Protein AF-Q17K71-F1 (afdb_monomer)

Sequence (472 aa):
KPVLEELTLLNRLDLSSNQFRMFNIGSFKGLSNLTELIVADNELEQIYGRTFEDLINLQALDMSQNRIDYLPSAVFSINTKLKIITLRENRMKYLSAKAFQGLYELEELDLSANGIHILPKTIFRPLHKLKVLLLNGNNLDFLQESIFCSLQSLEFMNIADNHVVKLQQSIFKPLTNLKLNVIHLTMSNNKLEQLSSDKFNTDIHSIHLDHNKIVTVALDAFKKLSQLEELNLSFNSIGDLQPAHLSGLLSLKYLDLTNINLRKLPEKLFASQNLLQTLRMGDNMLEEIPESTFFAMEDLQYLSLENNRIRNLIRVLSPTHLKSLINLRVLSVFNNNLESLHNDQFLNNEALEELFLDGNEISEISINAFNGLSRLRILYLSKNKLTKIQEGVFGALAALTELKLDKNSLVELPAELLHQQKALEFLCLSENKLSSIPEDLIHNNINLKILEINDNQLTTIPEGTVSNRSAA

Organism: Aedes aegypti (NCBI:txid7159)

Solvent-accessible surface area (backbone atoms only — not comparable to full-atom values): 21200 Å² total; per-residue (Å²): 129,74,80,51,43,78,44,47,84,42,40,70,48,78,57,46,75,46,79,50,46,65,64,54,75,61,69,47,36,48,26,43,52,19,30,34,42,34,48,22,40,27,47,29,43,55,61,54,51,54,39,52,64,44,29,49,45,21,29,37,40,35,46,21,41,27,44,33,33,50,47,41,58,40,36,38,44,62,26,39,52,24,28,37,41,35,41,27,43,24,47,29,42,49,60,35,50,38,26,49,35,48,25,51,49,20,30,35,41,33,51,19,40,27,46,34,41,60,76,46,66,51,40,46,56,46,26,42,44,20,26,38,43,34,45,24,41,24,46,30,47,58,66,59,74,54,41,44,58,35,31,44,46,45,28,38,40,33,50,20,43,29,44,35,41,62,82,41,76,42,36,45,48,43,53,64,55,95,74,86,65,62,23,37,40,35,43,24,40,26,42,32,36,67,46,47,44,58,41,61,47,52,62,37,26,32,41,35,46,22,45,25,48,30,41,46,71,39,58,51,32,37,45,63,23,41,55,20,28,34,41,33,46,21,44,25,51,42,42,76,76,52,33,57,41,46,57,20,28,50,44,20,28,36,40,32,47,25,26,16,55,33,56,60,64,56,74,48,40,50,77,46,32,43,52,22,29,34,43,34,45,21,52,26,50,29,50,53,40,53,80,66,53,42,62,60,24,46,53,22,29,36,42,35,44,24,43,25,46,33,43,47,56,62,52,59,44,28,46,75,34,33,59,26,30,46,46,26,28,35,44,35,46,23,38,24,43,28,41,56,42,51,64,43,43,40,36,62,24,46,48,23,29,37,41,35,47,23,45,23,46,31,45,48,67,34,60,41,23,46,32,44,25,51,46,22,28,37,42,34,45,24,38,26,48,29,44,61,64,60,66,46,34,52,56,46,28,44,44,22,28,35,42,34,48,21,44,27,46,28,43,54,65,47,40,60,39,41,58,56,24,45,49,21,29,37,41,32,49,21,41,27,44,27,45,53,62,50,49,55,33,58,71,55,26,81,51,52,76,43,80,43,60,56,64,47,53,62,81,59,78,46,84,55,64,75,57,74,74,89,77,133

pLDDT: mean 92.11, std 9.92, range [31.59, 98.88]

Radius of gyration: 29.55 Å; Cα contacts (8 Å, |Δi|>4): 1449; chains: 1; bounding box: 73×40×83 Å

InterPro domains:
  IPR001611 Leucine-rich repeat [PF13855] (10-68)
  IPR001611 Leucine-rich repeat [PF13855] (105-163)
  IPR001611 Leucine-rich repeat [PF13855] (205-259)
  IPR001611 Leucine-rich repeat [PF13855] (352-410)
  IPR001611 Leucine-rich repeat [PS51450] (227-247)
  IPR001611 Leucine-rich repeat [PS51450] (327-348)
  IPR001611 Leucine-rich repeat [PS51450] (423-444)
  IPR003591 Leucine-rich repeat, typical subtype [SM00369] (7-30)
  IPR003591 Leucine-rich repeat, typical subtype [SM00369] (31-54)
  IPR003591 Leucine-rich repeat, typical subtype [SM00369] (55-78)
  IPR003591 Leucine-rich repeat, typical subtype [SM00369] (80-102)
  IPR003591 Leucine-rich repeat, typical subtype [SM00369] (103-126)
  IPR003591 Leucine-rich repeat, typical subtype [SM00369] (127-150)
  IPR003591 Leucine-rich repeat, typical subtype [SM00369] (151-174)
  IPR003591 Leucine-rich repeat, typical subtype [SM00369] (225-248)
  IPR003591 Leucine-rich repeat, typical subtype [SM00369] (249-272)
  IPR003591 Leucine-rich repeat, typical subtype [SM00369] (276-296)
  IPR003591 Leucine-rich repeat, typical subtype [SM00369] (297-319)
  IPR003591 Leucine-rich repeat, typical subtype [SM00369] (325-348)
  IPR003591 Leucine-rich repeat, typical subtype [SM00369] (350-372)

Foldseek 3Di:
DLPQLPVLVDAEDAQAQEADQEADQCNNHNPCNHQYYAHEHYAHAEYDLRRCQSPQNHAEYHHDNYAHAEQDANSCQNNLNHAYYAHHNYAHADYDLRSCPNPQNHAEYHPEQYAHADDDQNNCVSDLNHAYAHHANYAHQDDDACSCQRPQNYQEYEHAHYAHADADFCRCVNNDHPPPHEHAYEHEQYAYAEADCRRDDQRHAEYHHHNYAHQYYDLCRCQNPCNHAYDAHAHYQPQDQDLSNCQNPQNHAYYAQAHNAHQADDPCNCVRVLNHAEYAHENYAYQAHDLRPQQRPQNHAYYHHYHYAHADLCRHQNVSNLQSPQNHAEDHHEQYAHAEADACRNPNNCNHAEYHHHNYAHAYYDLRRCPNPQNHAYDAHEQYAHQADDANSCVSDLNHAEYHPYNYAHAAYDLCNCVNNCNHAYYAHDQYAHQAHHLNNCVNNLNHNYYHHYNYNYPDYDPRNPPSPPDD

Secondary structure (DSSP, 8-state):
--GGGG-TT--EEE--SS------TTTTTT-TT--EEE--SS------TTTTTT-TT--EEE--SS---EE-TTTTSS-TT--EEE--SS---EE-TTTTTT-TT--EEE--SS------TTTTTT-TT--EEE--SS------TTTTTT-TT--EEE--SS----PPTTTTGGG--SS-PPEEEE--SS---EE-TTS--TTEEEEE--SS---EE-TTTTTT-TT--EEE--SS------HHHHTT-TT--EEE-TTS--SSPPTTTTTT-TT--EEE--SS--S---TTTTTT-TT--EEE--SS----GGGTS-HHHHTT-TT--EEE--SS---EE-TTTTTT-TT--EEE-TTS---EE-TTTTTT-TT--EEE--SS--S---TTTTTT-TT--EEE--SS------TTTTTT-TT--EEE--SS--S---TTTTTT-TT--EEE--SS--S---TTTT------

Mean predicted aligned error: 6.32 Å

Structure (mmCIF, N/CA/C/O backbone):
data_AF-Q17K71-F1
#
_entry.id   AF-Q17K71-F1
#
loop_
_atom_site.group_PDB
_atom_site.id
_atom_site.type_symbol
_atom_site.label_atom_id
_atom_site.label_alt_id
_atom_site.label_comp_id
_atom_site.label_asym_id
_atom_site.label_entity_id
_atom_site.label_seq_id
_atom_site.pdbx_PDB_ins_code
_atom_site.Cartn_x
_atom_site.Cartn_y
_atom_site.Cartn_z
_atom_site.occupancy
_atom_site.B_iso_or_equiv
_atom_site.auth_seq_id
_atom_site.auth_comp_id
_atom_site.auth_asym_id
_atom_site.auth_atom_id
_atom_site.pdbx_PDB_model_num
ATOM 1 N N . LYS A 1 1 ? -1.731 -17.880 -50.310 1.00 48.78 1 LYS A N 1
ATOM 2 C CA . LYS A 1 1 ? -1.767 -16.400 -50.229 1.00 48.78 1 LYS A CA 1
ATOM 3 C C . LYS A 1 1 ? -1.985 -16.030 -48.770 1.00 48.78 1 LYS A C 1
ATOM 5 O O . LYS A 1 1 ? -2.857 -16.663 -48.181 1.00 48.78 1 LYS A O 1
ATOM 10 N N . PRO A 1 2 ? -1.214 -15.108 -48.171 1.00 56.50 2 PRO A N 1
ATOM 11 C CA . PRO A 1 2 ? -1.522 -14.638 -46.827 1.00 56.50 2 PRO A CA 1
ATOM 12 C C . PRO A 1 2 ? -2.843 -13.864 -46.904 1.00 56.50 2 PRO A C 1
ATOM 14 O O . PRO A 1 2 ? -2.912 -12.832 -47.559 1.00 56.50 2 PRO A O 1
ATOM 17 N N . VAL A 1 3 ? -3.904 -14.400 -46.297 1.00 67.75 3 VAL A N 1
ATOM 18 C CA . VAL A 1 3 ? -5.269 -13.828 -46.324 1.00 67.75 3 VAL A CA 1
ATOM 19 C C . VAL A 1 3 ? -5.298 -12.395 -45.770 1.00 67.75 3 VAL A C 1
ATOM 21 O O . VAL A 1 3 ? -6.142 -11.596 -46.154 1.00 67.75 3 VAL A O 1
ATOM 24 N N . LEU A 1 4 ? -4.335 -12.056 -44.911 1.00 76.69 4 LEU A N 1
ATOM 25 C CA . LEU A 1 4 ? -4.213 -10.744 -44.282 1.00 76.69 4 LEU A CA 1
ATOM 26 C C . LEU A 1 4 ? -3.650 -9.654 -45.212 1.00 76.69 4 LEU A C 1
ATOM 28 O O . LEU A 1 4 ? -3.867 -8.478 -44.940 1.00 76.69 4 LEU A O 1
ATOM 32 N N . GLU A 1 5 ? -2.982 -10.010 -46.318 1.00 80.75 5 GLU A N 1
ATOM 33 C CA . GLU A 1 5 ? -2.299 -9.038 -47.196 1.00 80.75 5 GLU A CA 1
ATOM 34 C C . GLU A 1 5 ? -3.265 -8.052 -47.873 1.00 80.75 5 GLU A C 1
ATOM 36 O O . GLU A 1 5 ? -2.883 -6.932 -48.204 1.00 80.75 5 GLU A O 1
ATOM 41 N N . GLU A 1 6 ? -4.532 -8.439 -48.033 1.00 84.12 6 GLU A N 1
ATOM 42 C CA . GLU A 1 6 ? -5.570 -7.610 -48.654 1.00 84.12 6 GLU A CA 1
ATOM 43 C C . GLU A 1 6 ? -6.308 -6.711 -47.632 1.00 84.12 6 GLU A C 1
ATOM 45 O O . GLU A 1 6 ? -7.032 -5.796 -48.025 1.00 84.12 6 GLU A O 1
ATOM 50 N N . LEU A 1 7 ? -6.092 -6.899 -46.320 1.00 85.31 7 LEU A N 1
ATOM 51 C CA . LEU A 1 7 ? -6.783 -6.178 -45.237 1.00 85.31 7 LEU A CA 1
ATOM 52 C C . LEU A 1 7 ? -6.092 -4.853 -44.861 1.00 85.31 7 LEU A C 1
ATOM 54 O O . LEU A 1 7 ? -5.868 -4.550 -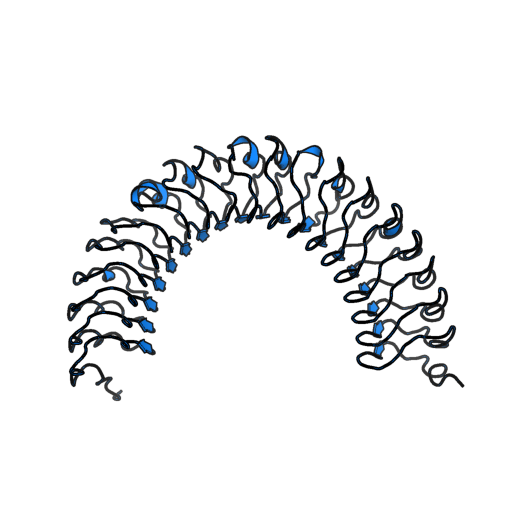43.691 1.00 85.31 7 LEU A O 1
ATOM 58 N N . THR A 1 8 ? -5.764 -4.031 -45.856 1.00 84.50 8 THR A N 1
ATOM 59 C CA . THR A 1 8 ? -4.921 -2.828 -45.687 1.00 84.50 8 THR A CA 1
ATOM 60 C C . THR A 1 8 ? -5.543 -1.715 -44.833 1.00 84.50 8 THR A C 1
ATOM 62 O O . THR A 1 8 ? -4.832 -0.815 -44.392 1.00 84.50 8 THR A O 1
ATOM 65 N N . LEU A 1 9 ? -6.852 -1.751 -44.570 1.00 90.06 9 LEU A N 1
ATOM 66 C CA . LEU A 1 9 ? -7.548 -0.789 -43.701 1.00 90.06 9 LEU A CA 1
ATOM 67 C C . LEU A 1 9 ? -7.617 -1.231 -42.231 1.00 90.06 9 LEU A C 1
ATOM 69 O O . LEU A 1 9 ? -8.131 -0.486 -41.398 1.00 90.06 9 LEU A O 1
ATOM 73 N N . LEU A 1 10 ? -7.138 -2.435 -41.905 1.00 93.94 10 LEU A N 1
ATOM 74 C CA . LEU A 1 10 ? -7.231 -2.983 -40.557 1.00 93.94 10 LEU A CA 1
ATOM 75 C C . LEU A 1 10 ? -6.376 -2.166 -39.580 1.00 93.94 10 LEU A C 1
ATOM 77 O O . LEU A 1 10 ? -5.184 -1.960 -39.803 1.00 93.94 10 LEU A O 1
ATOM 81 N N . ASN A 1 11 ? -6.998 -1.711 -38.491 1.00 96.38 11 ASN A N 1
ATOM 82 C CA . ASN A 1 11 ? -6.358 -0.864 -37.485 1.00 96.38 11 ASN A CA 1
ATOM 83 C C . ASN A 1 11 ? -6.066 -1.601 -36.165 1.00 96.38 11 ASN A C 1
ATOM 85 O O . ASN A 1 11 ? -5.036 -1.355 -35.542 1.00 96.38 11 ASN A O 1
ATOM 89 N N . ARG A 1 12 ? -6.918 -2.555 -35.788 1.00 97.94 12 ARG A N 1
ATOM 90 C CA . ARG A 1 12 ? -6.742 -3.421 -34.620 1.00 97.94 12 ARG A CA 1
ATOM 91 C C . ARG A 1 12 ? -6.918 -4.875 -35.033 1.00 97.94 12 ARG A C 1
ATOM 93 O O . ARG A 1 12 ? -7.840 -5.186 -35.787 1.00 97.94 12 ARG A O 1
ATOM 100 N N . LEU A 1 13 ? -6.042 -5.744 -34.543 1.00 97.62 13 LEU A N 1
ATOM 101 C CA . LEU A 1 13 ? -6.092 -7.182 -34.775 1.00 97.62 13 LEU A CA 1
ATOM 102 C C . LEU A 1 13 ? -5.912 -7.899 -33.443 1.00 97.62 13 LEU A C 1
ATOM 104 O O . LEU A 1 13 ? -4.891 -7.732 -32.781 1.00 97.62 13 LEU A O 1
ATOM 108 N N . ASP A 1 14 ? -6.904 -8.701 -33.080 1.00 98.19 14 ASP A N 1
ATOM 109 C CA . ASP A 1 14 ? -6.894 -9.518 -31.875 1.00 98.19 14 ASP A CA 1
ATOM 110 C C . ASP A 1 14 ? -6.885 -11.000 -32.262 1.00 98.19 14 ASP A C 1
ATOM 112 O O . ASP A 1 14 ? -7.771 -11.480 -32.971 1.00 98.19 14 ASP A O 1
ATOM 116 N N . LEU A 1 15 ? -5.830 -11.691 -31.845 1.00 97.50 15 LEU A N 1
ATOM 117 C CA . LEU A 1 15 ? -5.571 -13.114 -32.039 1.00 97.50 15 LEU A CA 1
ATOM 118 C C . LEU A 1 15 ? -5.419 -13.832 -30.687 1.00 97.50 15 LEU A C 1
ATOM 120 O O . LEU A 1 15 ? -4.858 -14.932 -30.636 1.00 97.50 15 LEU A O 1
ATOM 124 N N . SER A 1 16 ? -5.858 -13.207 -29.592 1.00 97.94 16 SER A N 1
ATOM 125 C CA . SER A 1 16 ? -5.700 -13.753 -28.246 1.00 97.94 16 SER A CA 1
ATOM 126 C C . SER A 1 16 ? -6.494 -15.039 -28.006 1.00 97.94 16 SER A C 1
ATOM 128 O O . SER A 1 16 ? -7.395 -15.369 -28.780 1.00 97.94 16 SER A O 1
ATOM 130 N N . SER A 1 17 ? -6.132 -15.793 -26.963 1.00 98.12 17 SER A N 1
ATOM 131 C CA . SER A 1 17 ? -6.820 -17.027 -26.542 1.00 98.12 17 SER A CA 1
ATOM 132 C C . SER A 1 17 ? -6.922 -18.072 -27.658 1.00 98.12 17 SER A C 1
ATOM 134 O O . SER A 1 17 ? -7.977 -18.651 -27.928 1.00 98.12 17 SER A O 1
ATOM 136 N N . ASN A 1 18 ? -5.801 -18.296 -28.340 1.00 97.44 18 ASN A N 1
ATOM 137 C CA . ASN A 1 18 ? -5.667 -19.259 -29.431 1.00 97.44 18 ASN A CA 1
ATOM 138 C C . ASN A 1 18 ? -4.510 -20.241 -29.146 1.00 97.44 18 ASN A C 1
ATOM 140 O O . ASN A 1 18 ? -4.046 -20.389 -28.019 1.00 97.44 18 ASN A O 1
ATOM 144 N N . GLN A 1 19 ? -4.063 -20.982 -30.164 1.00 97.00 19 GLN A N 1
ATOM 145 C CA . GLN A 1 19 ? -2.992 -21.986 -30.053 1.00 97.00 19 GLN A CA 1
ATOM 146 C C . GLN A 1 19 ? -1.785 -21.645 -30.942 1.00 97.00 19 GLN A C 1
ATOM 148 O O . GLN A 1 19 ? -1.089 -22.536 -31.440 1.00 97.00 19 GLN A O 1
ATOM 153 N N . PHE A 1 20 ? -1.543 -20.357 -31.208 1.00 96.31 20 PHE A N 1
ATOM 154 C CA . PHE A 1 20 ? -0.401 -19.935 -32.015 1.00 96.31 20 PHE A CA 1
ATOM 155 C C . PHE A 1 20 ? 0.904 -20.260 -31.288 1.00 96.31 20 PHE A C 1
ATOM 157 O O . PHE A 1 20 ? 1.111 -19.829 -30.161 1.00 96.31 20 PHE A O 1
ATOM 164 N N . ARG A 1 21 ? 1.799 -20.999 -31.954 1.00 95.44 21 ARG A N 1
ATOM 165 C CA . ARG A 1 21 ? 3.132 -21.355 -31.427 1.00 95.44 21 ARG A CA 1
ATOM 166 C C . ARG A 1 21 ? 4.261 -20.470 -31.937 1.00 95.44 21 ARG A C 1
ATOM 168 O O . ARG A 1 21 ? 5.300 -20.346 -31.294 1.00 95.44 21 ARG A O 1
ATOM 175 N N . MET A 1 22 ? 4.066 -19.873 -33.109 1.00 93.31 22 MET A N 1
ATOM 176 C CA . MET A 1 22 ? 4.999 -18.939 -33.733 1.00 93.31 22 MET A CA 1
ATOM 177 C C . MET A 1 22 ? 4.318 -18.147 -34.848 1.00 93.31 22 MET A C 1
ATOM 179 O O . MET A 1 22 ? 3.337 -18.605 -35.437 1.00 93.31 22 MET A O 1
ATOM 183 N N . PHE A 1 23 ? 4.913 -17.008 -35.195 1.00 92.31 23 PHE A N 1
ATOM 184 C CA . PHE A 1 23 ? 4.617 -16.265 -36.416 1.00 92.31 23 PHE A CA 1
ATOM 185 C C . PHE A 1 23 ? 5.847 -16.275 -37.326 1.00 92.31 23 PHE A C 1
ATOM 187 O O . PHE A 1 23 ? 6.953 -15.941 -36.907 1.00 92.31 23 PHE A O 1
ATOM 194 N N . ASN A 1 24 ? 5.657 -16.654 -38.587 1.00 87.56 24 ASN A N 1
ATOM 195 C CA . ASN A 1 24 ? 6.713 -16.611 -39.595 1.00 87.56 24 ASN A CA 1
ATOM 196 C C . ASN A 1 24 ? 6.962 -15.172 -40.072 1.00 87.56 24 ASN A C 1
ATOM 198 O O . ASN A 1 24 ? 6.084 -14.310 -39.976 1.00 87.56 24 ASN A O 1
ATOM 202 N N . ILE A 1 25 ? 8.131 -14.919 -40.661 1.00 89.38 25 ILE A N 1
ATOM 203 C CA . ILE A 1 25 ? 8.414 -13.644 -41.336 1.00 89.38 25 ILE A CA 1
ATOM 204 C C . ILE A 1 25 ? 7.367 -13.419 -42.438 1.00 89.38 25 ILE A C 1
ATOM 206 O O . ILE A 1 25 ? 7.090 -14.321 -43.230 1.00 89.38 25 ILE A O 1
ATOM 210 N N . GLY A 1 26 ? 6.772 -12.225 -42.465 1.00 89.44 26 GLY A N 1
ATOM 211 C CA . GLY A 1 26 ? 5.696 -11.869 -43.393 1.00 89.44 26 GLY A CA 1
ATOM 212 C C . GLY A 1 26 ? 4.298 -12.355 -42.987 1.00 89.44 26 GLY A C 1
ATOM 213 O O . GLY A 1 26 ? 3.369 -12.216 -43.779 1.00 89.44 26 GLY A O 1
ATOM 214 N N . SER A 1 27 ? 4.108 -12.893 -41.771 1.00 91.00 27 SER A N 1
ATOM 215 C CA . SER A 1 27 ? 2.766 -13.270 -41.273 1.00 91.00 27 SER A CA 1
ATOM 216 C C . SER A 1 27 ? 1.794 -12.087 -41.234 1.00 91.00 27 SER A C 1
ATOM 218 O O . SER A 1 27 ? 0.595 -12.282 -41.403 1.00 91.00 27 SER A O 1
ATOM 220 N N . PHE A 1 28 ? 2.313 -10.868 -41.062 1.00 93.56 28 PHE A N 1
ATOM 221 C CA . PHE A 1 28 ? 1.540 -9.625 -40.989 1.00 93.56 28 PHE A CA 1
ATOM 222 C C . PHE A 1 28 ? 1.712 -8.730 -42.224 1.00 93.56 28 PHE A C 1
ATOM 224 O O . PHE A 1 28 ? 1.431 -7.530 -42.178 1.00 93.56 28 PHE A O 1
ATOM 231 N N . LYS A 1 29 ? 2.183 -9.302 -43.336 1.00 93.00 29 LYS A N 1
ATOM 232 C CA . LYS A 1 29 ? 2.418 -8.560 -44.573 1.00 93.00 29 LYS A CA 1
ATOM 233 C C . LYS A 1 29 ? 1.151 -7.833 -45.022 1.00 93.00 29 LYS A C 1
ATOM 235 O O . LYS A 1 29 ? 0.079 -8.427 -45.041 1.00 93.00 29 LYS A O 1
ATOM 240 N N . GLY A 1 30 ? 1.288 -6.559 -45.394 1.00 90.06 30 GLY A N 1
ATOM 241 C CA . GLY A 1 30 ? 0.183 -5.704 -45.853 1.00 90.06 30 GLY A CA 1
ATOM 242 C C . GLY A 1 30 ? -0.566 -4.948 -44.745 1.00 90.06 30 GLY A C 1
ATOM 243 O O . GLY A 1 30 ? -1.318 -4.025 -45.051 1.00 90.06 30 GLY A O 1
ATOM 244 N N . LEU A 1 31 ? -0.320 -5.252 -43.465 1.00 94.62 31 LEU A N 1
ATOM 245 C CA . LEU A 1 31 ? -1.006 -4.626 -42.325 1.00 94.62 31 LEU A CA 1
ATOM 246 C C . LEU A 1 31 ? -0.323 -3.335 -41.836 1.00 94.62 31 LEU A C 1
ATOM 248 O O . LEU A 1 31 ? -0.196 -3.091 -40.638 1.00 94.62 31 LEU A O 1
ATOM 252 N N . SER A 1 32 ? 0.110 -2.468 -42.755 1.00 93.81 32 SER A N 1
ATOM 253 C CA . SER A 1 32 ? 0.864 -1.255 -42.405 1.00 93.81 32 SER A CA 1
ATOM 254 C C . SER A 1 32 ? 0.059 -0.222 -41.612 1.00 93.81 32 SER A C 1
ATOM 256 O O . SER A 1 32 ? 0.659 0.630 -40.964 1.00 93.81 32 SER A O 1
ATOM 258 N N . ASN A 1 33 ? -1.277 -0.263 -41.664 1.00 95.88 33 ASN A N 1
ATOM 259 C CA . ASN A 1 33 ? -2.172 0.650 -40.935 1.00 95.88 33 ASN A CA 1
ATOM 260 C C . ASN A 1 33 ? -2.548 0.159 -39.529 1.00 95.88 33 ASN A C 1
ATOM 262 O O . ASN A 1 33 ? -3.228 0.880 -38.791 1.00 95.88 33 ASN A O 1
ATOM 266 N N . LEU A 1 34 ? -2.101 -1.041 -39.154 1.00 97.75 34 LEU A N 1
ATOM 267 C CA . LEU A 1 34 ? -2.376 -1.616 -37.849 1.00 97.75 34 LEU A CA 1
ATOM 268 C C . LEU A 1 34 ? -1.684 -0.789 -36.760 1.00 97.75 34 LEU A C 1
ATOM 270 O O . LEU A 1 34 ? -0.474 -0.565 -36.814 1.00 97.75 34 LEU A O 1
ATOM 274 N N . THR A 1 35 ? -2.453 -0.337 -35.774 1.00 98.44 35 THR A N 1
ATOM 275 C CA . THR A 1 35 ? -1.957 0.384 -34.594 1.00 98.44 35 THR A CA 1
ATOM 276 C C . THR A 1 35 ? -1.983 -0.476 -33.342 1.00 98.44 35 THR A C 1
ATOM 278 O O . THR A 1 35 ? -1.251 -0.181 -32.404 1.00 98.44 35 THR A O 1
ATOM 281 N N . GLU A 1 36 ? -2.774 -1.543 -33.319 1.00 98.69 36 GLU A N 1
ATOM 282 C CA . GLU A 1 36 ? -2.891 -2.424 -32.162 1.00 98.69 36 GLU A CA 1
ATOM 283 C C . GLU A 1 36 ? -2.902 -3.891 -32.594 1.00 98.69 36 GLU A C 1
ATOM 285 O O . GLU A 1 36 ? -3.683 -4.293 -33.462 1.00 98.69 36 GLU A O 1
ATOM 290 N N . LEU A 1 37 ? -2.026 -4.680 -31.976 1.00 98.56 37 LEU A N 1
ATOM 291 C CA . LEU A 1 37 ? -1.940 -6.122 -32.167 1.00 98.56 37 LEU A CA 1
ATOM 292 C C . LEU A 1 37 ? -1.977 -6.816 -30.806 1.00 98.56 37 LEU A C 1
ATOM 294 O O . LEU A 1 37 ? -1.109 -6.579 -29.967 1.00 98.56 37 LEU A O 1
ATOM 298 N N . ILE A 1 38 ? -2.951 -7.702 -30.624 1.00 98.69 38 ILE A N 1
ATOM 299 C CA . ILE A 1 38 ? -3.085 -8.542 -29.434 1.00 98.69 38 ILE A CA 1
ATOM 300 C C . ILE A 1 38 ? -2.870 -9.992 -29.862 1.00 98.69 38 ILE A C 1
ATOM 302 O O . ILE A 1 38 ? -3.589 -10.513 -30.709 1.00 98.69 38 ILE A O 1
ATOM 306 N N . VAL A 1 39 ? -1.861 -10.642 -29.289 1.00 98.06 39 VAL A N 1
ATOM 307 C CA . VAL A 1 39 ? -1.549 -12.071 -29.474 1.00 98.06 39 VAL A CA 1
ATOM 308 C C . VAL A 1 39 ? -1.395 -12.779 -28.120 1.00 98.06 39 VAL A C 1
ATOM 310 O O . VAL A 1 39 ? -0.692 -13.784 -28.006 1.00 98.06 39 VAL A O 1
ATOM 313 N N . ALA A 1 40 ? -2.036 -12.227 -27.087 1.00 98.38 40 ALA A N 1
ATOM 314 C CA . ALA A 1 40 ? -2.013 -12.725 -25.716 1.00 98.38 40 ALA A CA 1
ATOM 315 C C . ALA A 1 40 ? -2.612 -14.134 -25.579 1.00 98.38 40 ALA A C 1
ATOM 317 O O . ALA A 1 40 ? -3.350 -14.568 -26.458 1.00 98.38 40 ALA A O 1
ATOM 318 N N . ASP A 1 41 ? -2.331 -14.836 -24.481 1.00 98.50 41 ASP A N 1
ATOM 319 C CA . ASP A 1 41 ? -2.953 -16.134 -24.156 1.00 98.50 41 ASP A CA 1
ATOM 320 C C . ASP A 1 41 ? -2.870 -17.130 -25.331 1.00 98.50 41 ASP A C 1
ATOM 322 O O . ASP A 1 41 ? -3.849 -17.501 -25.979 1.00 98.50 41 ASP A O 1
ATOM 326 N N . ASN A 1 42 ? -1.640 -17.469 -25.702 1.00 98.19 42 ASN A N 1
ATOM 327 C CA . ASN A 1 42 ? -1.323 -18.369 -26.806 1.00 98.19 42 ASN A CA 1
ATOM 328 C C . ASN A 1 42 ? -0.165 -19.302 -26.394 1.00 98.19 42 ASN A C 1
ATOM 330 O O . ASN A 1 42 ? 0.238 -19.377 -25.232 1.00 98.19 42 ASN A O 1
ATOM 334 N N . GLU A 1 43 ? 0.395 -20.057 -27.340 1.00 97.69 43 GLU A N 1
ATOM 335 C CA . GLU A 1 43 ? 1.533 -20.950 -27.099 1.00 97.69 43 GLU A CA 1
ATOM 336 C C . GLU A 1 43 ? 2.841 -20.424 -27.714 1.00 97.69 43 GLU A C 1
ATOM 338 O O . GLU A 1 43 ? 3.709 -21.229 -28.050 1.00 97.69 43 GLU A O 1
ATOM 343 N N . LEU A 1 44 ? 3.002 -19.107 -27.907 1.00 96.81 44 LEU A N 1
ATOM 344 C CA . LEU A 1 44 ? 4.157 -18.551 -28.621 1.00 96.81 44 LEU A CA 1
ATOM 345 C C . LEU A 1 44 ? 5.450 -18.854 -27.868 1.00 96.81 44 LEU A C 1
ATOM 347 O O . LEU A 1 44 ? 5.629 -18.396 -26.745 1.00 96.81 44 LEU A O 1
ATOM 351 N N . GLU A 1 45 ? 6.363 -19.599 -28.489 1.00 94.81 45 GLU A N 1
ATOM 352 C CA . GLU A 1 45 ? 7.646 -19.969 -27.870 1.00 94.81 45 GLU A CA 1
ATOM 353 C C . GLU A 1 45 ? 8.783 -19.037 -28.301 1.00 94.81 45 GLU A C 1
ATOM 355 O O . GLU A 1 45 ? 9.694 -18.758 -27.525 1.00 94.81 45 GLU A O 1
ATOM 360 N N . GLN A 1 46 ? 8.740 -18.536 -29.539 1.00 89.06 46 GLN A N 1
ATOM 361 C CA . GLN A 1 46 ? 9.819 -17.744 -30.131 1.00 89.06 46 GLN A CA 1
ATOM 362 C C . GLN A 1 46 ? 9.279 -16.583 -30.963 1.00 89.06 46 GLN A C 1
ATOM 364 O O . GLN A 1 46 ? 8.256 -16.697 -31.639 1.00 89.06 46 GLN A O 1
ATOM 369 N N . ILE A 1 47 ? 10.038 -15.485 -30.975 1.00 90.94 47 ILE A N 1
ATOM 370 C CA . ILE A 1 47 ? 9.838 -14.349 -31.876 1.00 90.94 47 ILE A CA 1
ATOM 371 C C . ILE A 1 47 ? 11.085 -14.215 -32.745 1.00 90.94 47 ILE A C 1
ATOM 373 O O . ILE A 1 47 ? 12.197 -14.104 -32.234 1.00 90.94 47 ILE A O 1
ATOM 377 N N . TYR A 1 48 ? 10.919 -14.183 -34.066 1.00 90.25 48 TYR A N 1
ATOM 378 C CA . TYR A 1 48 ? 12.021 -13.912 -34.988 1.00 90.25 48 TYR A CA 1
ATOM 379 C C . TYR A 1 48 ? 12.258 -12.404 -35.128 1.00 90.25 48 TYR A C 1
ATOM 381 O O . TYR A 1 48 ? 11.319 -11.611 -35.089 1.00 90.25 48 TYR A O 1
ATOM 389 N N . GLY A 1 49 ? 13.504 -11.983 -35.366 1.00 88.88 49 GLY A N 1
ATOM 390 C CA . GLY A 1 49 ? 13.883 -10.559 -35.393 1.00 88.88 49 GLY A CA 1
ATOM 391 C C . GLY A 1 49 ? 13.154 -9.680 -36.423 1.00 88.88 49 GLY A C 1
ATOM 392 O O . GLY A 1 49 ? 13.200 -8.464 -36.304 1.00 88.88 49 GLY A O 1
ATOM 393 N N . ARG A 1 50 ? 12.480 -10.274 -37.419 1.00 92.00 50 ARG A N 1
ATOM 394 C CA . ARG A 1 50 ? 11.710 -9.577 -38.469 1.00 92.00 50 ARG A CA 1
ATOM 395 C C . ARG A 1 50 ? 10.208 -9.884 -38.424 1.00 92.00 50 ARG A C 1
ATOM 397 O O . ARG A 1 50 ? 9.508 -9.665 -39.403 1.00 92.00 50 ARG A O 1
ATOM 404 N N . THR A 1 51 ? 9.707 -10.417 -37.309 1.00 93.25 51 THR A N 1
ATOM 405 C CA . THR A 1 51 ? 8.296 -10.833 -37.183 1.00 93.25 51 THR A CA 1
ATOM 406 C C . THR A 1 51 ? 7.325 -9.668 -37.399 1.00 93.25 51 THR A C 1
ATOM 408 O O . THR A 1 51 ? 6.298 -9.852 -38.042 1.00 93.25 51 THR A O 1
ATOM 411 N N . PHE A 1 52 ? 7.664 -8.467 -36.917 1.00 95.38 52 PHE A N 1
ATOM 412 C CA . PHE A 1 52 ? 6.774 -7.297 -36.907 1.00 95.38 52 PHE A CA 1
ATOM 413 C C . PHE A 1 52 ? 7.142 -6.217 -37.938 1.00 95.38 52 PHE A C 1
ATOM 415 O O . PHE A 1 52 ? 6.694 -5.078 -37.818 1.00 95.38 52 PHE A O 1
ATOM 422 N N . GLU A 1 53 ? 7.964 -6.536 -38.943 1.00 94.81 53 GLU A N 1
ATOM 423 C CA . GLU A 1 53 ? 8.546 -5.526 -39.843 1.00 94.81 53 GLU A CA 1
ATOM 424 C C . GLU A 1 53 ? 7.524 -4.757 -40.692 1.00 94.81 53 GLU A C 1
ATOM 426 O O . GLU A 1 53 ? 7.749 -3.592 -41.015 1.00 94.81 53 GLU A O 1
ATOM 431 N N . ASP A 1 54 ? 6.389 -5.382 -41.010 1.00 94.31 54 ASP A N 1
ATOM 432 C CA . ASP A 1 54 ? 5.317 -4.773 -41.803 1.00 94.31 54 ASP A CA 1
ATOM 433 C C . ASP A 1 54 ? 4.437 -3.806 -40.983 1.00 94.31 54 ASP A C 1
ATOM 435 O O . ASP A 1 54 ? 3.728 -2.968 -41.544 1.00 94.31 54 ASP A O 1
ATOM 439 N N . LEU A 1 55 ? 4.490 -3.885 -39.647 1.00 96.56 55 LEU A N 1
ATOM 440 C CA . LEU A 1 55 ? 3.609 -3.163 -38.720 1.00 96.56 55 LEU A CA 1
ATOM 441 C C . LEU A 1 55 ? 4.160 -1.769 -38.369 1.00 96.56 55 LEU A C 1
ATOM 443 O O . LEU A 1 55 ? 4.369 -1.421 -37.205 1.00 96.56 55 LEU A O 1
ATOM 447 N N . ILE A 1 56 ? 4.431 -0.952 -39.386 1.00 96.31 56 ILE A N 1
ATOM 448 C CA . ILE A 1 56 ? 5.138 0.335 -39.244 1.00 96.31 56 ILE A CA 1
ATOM 449 C C . ILE A 1 56 ? 4.387 1.392 -38.412 1.00 96.31 56 ILE A C 1
ATOM 451 O O . ILE A 1 56 ? 5.003 2.332 -37.910 1.00 96.31 56 ILE A O 1
ATOM 455 N N . ASN A 1 57 ? 3.062 1.266 -38.277 1.00 97.69 57 ASN A N 1
ATOM 456 C CA . ASN A 1 57 ? 2.224 2.186 -37.504 1.00 97.69 57 ASN A CA 1
ATOM 457 C C . ASN A 1 57 ? 1.798 1.633 -36.137 1.00 97.69 57 ASN A C 1
ATOM 459 O O . ASN A 1 57 ? 0.985 2.273 -35.471 1.00 97.69 57 ASN A O 1
ATOM 463 N N . LEU A 1 58 ? 2.352 0.491 -35.714 1.00 98.50 58 LEU A N 1
ATOM 464 C CA . LEU A 1 58 ? 1.981 -0.160 -34.462 1.00 98.50 58 LEU A CA 1
ATOM 465 C C . LEU A 1 58 ? 2.278 0.746 -33.260 1.00 98.50 58 LEU A C 1
ATOM 467 O O . LEU A 1 58 ? 3.372 1.298 -33.148 1.00 98.50 58 LEU A O 1
ATOM 471 N N . GLN A 1 59 ? 1.295 0.889 -32.376 1.00 98.69 59 GLN A N 1
ATOM 472 C CA . GLN A 1 59 ? 1.337 1.711 -31.163 1.00 98.69 59 GLN A CA 1
ATOM 473 C C . GLN A 1 59 ? 1.193 0.866 -29.896 1.00 98.69 59 GLN A C 1
ATOM 475 O O . GLN A 1 59 ? 1.818 1.187 -28.889 1.00 98.69 59 GLN A O 1
ATOM 480 N N . ALA A 1 60 ? 0.429 -0.224 -29.952 1.00 98.81 60 ALA A N 1
ATOM 481 C CA . ALA A 1 60 ? 0.255 -1.152 -28.843 1.00 98.81 60 ALA A CA 1
ATOM 482 C C . ALA A 1 60 ? 0.471 -2.597 -29.303 1.00 98.81 60 ALA A C 1
ATOM 484 O O . ALA A 1 60 ? -0.024 -3.008 -30.358 1.00 98.81 60 ALA A O 1
ATOM 485 N N . LEU A 1 61 ? 1.225 -3.351 -28.505 1.00 98.69 61 LEU A N 1
ATOM 486 C CA . LEU A 1 61 ? 1.511 -4.760 -28.739 1.00 98.69 61 LEU A CA 1
ATOM 487 C C . LEU A 1 61 ? 1.374 -5.553 -27.440 1.00 98.69 61 LEU A C 1
ATOM 489 O O . LEU A 1 61 ? 2.159 -5.367 -26.508 1.00 98.69 61 LEU A O 1
ATOM 493 N N . ASP A 1 62 ? 0.406 -6.461 -27.413 1.00 98.75 62 ASP A N 1
ATOM 494 C CA . ASP A 1 62 ? 0.197 -7.389 -26.307 1.00 98.75 62 ASP A CA 1
ATOM 495 C C . ASP A 1 62 ? 0.613 -8.803 -26.715 1.00 98.75 62 ASP A C 1
ATOM 497 O O . ASP A 1 62 ? 0.034 -9.403 -27.621 1.00 98.75 62 ASP A O 1
ATOM 501 N N . MET A 1 63 ? 1.646 -9.317 -26.050 1.00 98.06 63 MET A N 1
ATOM 502 C CA . MET A 1 63 ? 2.161 -10.680 -26.197 1.00 98.06 63 MET A CA 1
ATOM 503 C C . MET A 1 63 ? 2.150 -11.429 -24.857 1.00 98.06 63 MET A C 1
ATOM 505 O O . MET A 1 63 ? 2.954 -12.341 -24.647 1.00 98.06 63 MET A O 1
ATOM 509 N N . SER A 1 64 ? 1.291 -11.021 -23.923 1.00 98.50 64 SER A N 1
ATOM 510 C CA . SER A 1 64 ? 1.217 -11.592 -22.578 1.00 98.50 64 SER A CA 1
ATOM 511 C C . SER A 1 64 ? 0.726 -13.045 -22.573 1.00 98.50 64 SER A C 1
ATOM 513 O O . SER A 1 64 ? 0.195 -13.531 -23.572 1.00 98.50 64 SER A O 1
ATOM 515 N N . GLN A 1 65 ? 0.924 -13.767 -21.465 1.00 98.44 65 GLN A N 1
ATOM 516 C CA . GLN A 1 65 ? 0.407 -15.133 -21.270 1.00 98.44 65 GLN A CA 1
ATOM 517 C C . GLN A 1 65 ? 0.801 -16.090 -22.409 1.00 98.44 65 GLN A C 1
ATOM 519 O O . GLN A 1 65 ? -0.020 -16.768 -23.019 1.00 98.44 65 GLN A O 1
ATOM 524 N N . ASN A 1 66 ? 2.087 -16.109 -22.739 1.00 98.44 66 ASN A N 1
ATOM 525 C CA . ASN A 1 66 ? 2.653 -16.958 -23.784 1.00 98.44 66 ASN A CA 1
ATOM 526 C C . ASN A 1 66 ? 3.827 -17.777 -23.212 1.00 98.44 66 ASN A C 1
ATOM 528 O O . ASN A 1 66 ? 3.997 -17.922 -21.999 1.00 98.44 66 ASN A O 1
ATOM 532 N N . ARG A 1 67 ? 4.643 -18.394 -24.071 1.00 97.56 67 ARG A N 1
ATOM 533 C CA . ARG A 1 67 ? 5.796 -19.220 -23.669 1.00 97.56 67 ARG A CA 1
ATOM 534 C C . ARG A 1 67 ? 7.125 -18.632 -24.145 1.00 97.56 67 ARG A C 1
ATOM 536 O O . ARG A 1 67 ? 8.102 -19.372 -24.234 1.00 97.56 67 ARG A O 1
ATOM 543 N N . ILE A 1 68 ? 7.170 -17.326 -24.419 1.00 96.31 68 ILE A N 1
ATOM 544 C CA . ILE A 1 68 ? 8.334 -16.652 -25.002 1.00 96.31 68 ILE A CA 1
ATOM 545 C C . ILE A 1 68 ? 9.478 -16.676 -23.989 1.00 96.31 68 ILE A C 1
ATOM 547 O O . ILE A 1 68 ? 9.324 -16.192 -22.867 1.00 96.31 68 ILE A O 1
ATOM 551 N N . ASP A 1 69 ? 10.631 -17.220 -24.378 1.00 95.12 69 ASP A N 1
ATOM 552 C CA . ASP A 1 69 ? 11.803 -17.345 -23.502 1.00 95.12 69 ASP A CA 1
ATOM 553 C C . ASP A 1 69 ? 12.942 -16.350 -23.820 1.00 95.12 69 ASP A C 1
ATOM 555 O O . ASP A 1 69 ? 13.780 -16.064 -22.951 1.00 95.12 69 ASP A O 1
ATOM 559 N N . TYR A 1 70 ? 12.940 -15.781 -25.032 1.00 94.44 70 TYR A N 1
ATOM 560 C CA . TYR A 1 70 ? 13.987 -14.906 -25.557 1.00 94.44 70 TYR A CA 1
ATOM 561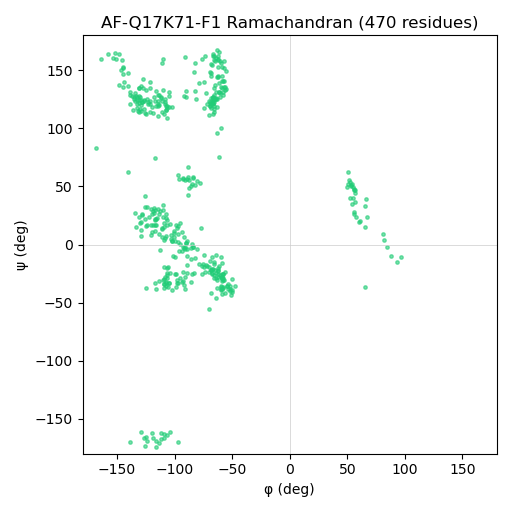 C C . TYR A 1 70 ? 13.448 -13.783 -26.454 1.00 94.44 70 TYR A C 1
ATOM 563 O O . TYR A 1 70 ? 12.672 -14.021 -27.381 1.00 94.44 70 TYR A O 1
ATOM 571 N N . LEU A 1 71 ? 13.953 -12.559 -26.247 1.00 93.62 71 LEU A N 1
ATOM 572 C CA . LEU A 1 71 ? 13.761 -11.433 -27.170 1.00 93.62 71 LEU A CA 1
ATOM 573 C C . LEU A 1 71 ? 15.030 -11.139 -27.989 1.00 93.62 71 LEU A C 1
ATOM 575 O O . LEU A 1 71 ? 16.060 -10.757 -27.409 1.00 93.62 71 LEU A O 1
ATOM 579 N N . PRO A 1 72 ? 14.973 -11.246 -29.332 1.00 94.12 72 PRO A N 1
ATOM 580 C CA . PRO A 1 72 ? 16.128 -10.992 -30.181 1.00 94.12 72 PRO A CA 1
ATOM 581 C C . PRO A 1 72 ? 16.482 -9.507 -30.295 1.00 94.12 72 PRO A C 1
ATOM 583 O O . PRO A 1 72 ? 15.695 -8.604 -30.017 1.00 94.12 72 PRO A O 1
ATOM 586 N N . SER A 1 73 ? 17.712 -9.252 -30.745 1.00 95.44 73 SER A N 1
ATOM 587 C CA . SER A 1 73 ? 18.211 -7.899 -31.011 1.00 95.44 73 SER A CA 1
ATOM 588 C C . SER A 1 73 ? 17.359 -7.187 -32.062 1.00 95.44 73 SER A C 1
ATOM 590 O O . SER A 1 73 ? 17.122 -7.747 -33.129 1.00 95.44 73 SER A O 1
ATOM 592 N N . ALA A 1 74 ? 17.020 -5.919 -31.809 1.00 93.06 74 ALA A N 1
ATOM 593 C CA . ALA A 1 74 ? 16.377 -5.016 -32.765 1.00 93.06 74 ALA A CA 1
ATOM 594 C C . ALA A 1 74 ? 15.027 -5.509 -33.330 1.00 93.06 74 ALA A C 1
ATOM 596 O O . ALA A 1 74 ? 14.614 -5.051 -34.396 1.00 93.06 74 ALA A O 1
ATOM 597 N N . VAL A 1 75 ? 14.327 -6.391 -32.605 1.00 95.31 75 VAL A N 1
ATOM 598 C CA . VAL A 1 75 ? 13.048 -6.987 -33.034 1.00 95.31 75 VAL A CA 1
ATOM 599 C C . VAL A 1 75 ? 11.939 -5.959 -33.272 1.00 95.31 75 VAL A C 1
ATOM 601 O O . VAL A 1 75 ? 11.074 -6.181 -34.111 1.00 95.31 75 VAL A O 1
ATOM 604 N N . PHE A 1 76 ? 12.014 -4.810 -32.596 1.00 96.31 76 PHE A N 1
ATOM 605 C CA . PHE A 1 76 ? 11.069 -3.698 -32.744 1.00 96.31 76 PHE A CA 1
ATOM 606 C C . PHE A 1 76 ? 11.669 -2.469 -33.443 1.00 96.31 76 PHE A C 1
ATOM 608 O O . PHE A 1 76 ? 11.109 -1.379 -33.372 1.00 96.31 76 PHE A O 1
ATOM 615 N N . SER A 1 77 ? 12.823 -2.604 -34.107 1.00 94.75 77 SER A N 1
ATOM 616 C CA . SER A 1 77 ? 13.565 -1.446 -34.641 1.00 94.75 77 SER A CA 1
ATOM 617 C C . SER A 1 77 ? 12.817 -0.632 -35.698 1.00 94.75 77 SER A C 1
ATOM 619 O O . SER A 1 77 ? 13.115 0.548 -35.877 1.00 94.75 77 SER A O 1
ATOM 621 N N . ILE A 1 78 ? 11.840 -1.244 -36.369 1.00 96.00 78 ILE A N 1
ATOM 622 C CA . ILE A 1 78 ? 10.972 -0.594 -37.357 1.00 96.00 78 ILE A CA 1
ATOM 623 C C . ILE A 1 78 ? 9.698 -0.026 -36.713 1.00 96.00 78 ILE A C 1
ATOM 625 O O . ILE A 1 78 ? 9.163 0.973 -37.191 1.00 96.00 78 ILE A O 1
ATOM 629 N N . ASN A 1 79 ? 9.230 -0.606 -35.605 1.00 97.31 79 ASN A N 1
ATOM 630 C CA . ASN A 1 79 ? 7.975 -0.249 -34.936 1.00 97.31 79 ASN A CA 1
ATOM 631 C C . ASN A 1 79 ? 8.157 0.973 -34.014 1.00 97.31 79 ASN A C 1
ATOM 633 O O . ASN A 1 79 ? 7.811 0.954 -32.836 1.00 97.31 79 ASN A O 1
ATOM 637 N N . THR A 1 80 ? 8.724 2.055 -34.548 1.00 97.31 80 THR A N 1
ATOM 638 C CA . THR A 1 80 ? 9.169 3.238 -33.787 1.00 97.31 80 THR A CA 1
ATOM 639 C C . THR A 1 80 ? 8.036 4.053 -33.159 1.00 97.31 80 THR A C 1
ATOM 641 O O . THR A 1 80 ? 8.302 4.932 -32.342 1.00 97.31 80 THR A O 1
ATOM 644 N N . LYS A 1 81 ? 6.779 3.765 -33.523 1.00 98.31 81 LYS A N 1
ATOM 645 C CA . LYS A 1 81 ? 5.570 4.380 -32.957 1.00 98.31 81 LYS A CA 1
ATOM 646 C C . LYS A 1 81 ? 4.994 3.621 -31.758 1.00 98.31 81 LYS A C 1
ATOM 648 O O . LYS A 1 81 ? 3.996 4.082 -31.204 1.00 98.31 81 LYS A O 1
ATOM 653 N N . LEU A 1 82 ? 5.591 2.490 -31.371 1.00 98.69 82 LEU A N 1
ATOM 654 C CA . LEU A 1 82 ? 5.146 1.717 -30.216 1.00 98.69 82 LEU A CA 1
ATOM 655 C C . LEU A 1 82 ? 5.233 2.562 -28.945 1.00 98.69 82 LEU A C 1
ATOM 657 O O . LEU A 1 82 ? 6.282 3.115 -28.620 1.00 98.69 82 LEU A O 1
ATOM 661 N N . LYS A 1 83 ? 4.107 2.611 -28.237 1.00 98.81 83 LYS A N 1
ATOM 662 C CA . LYS A 1 83 ? 3.910 3.272 -26.949 1.00 98.81 83 LYS A CA 1
ATOM 663 C C . LYS A 1 83 ? 3.743 2.274 -25.816 1.00 98.81 83 LYS A C 1
ATOM 665 O O . LYS A 1 83 ? 4.197 2.551 -24.714 1.00 98.81 83 LYS A O 1
ATOM 670 N N . ILE A 1 84 ? 3.120 1.130 -26.091 1.00 98.88 84 ILE A N 1
ATOM 671 C CA . ILE A 1 84 ? 2.817 0.109 -25.089 1.00 98.88 84 ILE A CA 1
ATOM 672 C C . ILE A 1 84 ? 3.285 -1.243 -25.609 1.00 98.88 84 ILE A C 1
ATOM 674 O O . ILE A 1 84 ? 2.922 -1.652 -26.716 1.00 98.88 84 ILE A O 1
ATOM 678 N N . ILE A 1 85 ? 4.084 -1.936 -24.802 1.00 98.62 85 ILE A N 1
ATOM 679 C CA . ILE A 1 85 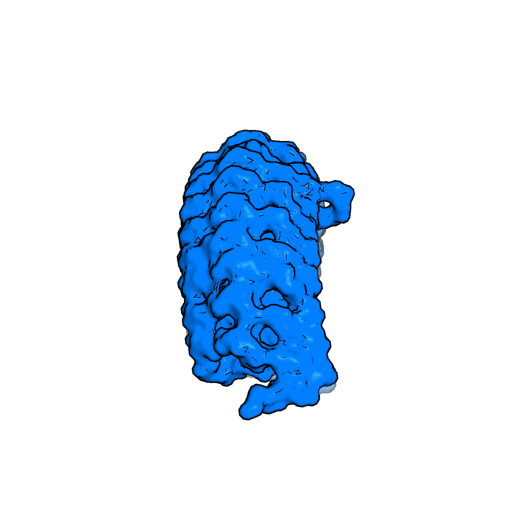? 4.423 -3.341 -25.017 1.00 98.62 85 ILE A CA 1
ATOM 680 C C . ILE A 1 85 ? 4.196 -4.086 -23.709 1.00 98.62 85 ILE A C 1
ATOM 682 O O . ILE A 1 85 ? 4.822 -3.757 -22.700 1.00 98.62 85 ILE A O 1
ATOM 686 N N . THR A 1 86 ? 3.374 -5.133 -23.749 1.00 98.50 86 THR A N 1
ATOM 687 C CA . THR A 1 86 ? 3.289 -6.101 -22.653 1.00 98.50 86 THR A CA 1
ATOM 688 C C . THR A 1 86 ? 3.747 -7.483 -23.096 1.00 98.50 86 THR A C 1
ATOM 690 O O . THR A 1 86 ? 3.393 -7.998 -24.158 1.00 98.50 86 THR A O 1
ATOM 693 N N . LEU A 1 87 ? 4.601 -8.060 -22.262 1.00 98.19 87 LEU A N 1
ATOM 694 C CA . LEU A 1 87 ? 5.185 -9.392 -22.359 1.00 98.19 87 LEU A CA 1
ATOM 695 C C . LEU A 1 87 ? 4.995 -10.146 -21.038 1.00 98.19 87 LEU A C 1
ATOM 697 O O . LEU A 1 87 ? 5.715 -11.107 -20.752 1.00 98.19 87 LEU A O 1
ATOM 701 N N . ARG A 1 88 ? 4.040 -9.697 -20.221 1.00 98.44 88 ARG A N 1
ATOM 702 C CA . ARG A 1 88 ? 3.717 -10.272 -18.920 1.00 98.44 88 ARG A CA 1
ATOM 703 C C . ARG A 1 88 ? 3.400 -11.763 -19.009 1.00 98.44 88 ARG A C 1
ATOM 705 O O . ARG A 1 88 ? 2.852 -12.211 -20.011 1.00 98.44 88 ARG A O 1
ATOM 712 N N . GLU A 1 89 ? 3.699 -12.521 -17.956 1.00 98.44 89 GLU A N 1
ATOM 713 C CA . GLU A 1 89 ? 3.310 -13.941 -17.857 1.00 98.44 89 GLU A CA 1
ATOM 714 C C . GLU A 1 89 ? 3.846 -14.768 -19.038 1.00 98.44 89 GLU A C 1
ATOM 716 O O . GLU A 1 89 ? 3.140 -15.538 -19.683 1.00 98.44 89 GLU A O 1
ATOM 721 N N . ASN A 1 90 ? 5.129 -14.580 -19.340 1.00 98.19 90 ASN A N 1
ATOM 722 C CA . ASN A 1 90 ? 5.881 -15.388 -20.296 1.00 98.19 90 ASN A CA 1
ATOM 723 C C . ASN A 1 90 ? 6.952 -16.216 -19.560 1.00 98.19 90 ASN A C 1
ATOM 725 O O . ASN A 1 90 ? 6.940 -16.363 -18.339 1.00 98.19 90 ASN A O 1
ATOM 729 N N . ARG A 1 91 ? 7.891 -16.816 -20.299 1.00 96.62 91 ARG A N 1
ATOM 730 C CA . ARG A 1 91 ? 8.977 -17.643 -19.740 1.00 96.62 91 ARG A CA 1
ATOM 731 C C . ARG A 1 91 ? 10.342 -17.000 -19.943 1.00 96.62 91 ARG A C 1
ATOM 733 O O . ARG A 1 91 ? 11.354 -17.697 -20.028 1.00 96.62 91 ARG A O 1
ATOM 740 N N . MET A 1 92 ? 10.369 -15.676 -20.057 1.00 94.19 92 MET A N 1
ATOM 741 C CA . MET A 1 92 ? 11.523 -14.946 -20.551 1.00 94.19 92 MET A CA 1
ATOM 742 C C . MET A 1 92 ? 12.666 -15.008 -19.545 1.00 94.19 92 MET A C 1
ATOM 744 O O . MET A 1 92 ? 12.520 -14.555 -18.414 1.00 94.19 92 MET A O 1
ATOM 748 N N . LYS A 1 93 ? 13.803 -15.577 -19.955 1.00 91.62 93 LYS A N 1
ATOM 749 C CA . LYS A 1 93 ? 15.015 -15.681 -19.118 1.00 91.62 93 LYS A CA 1
ATOM 750 C C . LYS A 1 93 ? 16.131 -14.772 -19.603 1.00 91.62 93 LYS A C 1
ATOM 752 O O . LYS A 1 93 ? 16.953 -14.314 -18.808 1.00 91.62 93 LYS A O 1
ATOM 757 N N . TYR A 1 94 ? 16.165 -14.522 -20.910 1.00 88.38 94 TYR A N 1
ATOM 758 C CA . TYR A 1 94 ? 17.244 -13.812 -21.576 1.00 88.38 94 TYR A CA 1
ATOM 759 C C . TYR A 1 94 ? 16.689 -12.706 -22.469 1.00 88.38 94 TYR A C 1
ATOM 761 O O . TYR A 1 94 ? 15.783 -12.923 -23.271 1.00 88.38 94 TYR A O 1
ATOM 769 N N . LEU A 1 95 ? 17.296 -11.524 -22.380 1.00 93.50 95 LEU A N 1
ATOM 770 C CA . LEU A 1 95 ? 17.006 -10.401 -23.263 1.00 93.50 95 LEU A CA 1
ATOM 771 C C . LEU A 1 95 ? 18.280 -9.990 -23.989 1.00 93.50 95 LEU A C 1
ATOM 773 O O . LEU A 1 95 ? 19.342 -9.839 -23.378 1.00 93.50 95 LEU A O 1
ATOM 777 N N . SER A 1 96 ? 18.186 -9.762 -25.297 1.00 95.31 96 SER A N 1
ATOM 778 C CA . SER A 1 96 ? 19.263 -9.086 -26.013 1.00 95.31 96 SER A CA 1
ATOM 779 C C . SER A 1 96 ? 19.413 -7.651 -25.512 1.00 95.31 96 SER A C 1
ATOM 781 O O . SER A 1 96 ? 18.429 -6.928 -25.406 1.00 95.31 96 SER A O 1
ATOM 783 N N . ALA A 1 97 ? 20.647 -7.178 -25.319 1.00 95.94 97 ALA A N 1
ATOM 784 C CA . ALA A 1 97 ? 20.942 -5.806 -24.887 1.00 95.94 97 ALA A CA 1
ATOM 785 C C . ALA A 1 97 ? 20.418 -4.701 -25.833 1.00 95.94 97 ALA A C 1
ATOM 787 O O . ALA A 1 97 ? 20.457 -3.523 -25.476 1.00 95.94 97 ALA A O 1
ATOM 788 N N . LYS A 1 98 ? 19.963 -5.083 -27.035 1.00 96.31 98 LYS A N 1
ATOM 789 C CA . LYS A 1 98 ? 19.372 -4.221 -28.067 1.00 96.31 98 LYS A CA 1
ATOM 790 C C . LYS A 1 98 ? 17.924 -4.606 -28.406 1.00 96.31 98 LYS A C 1
ATOM 792 O O . LYS A 1 98 ? 17.444 -4.224 -29.471 1.00 96.31 98 LYS A O 1
ATOM 797 N N . ALA A 1 99 ? 17.236 -5.387 -27.568 1.00 96.19 99 ALA A N 1
ATOM 798 C CA . ALA A 1 99 ? 15.868 -5.839 -27.851 1.00 96.19 99 ALA A CA 1
ATOM 799 C C . ALA A 1 99 ? 14.911 -4.660 -28.109 1.00 96.19 99 ALA A C 1
ATOM 801 O O . ALA A 1 99 ? 14.164 -4.674 -29.082 1.00 96.19 99 ALA A O 1
ATOM 802 N N . PHE A 1 100 ? 15.029 -3.594 -27.314 1.00 97.25 100 PHE A N 1
ATOM 803 C CA . PHE A 1 100 ? 14.190 -2.391 -27.398 1.00 97.25 100 PHE A CA 1
ATOM 804 C C . PHE A 1 100 ? 14.804 -1.250 -28.228 1.00 97.25 100 PHE A C 1
ATOM 806 O O . PHE A 1 100 ? 14.423 -0.088 -28.095 1.00 97.25 100 PHE A O 1
ATOM 813 N N . GLN A 1 101 ? 15.791 -1.546 -29.079 1.00 96.38 101 GLN A N 1
ATOM 814 C CA . GLN A 1 101 ? 16.376 -0.537 -29.964 1.00 96.38 101 GLN A CA 1
ATOM 815 C C . GLN A 1 101 ? 15.305 0.037 -30.903 1.00 96.38 101 GLN A C 1
ATOM 817 O O . GLN A 1 101 ? 14.622 -0.724 -31.578 1.00 96.38 101 GLN A O 1
ATOM 822 N N . GLY A 1 102 ? 15.215 1.369 -30.991 1.00 94.94 102 GLY A N 1
ATOM 823 C CA . GLY A 1 102 ? 14.261 2.076 -31.860 1.00 94.94 102 GLY A CA 1
ATOM 824 C C . GLY A 1 102 ? 12.970 2.531 -31.168 1.00 94.94 102 GLY A C 1
ATOM 825 O O . GLY A 1 102 ? 12.243 3.345 -31.729 1.00 94.94 102 GLY A O 1
ATOM 826 N N . LEU A 1 103 ? 12.714 2.072 -29.939 1.00 97.25 103 LEU A N 1
ATOM 827 C CA . LEU A 1 103 ? 11.497 2.363 -29.177 1.00 97.25 103 LEU A CA 1
ATOM 828 C C . LEU A 1 103 ? 11.564 3.698 -28.416 1.00 97.25 103 LEU A C 1
ATOM 830 O O . LEU A 1 103 ? 11.459 3.746 -27.194 1.00 97.25 103 LEU A O 1
ATOM 834 N N . TYR A 1 104 ? 11.774 4.797 -29.141 1.00 96.00 104 TYR A N 1
ATOM 835 C CA . TYR A 1 104 ? 11.955 6.129 -28.544 1.00 96.00 104 TYR A CA 1
ATOM 836 C C . TYR A 1 104 ? 10.652 6.755 -28.018 1.00 96.00 104 TYR A C 1
ATOM 838 O O . TYR A 1 104 ? 10.703 7.672 -27.200 1.00 96.00 104 TYR A O 1
ATOM 846 N N . GLU A 1 105 ? 9.503 6.259 -28.485 1.00 97.94 105 GLU A N 1
ATOM 847 C CA . GLU A 1 105 ? 8.159 6.717 -28.108 1.00 97.94 105 GLU A CA 1
ATOM 848 C C . GLU A 1 105 ? 7.482 5.823 -27.059 1.00 97.94 105 GLU A C 1
ATOM 850 O O . GLU A 1 105 ? 6.338 6.086 -26.698 1.00 97.94 105 GLU A O 1
ATOM 855 N N . LEU A 1 106 ? 8.172 4.791 -26.560 1.00 98.50 106 LEU A N 1
ATOM 856 C CA . LEU A 1 106 ? 7.592 3.849 -25.607 1.00 98.50 106 LEU A CA 1
ATOM 857 C C . LEU A 1 106 ? 7.292 4.545 -24.276 1.00 98.50 106 LEU A C 1
ATOM 859 O O . LEU A 1 106 ? 8.182 5.150 -23.678 1.00 98.50 106 LEU A O 1
ATOM 863 N N . GLU A 1 107 ? 6.047 4.430 -23.823 1.00 98.06 107 GLU A N 1
ATOM 864 C CA . GLU A 1 107 ? 5.525 5.006 -22.583 1.00 98.06 107 GLU A CA 1
ATOM 865 C C . GLU A 1 107 ? 5.345 3.923 -21.504 1.00 98.06 107 GLU A C 1
ATOM 867 O O . GLU A 1 107 ? 5.607 4.189 -20.331 1.00 98.06 107 GLU A O 1
ATOM 872 N N . GLU A 1 108 ? 4.996 2.693 -21.891 1.00 98.69 108 GLU A N 1
ATOM 873 C CA . GLU A 1 108 ? 4.769 1.569 -20.978 1.00 98.69 108 GLU A CA 1
ATOM 874 C C . GLU A 1 108 ? 5.446 0.286 -21.469 1.00 98.69 108 GLU A C 1
ATOM 876 O O . GLU A 1 108 ? 5.309 -0.121 -22.629 1.00 98.69 108 GLU A O 1
ATOM 881 N N . LEU A 1 109 ? 6.184 -0.350 -20.558 1.00 98.69 109 LEU A N 1
ATOM 882 C CA . LEU A 1 109 ? 6.832 -1.635 -20.776 1.00 98.69 109 LEU A CA 1
ATOM 883 C C . LEU A 1 109 ? 6.532 -2.570 -19.608 1.00 98.69 109 LEU A C 1
ATOM 885 O O . LEU A 1 109 ? 7.009 -2.352 -18.490 1.00 98.69 109 LEU A O 1
ATOM 889 N N . ASP A 1 110 ? 5.810 -3.645 -19.905 1.00 98.81 110 ASP A N 1
ATOM 890 C CA . ASP A 1 110 ? 5.502 -4.698 -18.947 1.00 98.81 110 ASP A CA 1
ATOM 891 C C . ASP A 1 110 ? 6.277 -5.983 -19.269 1.00 98.81 110 ASP A C 1
ATOM 893 O O . ASP A 1 110 ? 6.057 -6.640 -20.288 1.00 98.81 110 ASP A O 1
ATOM 897 N N . LEU A 1 111 ? 7.214 -6.320 -18.383 1.00 98.38 111 LEU A N 1
ATOM 898 C CA . LEU A 1 111 ? 8.013 -7.548 -18.379 1.00 98.38 111 LEU A CA 1
ATOM 899 C C . LEU A 1 111 ? 7.735 -8.386 -17.118 1.00 98.38 111 LEU A C 1
ATOM 901 O O . LEU A 1 111 ? 8.543 -9.245 -16.753 1.00 98.38 111 LEU A O 1
ATOM 905 N N . SER A 1 112 ? 6.634 -8.116 -16.414 1.00 98.62 112 SER A N 1
ATOM 906 C CA . SER A 1 112 ? 6.296 -8.762 -15.145 1.00 98.62 112 SER A CA 1
ATOM 907 C C . SER A 1 112 ? 5.982 -10.254 -15.301 1.00 98.62 112 SER A C 1
ATOM 909 O O . SER A 1 112 ? 5.733 -10.741 -16.405 1.00 98.62 112 SER A O 1
ATOM 911 N N . ALA A 1 113 ? 6.020 -10.999 -14.194 1.00 98.38 113 ALA A N 1
ATOM 912 C CA . ALA A 1 113 ? 5.692 -12.423 -14.137 1.00 98.38 113 ALA A CA 1
ATOM 913 C C . ALA A 1 113 ? 6.439 -13.247 -15.208 1.00 98.38 113 ALA A C 1
ATOM 915 O O . ALA A 1 113 ? 5.843 -13.967 -16.004 1.00 98.38 113 ALA A O 1
ATOM 916 N N . ASN A 1 114 ? 7.759 -13.090 -15.265 1.00 97.94 114 ASN A N 1
ATOM 917 C CA . ASN A 1 114 ? 8.645 -13.807 -16.180 1.00 97.94 114 ASN A CA 1
ATOM 918 C C . ASN A 1 114 ? 9.737 -14.543 -15.377 1.00 97.94 114 ASN A C 1
ATOM 920 O O . ASN A 1 114 ? 9.648 -14.684 -14.162 1.00 97.94 114 ASN A O 1
ATOM 924 N N . GLY A 1 115 ? 10.768 -15.060 -16.051 1.00 96.69 115 GLY A N 1
ATOM 925 C CA . GLY A 1 115 ? 11.907 -15.740 -15.422 1.00 96.69 115 GLY A CA 1
ATOM 926 C C . GLY A 1 115 ? 13.209 -14.944 -15.506 1.00 96.69 115 GLY A C 1
ATOM 927 O O . GLY A 1 115 ? 14.281 -15.542 -15.640 1.00 96.69 115 GLY A O 1
ATOM 928 N N . ILE A 1 116 ? 13.144 -13.607 -15.543 1.00 96.62 116 ILE A N 1
ATOM 929 C CA . ILE A 1 116 ? 14.312 -12.776 -15.850 1.00 96.62 116 ILE A CA 1
ATOM 930 C C . ILE A 1 116 ? 15.245 -12.757 -14.641 1.00 96.62 116 ILE A C 1
ATOM 932 O O . ILE A 1 116 ? 14.898 -12.235 -13.586 1.00 96.62 116 ILE A O 1
ATOM 936 N N . HIS A 1 117 ? 16.460 -13.276 -14.820 1.00 94.00 117 HIS A N 1
ATOM 937 C CA . HIS A 1 117 ? 17.503 -13.246 -13.790 1.00 94.00 117 HIS A CA 1
ATOM 938 C C . HIS A 1 117 ? 18.400 -12.007 -13.880 1.00 94.00 117 HIS A C 1
ATOM 940 O O . HIS A 1 117 ? 18.836 -11.462 -12.867 1.00 94.00 117 HIS A O 1
ATOM 946 N N . ILE A 1 118 ? 18.721 -11.574 -15.104 1.00 92.56 118 ILE A N 1
ATOM 947 C CA . ILE A 1 118 ? 19.671 -10.489 -15.359 1.00 92.56 118 ILE A CA 1
ATOM 948 C C . ILE A 1 118 ? 19.134 -9.601 -16.475 1.00 92.56 118 ILE A C 1
ATOM 950 O O . ILE A 1 118 ? 18.844 -10.066 -17.577 1.00 92.56 118 ILE A O 1
ATOM 954 N N . LEU A 1 119 ? 19.095 -8.298 -16.209 1.00 94.94 119 LEU A N 1
ATOM 955 C CA . LEU A 1 119 ? 18.846 -7.284 -17.223 1.00 94.94 119 LEU A CA 1
ATOM 956 C C . LEU A 1 119 ? 20.182 -6.791 -17.810 1.00 94.94 119 LEU A C 1
ATOM 958 O O . LEU A 1 119 ? 21.073 -6.387 -17.054 1.00 94.94 119 LEU A O 1
ATOM 962 N N . PRO A 1 120 ? 20.358 -6.786 -19.145 1.00 94.69 120 PRO A N 1
ATOM 963 C CA . PRO A 1 120 ? 21.551 -6.213 -19.761 1.00 94.69 120 PRO A CA 1
ATOM 964 C C . PRO A 1 120 ? 21.691 -4.715 -19.451 1.00 94.69 120 PRO A C 1
ATOM 966 O O . PRO A 1 120 ? 20.720 -3.973 -19.569 1.00 94.69 120 PRO A O 1
ATOM 969 N N . LYS A 1 121 ? 22.912 -4.231 -19.167 1.00 91.94 121 LYS A N 1
ATOM 970 C CA . LYS A 1 121 ? 23.186 -2.829 -18.770 1.00 91.94 121 LYS A CA 1
ATOM 971 C C . LYS A 1 121 ? 22.523 -1.764 -19.647 1.00 91.94 121 LYS A C 1
ATOM 973 O O . LYS A 1 121 ? 22.201 -0.679 -19.178 1.00 91.94 121 LYS A O 1
ATOM 978 N N . THR A 1 122 ? 22.421 -2.028 -20.948 1.00 94.56 122 THR A N 1
ATOM 979 C CA . THR A 1 122 ? 21.987 -1.045 -21.946 1.00 94.56 122 THR A CA 1
ATOM 980 C C . THR A 1 122 ? 20.551 -1.232 -22.413 1.00 94.56 122 THR A C 1
ATOM 982 O O . THR A 1 122 ? 20.136 -0.515 -23.319 1.00 94.56 122 THR A O 1
ATOM 985 N N . ILE A 1 123 ? 19.808 -2.175 -21.826 1.00 96.25 123 ILE A N 1
ATOM 986 C CA . ILE A 1 123 ? 18.498 -2.603 -22.327 1.00 96.25 123 ILE A CA 1
ATOM 987 C C . ILE A 1 123 ? 17.489 -1.450 -22.419 1.00 96.25 123 ILE A C 1
ATOM 989 O O . ILE A 1 123 ? 16.758 -1.356 -23.400 1.00 96.25 123 ILE A O 1
ATOM 993 N N . PHE A 1 124 ? 17.520 -0.522 -21.460 1.00 96.19 124 PHE A N 1
ATOM 994 C CA . PHE A 1 124 ? 16.593 0.610 -21.385 1.00 96.19 124 PHE A CA 1
ATOM 995 C C . PHE A 1 124 ? 17.119 1.904 -22.016 1.00 96.19 124 PHE A C 1
ATOM 997 O O . PHE A 1 124 ? 16.417 2.915 -22.007 1.00 96.19 124 PHE A O 1
ATOM 1004 N N . ARG A 1 125 ? 18.338 1.912 -22.582 1.00 94.75 125 ARG A N 1
ATOM 1005 C CA . ARG A 1 125 ? 18.950 3.139 -23.134 1.00 94.75 125 ARG A CA 1
ATOM 1006 C C . ARG A 1 125 ? 18.063 3.904 -24.124 1.00 94.75 125 ARG A C 1
ATOM 1008 O O . ARG A 1 125 ? 18.084 5.125 -24.039 1.00 94.75 125 ARG A O 1
ATOM 1015 N N . PRO A 1 126 ? 17.305 3.252 -25.026 1.00 96.00 126 PRO A N 1
ATOM 1016 C CA . PRO A 1 126 ? 16.448 3.964 -25.976 1.00 96.00 126 PRO A CA 1
ATOM 1017 C C . PRO A 1 126 ? 15.195 4.612 -25.358 1.00 96.00 126 PRO A C 1
ATOM 1019 O O . PRO A 1 126 ? 14.592 5.476 -25.989 1.00 96.00 126 PRO A O 1
ATOM 1022 N N . LEU A 1 127 ? 14.781 4.195 -24.156 1.00 95.62 127 LEU A N 1
ATOM 1023 C CA . LEU A 1 127 ? 13.426 4.397 -23.627 1.00 95.62 127 LEU A CA 1
ATOM 1024 C C . LEU A 1 127 ? 13.261 5.721 -22.856 1.00 95.62 127 LEU A C 1
ATOM 1026 O O . LEU A 1 127 ? 12.879 5.741 -21.689 1.00 95.62 127 LEU A O 1
ATOM 1030 N N . HIS A 1 128 ? 13.571 6.850 -23.491 1.00 92.50 128 HIS A N 1
ATOM 1031 C CA . HIS A 1 128 ? 13.579 8.164 -22.826 1.00 92.50 128 HIS A CA 1
ATOM 1032 C C . HIS A 1 128 ? 12.191 8.690 -22.414 1.00 92.50 128 HIS A C 1
ATOM 1034 O O . HIS A 1 128 ? 12.093 9.538 -21.522 1.00 92.50 128 HIS A O 1
ATOM 1040 N N . LYS A 1 129 ? 11.126 8.198 -23.058 1.00 94.31 129 LYS A N 1
ATOM 1041 C CA . LYS A 1 129 ? 9.723 8.563 -22.793 1.00 94.31 129 LYS A CA 1
ATOM 1042 C C . LYS A 1 129 ? 8.987 7.583 -21.879 1.00 94.31 129 LYS A C 1
ATOM 1044 O O . LYS A 1 129 ? 7.808 7.797 -21.613 1.00 94.31 129 LYS A O 1
ATOM 1049 N N . LEU A 1 130 ? 9.673 6.552 -21.384 1.00 95.12 130 LEU A N 1
ATOM 1050 C CA . LEU A 1 130 ? 9.048 5.530 -20.556 1.00 95.12 130 LEU A CA 1
ATOM 1051 C C . LEU A 1 130 ? 8.560 6.142 -19.243 1.00 95.12 130 LEU A C 1
ATOM 1053 O O . LEU A 1 130 ? 9.349 6.749 -18.519 1.00 95.12 130 LEU A O 1
ATOM 1057 N N . LYS A 1 131 ? 7.275 5.950 -18.960 1.00 94.75 131 LYS A N 1
ATOM 1058 C CA . LYS A 1 131 ? 6.585 6.378 -17.741 1.00 94.75 131 LYS A CA 1
ATOM 1059 C C . LYS A 1 131 ? 6.373 5.210 -16.791 1.00 94.75 131 LYS A C 1
ATOM 1061 O O . LYS A 1 131 ? 6.555 5.369 -15.589 1.00 94.75 131 LYS A O 1
ATOM 1066 N N . VAL A 1 132 ? 6.046 4.038 -17.333 1.00 96.81 132 VAL A N 1
ATOM 1067 C CA . VAL A 1 132 ? 5.713 2.839 -16.560 1.00 96.81 132 VAL A CA 1
ATOM 1068 C C . VAL A 1 132 ? 6.663 1.704 -16.927 1.00 96.81 132 VAL A C 1
ATOM 1070 O O . VAL A 1 132 ? 6.772 1.317 -18.093 1.00 96.81 132 VAL A O 1
ATOM 1073 N N . LEU A 1 133 ? 7.351 1.165 -15.920 1.00 97.75 133 LEU A N 1
ATOM 1074 C CA . LEU A 1 133 ? 8.200 -0.017 -16.047 1.00 97.75 133 LEU A CA 1
ATOM 1075 C C . LEU A 1 133 ? 7.784 -1.076 -15.026 1.00 97.75 133 LEU A C 1
ATOM 1077 O O . LEU A 1 133 ? 7.981 -0.892 -13.821 1.00 97.75 133 LEU A O 1
ATOM 1081 N N . LEU A 1 134 ? 7.264 -2.202 -15.515 1.00 98.62 134 LEU A N 1
ATOM 1082 C CA . LEU A 1 134 ? 6.870 -3.340 -14.686 1.00 98.62 134 LEU A CA 1
ATOM 1083 C C . LEU A 1 134 ? 7.864 -4.488 -14.869 1.00 98.62 134 LEU A C 1
ATOM 1085 O O . LEU A 1 134 ? 8.065 -5.004 -15.968 1.00 98.62 134 LEU A O 1
ATOM 1089 N N . LEU A 1 135 ? 8.510 -4.871 -13.774 1.00 97.94 135 LEU A N 1
ATOM 1090 C CA . LEU A 1 135 ? 9.506 -5.940 -13.679 1.00 97.94 135 LEU A CA 1
ATOM 1091 C C . LEU A 1 135 ? 9.180 -6.909 -12.534 1.00 97.94 135 LEU A C 1
ATOM 1093 O O . LEU A 1 135 ? 9.994 -7.778 -12.213 1.00 97.94 135 LEU A O 1
ATOM 1097 N N . ASN A 1 136 ? 8.020 -6.769 -11.894 1.00 98.44 136 ASN A N 1
ATOM 1098 C CA . ASN A 1 136 ? 7.650 -7.574 -10.738 1.00 98.44 136 ASN A CA 1
ATOM 1099 C C . ASN A 1 136 ? 7.421 -9.043 -11.076 1.00 98.44 136 ASN A C 1
ATOM 1101 O O . ASN A 1 136 ? 7.085 -9.369 -12.210 1.00 98.44 136 ASN A O 1
ATOM 1105 N N . GLY A 1 137 ? 7.593 -9.936 -10.104 1.00 98.06 137 GLY A N 1
ATOM 1106 C CA . GLY A 1 137 ? 7.411 -11.374 -10.319 1.00 98.06 137 GLY A CA 1
ATOM 1107 C C . GLY A 1 137 ? 8.459 -11.955 -11.269 1.00 98.06 137 GLY A C 1
ATOM 1108 O O . GLY A 1 137 ? 8.129 -12.750 -12.142 1.00 98.06 137 GLY A O 1
ATOM 1109 N N . ASN A 1 138 ? 9.707 -11.506 -11.148 1.00 98.06 138 ASN A N 1
ATOM 1110 C CA . ASN A 1 138 ? 10.852 -12.046 -11.880 1.00 98.06 138 ASN A CA 1
ATOM 1111 C C . ASN A 1 138 ? 11.861 -12.657 -10.890 1.00 98.06 138 ASN A C 1
ATOM 1113 O O . ASN A 1 138 ? 11.619 -12.750 -9.688 1.00 98.06 138 ASN A O 1
ATOM 1117 N N . ASN A 1 139 ? 13.020 -13.087 -11.386 1.00 96.81 139 ASN A N 1
ATOM 1118 C CA . ASN A 1 139 ? 14.086 -13.676 -10.577 1.00 96.81 139 ASN A CA 1
ATOM 1119 C C . ASN A 1 139 ? 15.309 -12.751 -10.485 1.00 96.81 139 ASN A C 1
ATOM 1121 O O . ASN A 1 139 ? 16.445 -13.226 -10.471 1.00 96.81 139 ASN A O 1
ATOM 1125 N N . LEU A 1 140 ? 15.099 -11.430 -10.460 1.00 95.69 140 LEU A N 1
ATOM 1126 C CA . LEU A 1 140 ? 16.191 -10.460 -10.430 1.00 95.69 140 LEU A CA 1
ATOM 1127 C C . LEU A 1 140 ? 16.901 -10.509 -9.075 1.00 95.69 140 LEU A C 1
ATOM 1129 O O . LEU A 1 140 ? 16.353 -10.073 -8.066 1.00 95.69 140 LEU A O 1
ATOM 1133 N N . ASP A 1 141 ? 18.143 -10.991 -9.058 1.00 91.81 141 ASP A N 1
ATOM 1134 C CA . ASP A 1 141 ? 18.990 -11.004 -7.854 1.00 91.81 141 ASP A CA 1
ATOM 1135 C C . ASP A 1 141 ? 19.825 -9.713 -7.714 1.00 91.81 141 ASP A C 1
ATOM 1137 O O . ASP A 1 141 ? 20.251 -9.328 -6.620 1.00 91.81 141 ASP A O 1
ATOM 1141 N N . PHE A 1 142 ? 20.087 -9.036 -8.839 1.00 89.94 142 PHE A N 1
ATOM 1142 C CA . PHE A 1 142 ? 20.989 -7.890 -8.926 1.00 89.94 142 PHE A CA 1
ATOM 1143 C C . PHE A 1 142 ? 20.552 -6.883 -9.992 1.00 89.94 142 PHE A C 1
ATOM 1145 O O . PHE A 1 142 ? 20.253 -7.248 -11.129 1.00 89.94 142 PHE A O 1
ATOM 1152 N N . LEU A 1 143 ? 20.627 -5.595 -9.652 1.00 90.69 143 LEU A N 1
ATOM 1153 C CA . LEU A 1 143 ? 20.456 -4.496 -10.598 1.00 90.69 143 LEU A CA 1
ATOM 1154 C C . LEU A 1 143 ? 21.801 -3.819 -10.863 1.00 90.69 143 LEU A C 1
ATOM 1156 O O . LEU A 1 143 ? 22.489 -3.376 -9.941 1.00 90.69 143 LEU A O 1
ATOM 1160 N N . GLN A 1 144 ? 22.174 -3.737 -12.140 1.00 89.56 144 GLN A N 1
ATOM 1161 C CA . GLN A 1 144 ? 23.439 -3.130 -12.543 1.00 89.56 144 GLN A CA 1
ATOM 1162 C C . GLN A 1 144 ? 23.440 -1.616 -12.317 1.00 89.56 144 GLN A C 1
ATOM 1164 O O . GLN A 1 144 ? 22.421 -0.939 -12.457 1.00 89.56 144 GLN A O 1
ATOM 1169 N N . GLU A 1 145 ? 24.617 -1.069 -12.018 1.00 86.19 145 GLU A N 1
ATOM 1170 C CA . GLU A 1 145 ? 24.797 0.371 -11.865 1.00 86.19 145 GLU A CA 1
ATOM 1171 C C . GLU A 1 145 ? 24.352 1.122 -13.129 1.00 86.19 145 GLU A C 1
ATOM 1173 O O . GLU A 1 145 ? 24.707 0.751 -14.255 1.00 86.19 145 GLU A O 1
ATOM 1178 N N . SER A 1 146 ? 23.616 2.219 -12.928 1.00 86.38 146 SER A N 1
ATOM 1179 C CA . SER A 1 146 ? 23.129 3.095 -13.999 1.00 86.38 146 SER A CA 1
ATOM 1180 C C . SER A 1 146 ? 22.199 2.414 -15.011 1.00 86.38 146 SER A C 1
ATOM 1182 O O . SER A 1 146 ? 22.031 2.932 -16.114 1.00 86.38 146 SER A O 1
ATOM 1184 N N . ILE A 1 147 ? 21.575 1.281 -14.671 1.00 92.25 147 ILE A N 1
ATOM 1185 C CA . ILE A 1 147 ? 20.637 0.596 -15.574 1.00 92.25 147 ILE A CA 1
ATOM 1186 C C . ILE A 1 147 ? 19.440 1.481 -15.973 1.00 92.25 147 ILE A C 1
ATOM 1188 O O . ILE A 1 147 ? 18.928 1.362 -17.083 1.00 92.25 147 ILE A O 1
ATOM 1192 N N . PHE A 1 148 ? 19.058 2.427 -15.113 1.00 91.31 148 PHE A N 1
ATOM 1193 C CA . PHE A 1 148 ? 17.953 3.363 -15.333 1.00 91.31 148 PHE A CA 1
ATOM 1194 C C . PHE A 1 148 ? 18.398 4.735 -15.872 1.00 91.31 148 PHE A C 1
ATOM 1196 O O . PHE A 1 148 ? 17.639 5.697 -15.807 1.00 91.31 148 PHE A O 1
ATOM 1203 N N . CYS A 1 149 ? 19.625 4.867 -16.399 1.00 88.12 149 CYS A N 1
ATOM 1204 C CA . CYS A 1 149 ? 20.214 6.177 -16.716 1.00 88.12 149 CYS A CA 1
ATOM 1205 C C . CYS A 1 149 ? 19.479 7.022 -17.767 1.00 88.12 149 CYS A C 1
ATOM 1207 O O . CYS A 1 149 ? 19.684 8.232 -17.826 1.00 88.12 149 CYS A O 1
ATOM 1209 N N . SER A 1 150 ? 18.644 6.394 -18.591 1.00 88.31 150 SER A N 1
ATOM 1210 C CA . SER A 1 150 ? 17.880 7.020 -19.672 1.00 88.31 150 SER A CA 1
ATOM 1211 C C . SER A 1 150 ? 16.419 7.310 -19.321 1.00 88.31 150 SER A C 1
ATOM 1213 O O . SER A 1 150 ? 15.772 8.013 -20.096 1.00 88.31 150 SER A O 1
ATOM 1215 N N . LEU A 1 151 ? 15.904 6.794 -18.197 1.00 90.50 151 LEU A N 1
ATOM 1216 C CA . LEU A 1 151 ? 14.475 6.787 -17.846 1.00 90.50 151 LEU A CA 1
ATOM 1217 C C . LEU A 1 151 ? 14.026 8.100 -17.183 1.00 90.50 151 LEU A C 1
ATOM 1219 O O . LEU A 1 151 ? 13.528 8.120 -16.063 1.00 90.50 151 LEU A O 1
ATOM 1223 N N . GLN A 1 152 ? 14.230 9.219 -17.873 1.00 86.44 152 GLN A N 1
ATOM 1224 C CA . GLN A 1 152 ? 13.998 10.563 -17.325 1.00 86.44 152 GLN A CA 1
ATOM 1225 C C . GLN A 1 152 ? 12.516 10.926 -17.171 1.00 86.44 152 GLN A C 1
ATOM 1227 O O . GLN A 1 152 ? 12.200 11.873 -16.459 1.00 86.44 152 GLN A O 1
ATOM 1232 N N . SER A 1 153 ? 11.620 10.201 -17.846 1.00 90.31 153 SER A N 1
ATOM 1233 C CA . SER A 1 153 ? 10.169 10.438 -17.811 1.00 90.31 153 SER A CA 1
ATOM 1234 C C . SER A 1 153 ? 9.429 9.481 -16.874 1.00 90.31 153 SER A C 1
ATOM 1236 O O . SER A 1 153 ? 8.202 9.486 -16.867 1.00 90.31 153 SER A O 1
ATOM 1238 N N . LEU A 1 154 ? 10.157 8.653 -16.117 1.00 90.56 154 LEU A N 1
ATOM 1239 C CA . LEU A 1 154 ? 9.559 7.580 -15.334 1.00 90.56 154 LEU A CA 1
ATOM 1240 C C . LEU A 1 154 ? 8.677 8.138 -14.213 1.00 90.56 154 LEU A C 1
ATOM 1242 O O . LEU A 1 154 ? 9.075 9.056 -13.499 1.00 90.56 154 LEU A O 1
ATOM 1246 N N . GLU A 1 155 ? 7.494 7.554 -14.074 1.00 92.00 155 GLU A N 1
ATOM 1247 C CA . GLU A 1 155 ? 6.461 7.892 -13.089 1.00 92.00 155 GLU A CA 1
ATOM 1248 C C . GLU A 1 155 ? 6.227 6.704 -12.145 1.00 92.00 155 GLU A C 1
ATOM 1250 O O . GLU A 1 155 ? 6.100 6.866 -10.935 1.00 92.00 155 GLU A O 1
ATOM 1255 N N . PHE A 1 156 ? 6.256 5.480 -12.677 1.00 93.62 156 PHE A N 1
ATOM 1256 C CA . PHE A 1 156 ? 6.024 4.265 -11.907 1.00 93.62 156 PHE A CA 1
ATOM 1257 C C . PHE A 1 156 ? 7.047 3.182 -12.253 1.00 93.62 156 PHE A C 1
ATOM 1259 O O . PHE A 1 156 ? 7.225 2.815 -13.419 1.00 93.62 156 PHE A O 1
ATOM 1266 N N . MET A 1 157 ? 7.704 2.640 -11.227 1.00 95.12 157 MET A N 1
ATOM 1267 C CA . MET A 1 157 ? 8.561 1.464 -11.350 1.00 95.12 157 MET A CA 1
ATOM 1268 C C . MET A 1 157 ? 8.142 0.399 -10.346 1.00 95.12 157 MET A C 1
ATOM 1270 O O . MET A 1 157 ? 8.173 0.630 -9.134 1.00 95.12 157 MET A O 1
ATOM 1274 N N . ASN A 1 158 ? 7.843 -0.794 -10.854 1.00 97.50 158 ASN A N 1
ATOM 1275 C CA . ASN A 1 158 ? 7.572 -1.955 -10.025 1.00 97.50 158 ASN A CA 1
ATOM 1276 C C . ASN A 1 158 ? 8.643 -3.029 -10.213 1.00 97.50 158 ASN A C 1
ATOM 1278 O O . ASN A 1 158 ? 8.718 -3.655 -11.268 1.00 97.50 158 ASN A O 1
ATOM 1282 N N . ILE A 1 159 ? 9.459 -3.246 -9.182 1.00 96.12 159 ILE A N 1
ATOM 1283 C CA . ILE A 1 159 ? 10.434 -4.343 -9.097 1.00 96.12 159 ILE A CA 1
ATOM 1284 C C . ILE A 1 159 ? 10.111 -5.295 -7.932 1.00 96.12 159 ILE A C 1
ATOM 1286 O O . ILE A 1 159 ? 10.997 -6.004 -7.448 1.00 96.12 159 ILE A O 1
ATOM 1290 N N . ALA A 1 160 ? 8.863 -5.298 -7.457 1.00 98.06 160 ALA A N 1
ATOM 1291 C CA . ALA A 1 160 ? 8.415 -6.170 -6.378 1.00 98.06 160 ALA A CA 1
ATOM 1292 C C . ALA A 1 160 ? 8.533 -7.658 -6.743 1.00 98.06 160 ALA A C 1
ATOM 1294 O O . ALA A 1 160 ? 8.720 -8.004 -7.909 1.00 98.06 160 ALA A O 1
ATOM 1295 N N . ASP A 1 161 ? 8.441 -8.548 -5.758 1.00 98.19 161 ASP A N 1
ATOM 1296 C CA . ASP A 1 161 ? 8.426 -10.002 -5.980 1.00 98.19 161 ASP A CA 1
ATOM 1297 C C . ASP A 1 161 ? 9.625 -10.471 -6.822 1.00 98.19 161 ASP A C 1
ATOM 1299 O O . ASP A 1 161 ? 9.490 -11.113 -7.865 1.00 98.19 161 ASP A O 1
ATOM 1303 N N . ASN A 1 162 ? 10.817 -10.066 -6.394 1.00 97.81 162 ASN A N 1
ATOM 1304 C CA . ASN A 1 162 ? 12.090 -10.425 -7.008 1.00 97.81 162 ASN A CA 1
ATOM 1305 C C . ASN A 1 162 ? 13.037 -10.964 -5.921 1.00 97.81 162 ASN A C 1
ATOM 1307 O O . ASN A 1 162 ? 12.625 -11.430 -4.854 1.00 97.81 162 ASN A O 1
ATOM 1311 N N . HIS A 1 163 ? 14.338 -10.991 -6.187 1.00 96.94 163 HIS A N 1
ATOM 1312 C CA . HIS A 1 163 ? 15.339 -11.526 -5.271 1.00 96.94 163 HIS A CA 1
ATOM 1313 C C . HIS A 1 163 ? 16.453 -10.520 -4.970 1.00 96.94 163 HIS A C 1
ATOM 1315 O O . HIS A 1 163 ? 17.542 -10.912 -4.546 1.00 96.94 163 HIS A O 1
ATOM 1321 N N . VAL A 1 164 ? 16.188 -9.224 -5.155 1.00 95.12 164 VAL A N 1
ATOM 1322 C CA . VAL A 1 164 ? 17.196 -8.170 -5.033 1.00 95.12 164 VAL A CA 1
ATOM 1323 C C . VAL A 1 164 ? 17.671 -8.081 -3.587 1.00 95.12 164 VAL A C 1
ATOM 1325 O O . VAL A 1 164 ? 16.891 -7.800 -2.680 1.00 95.12 164 VAL A O 1
ATOM 1328 N N . VAL A 1 165 ? 18.969 -8.307 -3.372 1.00 93.56 165 VAL A N 1
ATOM 1329 C CA . VAL A 1 165 ? 19.580 -8.282 -2.028 1.00 93.56 165 VAL A CA 1
ATOM 1330 C C . VAL A 1 165 ? 20.127 -6.898 -1.674 1.00 93.56 165 VAL A C 1
ATOM 1332 O O . VAL A 1 165 ? 20.107 -6.480 -0.518 1.00 93.56 165 VAL A O 1
ATOM 1335 N N . LYS A 1 166 ? 20.659 -6.169 -2.663 1.00 90.94 166 LYS A N 1
ATOM 1336 C CA . LYS A 1 166 ? 21.326 -4.876 -2.449 1.00 90.94 166 LYS A CA 1
ATOM 1337 C C . LYS A 1 166 ? 21.052 -3.908 -3.589 1.00 90.94 166 LYS A C 1
ATOM 1339 O O . LYS A 1 166 ? 21.130 -4.279 -4.759 1.00 90.94 166 LYS A O 1
ATOM 1344 N N . LEU A 1 167 ? 20.843 -2.644 -3.232 1.00 88.81 167 LEU A N 1
ATOM 1345 C CA . LEU A 1 167 ? 20.783 -1.534 -4.178 1.00 88.81 167 LEU A CA 1
ATOM 1346 C C . LEU A 1 167 ? 22.178 -0.935 -4.381 1.00 88.81 167 LEU A C 1
ATOM 1348 O O . LEU A 1 167 ? 22.895 -0.630 -3.423 1.00 88.81 167 LEU A O 1
ATOM 1352 N N . GLN A 1 168 ? 22.566 -0.738 -5.639 1.00 86.31 168 GLN A N 1
ATOM 1353 C CA . GLN A 1 168 ? 23.809 -0.044 -5.974 1.00 86.31 168 GLN A CA 1
ATOM 1354 C C . GLN A 1 168 ? 23.731 1.441 -5.611 1.00 86.31 168 GLN A C 1
ATOM 1356 O O . GLN A 1 168 ? 22.649 2.019 -5.494 1.00 86.31 168 GLN A O 1
ATOM 1361 N N . GLN A 1 169 ? 24.891 2.060 -5.390 1.00 83.56 169 GLN A N 1
ATOM 1362 C CA . GLN A 1 169 ? 24.968 3.494 -5.116 1.00 83.56 169 GLN A CA 1
ATOM 1363 C C . GLN A 1 169 ? 24.314 4.287 -6.245 1.00 83.56 169 GLN A C 1
ATOM 1365 O O . GLN A 1 169 ? 24.579 4.042 -7.419 1.00 83.56 169 GLN A O 1
ATOM 1370 N N . SER A 1 170 ? 23.464 5.250 -5.882 1.00 81.62 170 SER A N 1
ATOM 1371 C CA . SER A 1 170 ? 22.858 6.195 -6.820 1.00 81.62 170 SER A CA 1
ATOM 1372 C C . SER A 1 170 ? 22.098 5.527 -7.971 1.00 81.62 170 SER A C 1
ATOM 1374 O O . SER A 1 170 ? 21.974 6.110 -9.046 1.00 81.62 170 SER A O 1
ATOM 1376 N N . ILE A 1 171 ? 21.561 4.319 -7.759 1.00 85.69 171 ILE A N 1
ATOM 1377 C CA . ILE A 1 171 ? 20.854 3.566 -8.802 1.00 85.69 171 ILE A CA 1
ATOM 1378 C C . ILE A 1 171 ? 19.640 4.324 -9.349 1.00 85.69 171 ILE A C 1
ATOM 1380 O O . ILE A 1 171 ? 19.398 4.308 -10.555 1.00 85.69 171 ILE A O 1
ATOM 1384 N N . PHE A 1 172 ? 18.937 5.051 -8.481 1.00 86.06 172 PHE A N 1
ATOM 1385 C CA . PHE A 1 172 ? 17.799 5.882 -8.857 1.00 86.06 172 PHE A CA 1
ATOM 1386 C C . PHE A 1 172 ? 18.193 7.322 -9.184 1.00 86.06 172 PHE A C 1
ATOM 1388 O O . PHE A 1 172 ? 17.337 8.069 -9.638 1.00 86.06 172 PHE A O 1
ATOM 1395 N N . LYS A 1 173 ? 19.477 7.703 -9.045 1.00 79.19 173 LYS A N 1
ATOM 1396 C CA . LYS A 1 173 ? 19.972 9.065 -9.313 1.00 79.19 173 LYS A CA 1
ATOM 1397 C C . LYS A 1 173 ? 19.546 9.643 -10.665 1.00 79.19 173 LYS A C 1
ATOM 1399 O O . LYS A 1 173 ? 19.192 10.816 -10.705 1.00 79.19 173 LYS A O 1
ATOM 1404 N N . PRO A 1 174 ? 19.542 8.870 -11.759 1.00 78.12 174 PRO A N 1
ATOM 1405 C CA . PRO A 1 174 ? 19.124 9.392 -13.054 1.00 78.12 174 PRO A CA 1
ATOM 1406 C C . PRO A 1 174 ? 17.632 9.720 -13.170 1.00 78.12 174 PRO A C 1
ATOM 1408 O O . PRO A 1 174 ? 17.255 10.413 -14.109 1.00 78.12 174 PRO A O 1
ATOM 1411 N N . LEU A 1 175 ? 16.799 9.257 -12.230 1.00 77.12 175 LEU A N 1
ATOM 1412 C CA . LEU A 1 175 ? 15.360 9.529 -12.194 1.00 77.12 175 LEU A CA 1
ATOM 1413 C C . LEU A 1 175 ? 15.038 10.946 -11.677 1.00 77.12 175 LEU A C 1
ATOM 1415 O O . LEU A 1 175 ? 13.903 11.216 -11.315 1.00 77.12 175 LEU A O 1
ATOM 1419 N N . THR A 1 176 ? 16.020 11.852 -11.595 1.00 68.12 176 THR A N 1
ATOM 1420 C CA . THR A 1 176 ? 15.757 13.272 -11.318 1.00 68.12 176 THR A CA 1
ATOM 1421 C C . THR A 1 176 ? 14.981 13.867 -12.480 1.00 68.12 176 THR A C 1
ATOM 1423 O O . THR A 1 176 ? 15.516 13.966 -13.591 1.00 68.12 176 THR A O 1
ATOM 1426 N N . ASN A 1 177 ? 13.736 14.256 -12.233 1.00 61.50 177 ASN A N 1
ATOM 1427 C CA . ASN A 1 177 ? 12.855 14.747 -13.278 1.00 61.50 177 ASN A CA 1
ATOM 1428 C C . ASN A 1 177 ? 12.711 16.270 -13.179 1.00 61.50 177 ASN A C 1
ATOM 1430 O O . ASN A 1 177 ? 12.434 16.828 -12.124 1.00 61.50 177 ASN A O 1
ATOM 1434 N N . LEU A 1 178 ? 12.878 16.959 -14.308 1.00 54.62 178 LEU A N 1
ATOM 1435 C CA . LEU A 1 178 ? 12.717 18.413 -14.411 1.00 54.62 178 LEU A CA 1
ATOM 1436 C C . LEU A 1 178 ? 11.244 18.834 -14.614 1.00 54.62 178 LEU A C 1
ATOM 1438 O O . LEU A 1 178 ? 10.976 20.028 -14.734 1.00 54.62 178 LEU A O 1
ATOM 1442 N N . LYS A 1 179 ? 10.297 17.883 -14.718 1.00 55.56 179 LYS A N 1
ATOM 1443 C CA . LYS A 1 179 ? 8.936 18.113 -15.249 1.00 55.56 179 LYS A CA 1
ATOM 1444 C C . LYS A 1 179 ? 7.752 17.739 -14.335 1.00 55.56 179 LYS A C 1
ATOM 1446 O O . LYS A 1 179 ? 6.690 17.434 -14.857 1.00 55.56 179 LYS A O 1
ATOM 1451 N N . LEU A 1 180 ? 7.873 17.851 -13.008 1.00 58.12 180 LEU A N 1
ATOM 1452 C CA . LEU A 1 180 ? 6.738 17.722 -12.058 1.00 58.12 180 LEU A CA 1
ATOM 1453 C C . LEU A 1 180 ? 6.065 16.332 -11.983 1.00 58.12 180 LEU A C 1
ATOM 1455 O O . LEU A 1 180 ? 4.970 16.220 -11.439 1.00 58.12 180 LEU A O 1
ATOM 1459 N N . ASN A 1 181 ? 6.688 15.272 -12.497 1.00 63.69 181 ASN A N 1
ATOM 1460 C CA . ASN A 1 181 ? 6.122 13.926 -12.400 1.00 63.69 181 ASN A CA 1
ATOM 1461 C C . ASN A 1 181 ? 6.360 13.317 -11.009 1.00 63.69 181 ASN A C 1
ATOM 1463 O O . ASN A 1 181 ? 7.454 13.422 -10.452 1.00 63.69 181 ASN A O 1
ATOM 1467 N N . VAL A 1 182 ? 5.335 12.641 -10.491 1.00 72.12 182 VAL A N 1
ATOM 1468 C CA . VAL A 1 182 ? 5.354 11.903 -9.224 1.00 72.12 182 VAL A CA 1
ATOM 1469 C C . VAL A 1 182 ? 6.001 10.542 -9.471 1.00 72.12 182 VAL A C 1
ATOM 1471 O O . VAL A 1 182 ? 5.575 9.815 -10.366 1.00 72.12 182 VAL A O 1
ATOM 1474 N N . ILE A 1 183 ? 7.048 10.209 -8.711 1.00 84.06 183 ILE A N 1
ATOM 1475 C CA . ILE A 1 183 ? 7.758 8.931 -8.850 1.00 84.06 183 ILE A CA 1
ATOM 1476 C C . ILE A 1 183 ? 7.323 7.983 -7.736 1.00 84.06 183 ILE A C 1
ATOM 1478 O O . ILE A 1 183 ? 7.569 8.246 -6.553 1.00 84.06 183 ILE A O 1
ATOM 1482 N N . HIS A 1 184 ? 6.740 6.859 -8.141 1.00 90.88 184 HIS A N 1
ATOM 1483 C CA . HIS A 1 184 ? 6.362 5.742 -7.283 1.00 90.88 184 HIS A CA 1
ATOM 1484 C C . HIS A 1 184 ? 7.299 4.558 -7.534 1.00 90.88 184 HIS A C 1
ATOM 1486 O O . HIS A 1 184 ? 7.417 4.066 -8.661 1.00 90.88 184 HIS A O 1
ATOM 1492 N N . LEU A 1 185 ? 7.966 4.097 -6.477 1.00 92.62 185 LEU A N 1
ATOM 1493 C CA . LEU A 1 185 ? 8.870 2.953 -6.518 1.00 92.62 185 LEU A CA 1
ATOM 1494 C C . LEU A 1 185 ? 8.369 1.877 -5.562 1.00 92.62 185 LEU A C 1
ATOM 1496 O O . LEU A 1 185 ? 8.358 2.078 -4.348 1.00 92.62 185 LEU A O 1
ATOM 1500 N N . THR A 1 186 ? 8.032 0.705 -6.089 1.00 96.19 186 THR A N 1
ATOM 1501 C CA . THR A 1 186 ? 7.797 -0.476 -5.253 1.00 96.19 186 THR A CA 1
ATOM 1502 C C . THR A 1 186 ? 8.886 -1.516 -5.478 1.00 96.19 186 THR A C 1
ATOM 1504 O O . THR A 1 186 ? 9.219 -1.902 -6.602 1.00 96.19 186 THR A O 1
ATOM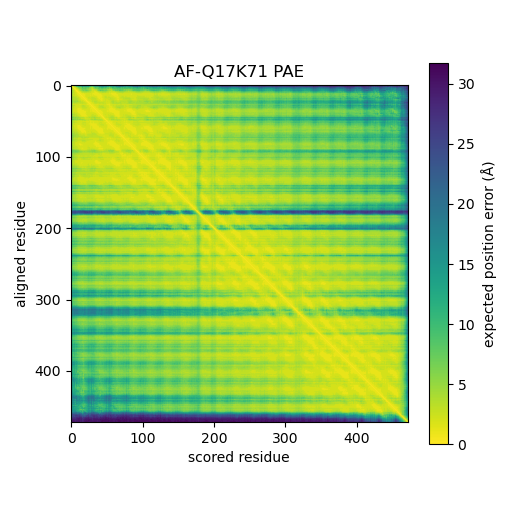 1507 N N . MET A 1 187 ? 9.478 -1.928 -4.362 1.00 95.62 187 MET A N 1
ATOM 1508 C CA . MET A 1 187 ? 10.493 -2.970 -4.246 1.00 95.62 187 MET A CA 1
ATOM 1509 C C . MET A 1 187 ? 10.072 -3.990 -3.182 1.00 95.62 187 MET A C 1
ATOM 1511 O O . MET A 1 187 ? 10.917 -4.628 -2.549 1.00 95.62 187 MET A O 1
ATOM 1515 N N . SER A 1 188 ? 8.762 -4.112 -2.968 1.00 97.81 188 SER A N 1
ATOM 1516 C CA . SER A 1 188 ? 8.152 -5.008 -1.991 1.00 97.81 188 SER A CA 1
ATOM 1517 C C . SER A 1 188 ? 8.538 -6.464 -2.259 1.00 97.81 188 SER A C 1
ATOM 1519 O O . SER A 1 188 ? 8.846 -6.828 -3.395 1.00 97.81 188 SER A O 1
ATOM 1521 N N . ASN A 1 189 ? 8.549 -7.306 -1.230 1.00 98.00 189 ASN A N 1
ATOM 1522 C CA . ASN A 1 189 ? 8.850 -8.736 -1.364 1.00 98.00 189 ASN A CA 1
ATOM 1523 C C . ASN A 1 189 ? 10.170 -9.019 -2.118 1.00 98.00 189 ASN A C 1
ATOM 1525 O O . ASN A 1 189 ? 10.222 -9.729 -3.125 1.00 98.00 189 ASN A O 1
ATOM 1529 N N . ASN A 1 190 ? 11.253 -8.401 -1.646 1.00 97.38 190 ASN A N 1
ATOM 1530 C CA . ASN A 1 190 ? 12.620 -8.641 -2.108 1.00 97.38 190 ASN A CA 1
ATOM 1531 C C . ASN A 1 190 ? 13.482 -9.140 -0.930 1.00 97.38 190 ASN A C 1
ATOM 1533 O O . ASN A 1 190 ? 12.983 -9.648 0.073 1.00 97.38 190 ASN A O 1
ATOM 1537 N N . LYS A 1 191 ? 14.809 -9.072 -1.050 1.00 96.94 191 LYS A N 1
ATOM 1538 C CA . LYS A 1 191 ? 15.753 -9.548 -0.026 1.00 96.94 191 LYS A CA 1
ATOM 1539 C C . LYS A 1 191 ? 16.643 -8.418 0.493 1.00 96.94 191 LYS A C 1
ATOM 1541 O O . LYS A 1 191 ? 17.761 -8.690 0.921 1.00 96.94 191 LYS A O 1
ATOM 1546 N N . LEU A 1 192 ? 16.184 -7.166 0.428 1.00 95.81 192 LEU A N 1
ATOM 1547 C CA . LEU A 1 192 ? 16.971 -6.006 0.845 1.00 95.81 192 LEU A CA 1
ATOM 1548 C C . LEU A 1 192 ? 17.274 -6.073 2.341 1.00 95.81 192 LEU A C 1
ATOM 1550 O O . LEU A 1 192 ? 16.367 -6.283 3.136 1.00 95.81 192 LEU A O 1
ATOM 1554 N N . GLU A 1 193 ? 18.535 -5.873 2.723 1.00 94.94 193 GLU A N 1
ATOM 1555 C CA . GLU A 1 193 ? 18.980 -5.983 4.126 1.00 94.94 193 GLU A CA 1
ATOM 1556 C C . GLU A 1 193 ? 19.279 -4.629 4.786 1.00 94.94 193 GLU A C 1
ATOM 1558 O O . GLU A 1 193 ? 19.216 -4.495 6.012 1.00 94.94 193 GLU A O 1
ATOM 1563 N N . GLN A 1 194 ? 19.639 -3.621 3.988 1.00 93.31 194 GLN A N 1
ATOM 1564 C CA . GLN A 1 194 ? 20.126 -2.332 4.480 1.00 93.31 194 GLN A CA 1
ATOM 1565 C C . GLN A 1 194 ? 19.676 -1.174 3.590 1.00 93.31 194 GLN A C 1
ATOM 1567 O O . GLN A 1 194 ? 19.614 -1.316 2.366 1.00 93.31 194 GLN A O 1
ATOM 1572 N N . LEU A 1 195 ? 19.438 -0.014 4.205 1.00 92.75 195 LEU A N 1
ATOM 1573 C CA . LEU A 1 195 ? 19.106 1.238 3.522 1.00 92.75 195 LEU A CA 1
ATOM 1574 C C . LEU A 1 195 ? 20.112 2.344 3.855 1.00 92.75 195 LEU A C 1
ATOM 1576 O O . LEU A 1 195 ? 20.512 2.511 5.006 1.00 92.75 195 LEU A O 1
ATOM 1580 N N . SER A 1 196 ? 20.470 3.139 2.848 1.00 87.50 196 SER A N 1
ATOM 1581 C CA . SER A 1 196 ? 21.399 4.266 2.971 1.00 87.50 196 SER A CA 1
ATOM 1582 C C . SER A 1 196 ? 21.015 5.425 2.047 1.00 87.50 196 SER A C 1
ATOM 1584 O O . SER A 1 196 ? 20.285 5.251 1.069 1.00 87.50 196 SER A O 1
ATOM 1586 N N . SER A 1 197 ? 21.495 6.631 2.364 1.00 82.56 197 SER A N 1
ATOM 1587 C CA . SER A 1 197 ? 21.053 7.881 1.722 1.00 82.56 197 SER A CA 1
ATOM 1588 C C . SER A 1 197 ? 21.465 8.025 0.262 1.00 82.56 197 SER A C 1
ATOM 1590 O O . SER A 1 197 ? 20.852 8.765 -0.503 1.00 82.56 197 SER A O 1
ATOM 1592 N N . ASP A 1 198 ? 22.506 7.307 -0.147 1.00 78.06 198 ASP A N 1
ATOM 1593 C CA . ASP A 1 198 ? 23.046 7.320 -1.499 1.00 78.06 198 ASP A CA 1
ATOM 1594 C C . ASP A 1 198 ? 22.169 6.564 -2.505 1.00 78.06 198 ASP A C 1
ATOM 1596 O O . ASP A 1 198 ? 22.453 6.621 -3.703 1.00 78.06 198 ASP A O 1
ATOM 1600 N N . LYS A 1 199 ? 21.138 5.843 -2.043 1.00 79.19 199 LYS A N 1
ATOM 1601 C CA . LYS A 1 199 ? 20.262 5.026 -2.895 1.00 79.19 199 LYS A CA 1
ATOM 1602 C C . LYS A 1 199 ? 19.115 5.820 -3.510 1.00 79.19 199 LYS A C 1
ATOM 1604 O O . LYS A 1 199 ? 18.726 5.507 -4.633 1.00 79.19 199 LYS A O 1
ATOM 1609 N N . PHE A 1 200 ? 18.609 6.835 -2.812 1.00 81.06 200 PHE A N 1
ATOM 1610 C CA . PHE A 1 200 ? 17.377 7.541 -3.166 1.00 81.06 200 PHE A CA 1
ATOM 1611 C C . PHE A 1 200 ? 17.623 8.980 -3.641 1.00 81.06 200 PHE A C 1
ATOM 1613 O O . PHE A 1 200 ? 18.627 9.611 -3.307 1.00 81.06 200 PHE A O 1
ATOM 1620 N N . ASN A 1 201 ? 16.672 9.495 -4.421 1.00 73.62 201 ASN A N 1
ATOM 1621 C CA . ASN A 1 201 ? 16.652 10.848 -4.976 1.00 73.62 201 ASN A CA 1
ATOM 1622 C C . ASN A 1 201 ? 15.570 11.716 -4.341 1.00 73.62 201 ASN A C 1
ATOM 1624 O O . ASN A 1 201 ? 14.582 11.195 -3.849 1.00 73.62 201 ASN A O 1
ATOM 1628 N N . THR A 1 202 ? 15.719 13.036 -4.447 1.00 73.88 202 THR A N 1
ATOM 1629 C CA . THR A 1 202 ? 14.819 14.040 -3.850 1.00 73.88 202 THR A CA 1
ATOM 1630 C C . THR A 1 202 ? 13.380 14.009 -4.364 1.00 73.88 202 THR A C 1
ATOM 1632 O O . THR A 1 202 ? 12.489 14.437 -3.640 1.00 73.88 202 THR A O 1
ATOM 1635 N N . ASP A 1 203 ? 13.153 13.507 -5.580 1.00 80.88 203 ASP A N 1
ATOM 1636 C CA . ASP A 1 203 ? 11.884 13.685 -6.307 1.00 80.88 203 ASP A CA 1
ATOM 1637 C C . ASP A 1 203 ? 10.926 12.483 -6.151 1.00 80.88 203 ASP A C 1
ATOM 1639 O O . ASP A 1 203 ? 9.912 12.377 -6.843 1.00 80.88 203 ASP A O 1
ATOM 1643 N N . ILE A 1 204 ? 11.255 11.537 -5.267 1.00 87.19 204 ILE A N 1
ATOM 1644 C CA . ILE A 1 204 ? 10.445 10.336 -5.038 1.00 87.19 204 ILE A CA 1
ATOM 1645 C C . ILE A 1 204 ? 9.305 10.665 -4.075 1.00 87.19 204 ILE A C 1
ATOM 1647 O O . ILE A 1 204 ? 9.541 11.247 -3.018 1.00 87.19 204 ILE A O 1
ATOM 1651 N N . HIS A 1 205 ? 8.089 10.255 -4.438 1.00 92.56 205 HIS A N 1
ATOM 1652 C CA . HIS A 1 205 ? 6.866 10.560 -3.693 1.00 92.56 205 HIS A CA 1
ATOM 1653 C C . HIS A 1 205 ? 6.291 9.340 -2.972 1.00 92.56 205 HIS A C 1
ATOM 1655 O O . HIS A 1 205 ? 5.684 9.493 -1.919 1.00 92.56 205 HIS A O 1
ATOM 1661 N N . SER A 1 206 ? 6.522 8.129 -3.485 1.00 95.12 206 SER A N 1
ATOM 1662 C CA . SER A 1 206 ? 6.111 6.894 -2.811 1.00 95.12 206 SER A CA 1
ATOM 1663 C C . SER A 1 206 ? 7.192 5.825 -2.908 1.00 95.12 206 SER A C 1
ATOM 1665 O O . SER A 1 206 ? 7.742 5.575 -3.987 1.00 95.12 206 SER A O 1
ATOM 1667 N N . ILE A 1 207 ? 7.518 5.214 -1.767 1.00 96.00 207 ILE A N 1
ATOM 1668 C CA . ILE A 1 207 ? 8.478 4.115 -1.655 1.00 96.00 207 ILE A CA 1
ATOM 1669 C C . ILE A 1 207 ? 7.846 2.973 -0.867 1.00 96.00 207 ILE A C 1
ATOM 1671 O O . ILE A 1 207 ? 7.594 3.096 0.333 1.00 96.00 207 ILE A O 1
ATOM 1675 N N . HIS A 1 208 ? 7.675 1.828 -1.522 1.00 98.19 208 HIS A N 1
ATOM 1676 C CA . HIS A 1 208 ? 7.273 0.587 -0.867 1.00 98.19 208 HIS A CA 1
ATOM 1677 C C . HIS A 1 208 ? 8.463 -0.374 -0.786 1.00 98.19 208 HIS A C 1
ATOM 1679 O O . HIS A 1 208 ? 9.025 -0.788 -1.803 1.00 98.19 208 HIS A O 1
ATOM 1685 N N . LEU A 1 209 ? 8.865 -0.693 0.443 1.00 97.50 209 LEU A N 1
ATOM 1686 C CA . LEU A 1 209 ? 9.982 -1.570 0.806 1.00 97.50 209 LEU A CA 1
ATOM 1687 C C . LEU A 1 209 ? 9.512 -2.709 1.721 1.00 97.50 209 LEU A C 1
ATOM 1689 O O . LEU A 1 209 ? 10.324 -3.342 2.401 1.00 97.50 209 LEU A O 1
ATOM 1693 N N . ASP A 1 210 ? 8.207 -2.960 1.764 1.00 98.56 210 ASP A N 1
ATOM 1694 C CA . ASP A 1 210 ? 7.621 -3.968 2.629 1.00 98.56 210 ASP A CA 1
ATOM 1695 C C . ASP A 1 210 ? 8.046 -5.391 2.253 1.00 98.56 210 ASP A C 1
ATOM 1697 O O . ASP A 1 210 ? 8.513 -5.647 1.140 1.00 98.56 210 ASP A O 1
ATOM 1701 N N . HIS A 1 211 ? 7.928 -6.320 3.200 1.00 98.44 211 HIS A N 1
ATOM 1702 C CA . HIS A 1 211 ? 8.286 -7.729 3.005 1.00 98.44 211 HIS A CA 1
ATOM 1703 C C . HIS A 1 211 ? 9.732 -7.920 2.510 1.00 98.44 211 HIS A C 1
ATOM 1705 O O . HIS A 1 211 ? 10.017 -8.743 1.642 1.00 98.44 211 HIS A O 1
ATOM 1711 N N . ASN A 1 212 ? 10.668 -7.138 3.044 1.00 98.12 212 ASN A N 1
ATOM 1712 C CA . ASN A 1 212 ? 12.098 -7.301 2.794 1.00 98.12 212 ASN A CA 1
ATOM 1713 C C . ASN A 1 212 ? 12.790 -7.892 4.037 1.00 98.12 212 ASN A C 1
ATOM 1715 O O . ASN A 1 212 ? 12.163 -8.483 4.916 1.00 98.12 212 ASN A O 1
ATOM 1719 N N . LYS A 1 213 ? 14.119 -7.801 4.105 1.00 97.12 213 LYS A N 1
ATOM 1720 C CA . LYS A 1 213 ? 14.930 -8.264 5.239 1.00 97.12 213 LYS A CA 1
ATOM 1721 C C . LYS A 1 213 ? 15.673 -7.108 5.896 1.00 97.12 213 LYS A C 1
ATOM 1723 O O . LYS A 1 213 ? 16.776 -7.299 6.402 1.00 97.12 213 LYS A O 1
ATOM 1728 N N . ILE A 1 214 ? 15.113 -5.899 5.843 1.00 96.94 214 ILE A N 1
ATOM 1729 C CA . ILE A 1 214 ? 15.823 -4.693 6.259 1.00 96.94 214 ILE A CA 1
ATOM 1730 C C . ILE A 1 214 ? 16.002 -4.735 7.772 1.00 96.94 214 ILE A C 1
ATOM 1732 O O . ILE A 1 214 ? 15.024 -4.757 8.517 1.00 96.94 214 ILE A O 1
ATOM 1736 N N . VAL A 1 215 ? 17.259 -4.737 8.212 1.00 96.00 215 VAL A N 1
ATOM 1737 C CA . VAL A 1 215 ? 17.639 -4.675 9.631 1.00 96.00 215 VAL A CA 1
ATOM 1738 C C . VAL A 1 215 ? 18.251 -3.321 9.962 1.00 96.00 215 VAL A C 1
ATOM 1740 O O . VAL A 1 215 ? 18.015 -2.771 11.029 1.00 96.00 215 VAL A O 1
ATOM 1743 N N . THR A 1 216 ? 19.040 -2.756 9.045 1.00 93.88 216 THR A N 1
ATOM 1744 C CA . THR A 1 216 ? 19.769 -1.507 9.288 1.00 93.88 216 THR A CA 1
ATOM 1745 C C . THR A 1 216 ? 19.299 -0.410 8.346 1.00 93.88 216 THR A C 1
ATOM 1747 O O . THR A 1 216 ? 19.395 -0.539 7.125 1.00 93.88 216 THR A O 1
ATOM 1750 N N . VAL A 1 217 ? 18.851 0.703 8.918 1.00 95.19 217 VAL A N 1
ATOM 1751 C CA . VAL A 1 217 ? 18.557 1.942 8.196 1.00 95.19 217 VAL A CA 1
ATOM 1752 C C . VAL A 1 217 ? 19.599 2.971 8.624 1.00 95.19 217 VAL A C 1
ATOM 1754 O O . VAL A 1 217 ? 19.812 3.176 9.813 1.00 95.19 217 VAL A O 1
ATOM 1757 N N . ALA A 1 218 ? 20.313 3.583 7.681 1.00 94.62 218 ALA A N 1
ATOM 1758 C CA . ALA A 1 218 ? 21.221 4.677 8.015 1.00 94.62 218 ALA A CA 1
ATOM 1759 C C . ALA A 1 218 ? 20.426 5.913 8.472 1.00 94.62 218 ALA A C 1
ATOM 1761 O O . ALA A 1 218 ? 19.371 6.213 7.912 1.00 94.62 218 ALA A O 1
ATOM 1762 N N . LEU A 1 219 ? 20.960 6.685 9.425 1.00 93.19 219 LEU A N 1
ATOM 1763 C CA . LEU A 1 219 ? 20.277 7.864 9.991 1.00 93.19 219 LEU A CA 1
ATOM 1764 C C . LEU A 1 219 ? 19.904 8.925 8.951 1.00 93.19 219 LEU A C 1
ATOM 1766 O O . LEU A 1 219 ? 18.991 9.714 9.169 1.00 93.19 219 LEU A O 1
ATOM 1770 N N . ASP A 1 220 ? 20.621 8.972 7.832 1.00 91.19 220 ASP A N 1
ATOM 1771 C CA . ASP A 1 220 ? 20.386 9.906 6.742 1.00 91.19 220 ASP A CA 1
ATOM 1772 C C . ASP A 1 220 ? 19.655 9.278 5.545 1.00 91.19 220 ASP A C 1
ATOM 1774 O O . ASP A 1 220 ? 19.444 9.979 4.552 1.00 91.19 220 ASP A O 1
ATOM 1778 N N . ALA A 1 221 ? 19.247 8.001 5.623 1.00 92.12 221 ALA A N 1
ATOM 1779 C CA . ALA A 1 221 ? 18.694 7.229 4.505 1.00 92.12 221 ALA A CA 1
ATOM 1780 C C . ALA A 1 221 ? 17.563 7.955 3.768 1.00 92.12 221 ALA A C 1
ATOM 1782 O O . ALA A 1 221 ? 17.520 7.950 2.539 1.00 92.12 221 ALA A O 1
ATOM 1783 N N . PHE A 1 222 ? 16.703 8.641 4.520 1.00 93.12 222 PHE A N 1
ATOM 1784 C CA . PHE A 1 222 ? 15.551 9.368 3.992 1.00 93.12 222 PHE A CA 1
ATOM 1785 C C . PHE A 1 222 ? 15.685 10.894 4.097 1.00 93.12 222 PHE A C 1
ATOM 1787 O O . PHE A 1 222 ? 14.760 11.630 3.768 1.00 93.12 222 PHE A O 1
ATOM 1794 N N . LYS A 1 223 ? 16.848 11.408 4.522 1.00 90.50 223 LYS A N 1
ATOM 1795 C CA . LYS A 1 223 ? 17.036 12.826 4.880 1.00 90.50 223 LYS A CA 1
ATOM 1796 C C . LYS A 1 223 ? 16.723 13.809 3.746 1.00 90.50 223 LYS A C 1
ATOM 1798 O O . LYS A 1 223 ? 16.379 14.955 4.008 1.00 90.50 223 LYS A O 1
ATOM 1803 N N . LYS A 1 224 ? 16.892 13.382 2.492 1.00 88.31 224 LYS A N 1
ATOM 1804 C CA . LYS A 1 224 ? 16.683 14.212 1.292 1.00 88.31 224 LYS A CA 1
ATOM 1805 C C . LYS A 1 224 ? 15.278 14.089 0.693 1.00 88.31 224 LYS A C 1
ATOM 1807 O O . LYS A 1 224 ? 14.989 14.790 -0.269 1.00 88.31 224 LYS A O 1
ATOM 1812 N N . LEU A 1 225 ? 14.436 13.201 1.216 1.00 90.69 225 LEU A N 1
ATOM 1813 C CA . LEU A 1 225 ? 13.149 12.842 0.620 1.00 90.69 225 LEU A CA 1
ATOM 1814 C C . LEU A 1 225 ? 12.019 13.733 1.150 1.00 90.69 225 LEU A C 1
ATOM 1816 O O . LEU A 1 225 ? 11.029 13.251 1.691 1.00 90.69 225 LEU A O 1
ATOM 1820 N N . SER A 1 226 ? 12.174 15.051 1.018 1.00 91.94 226 SER A N 1
ATOM 1821 C CA . SER A 1 226 ? 11.208 16.010 1.567 1.00 91.94 226 SER A CA 1
ATOM 1822 C C . SER A 1 226 ? 9.861 16.016 0.846 1.00 91.94 226 SER A C 1
ATOM 1824 O O . SER A 1 226 ? 8.886 16.472 1.437 1.00 91.94 226 SER A O 1
ATOM 1826 N N . GLN A 1 227 ? 9.801 15.504 -0.388 1.00 92.25 227 GLN A N 1
ATOM 1827 C CA . GLN A 1 227 ? 8.577 15.348 -1.186 1.00 92.25 227 GLN A CA 1
ATOM 1828 C C . GLN A 1 227 ? 7.918 13.969 -1.020 1.00 92.25 227 GLN A C 1
ATOM 1830 O O . GLN A 1 227 ? 6.884 13.715 -1.627 1.00 92.25 227 GLN A O 1
ATOM 1835 N N . LEU A 1 228 ? 8.510 13.064 -0.229 1.00 94.75 228 LEU A N 1
ATOM 1836 C CA . LEU A 1 228 ? 7.953 11.729 -0.039 1.00 94.75 228 LEU A CA 1
ATOM 1837 C C . LEU A 1 228 ? 6.643 11.820 0.742 1.00 94.75 228 LEU A C 1
ATOM 1839 O O . LEU A 1 228 ? 6.629 12.296 1.877 1.00 94.75 228 LEU A O 1
ATOM 1843 N N . GLU A 1 229 ? 5.571 11.341 0.127 1.00 97.00 229 GLU A N 1
ATOM 1844 C CA . GLU A 1 229 ? 4.226 11.304 0.688 1.00 97.00 229 GLU A CA 1
ATOM 1845 C C . GLU A 1 229 ? 3.896 9.930 1.276 1.00 97.00 229 GLU A C 1
ATOM 1847 O O . GLU A 1 229 ? 3.172 9.853 2.267 1.00 97.00 229 GLU A O 1
ATOM 1852 N N . GLU A 1 230 ? 4.459 8.851 0.729 1.00 98.25 230 GLU A N 1
ATOM 1853 C CA . GLU A 1 230 ? 4.166 7.488 1.171 1.00 98.25 230 GLU A CA 1
ATOM 1854 C C . GLU A 1 230 ? 5.441 6.679 1.411 1.00 98.25 230 GLU A C 1
ATOM 1856 O O . GLU A 1 230 ? 6.318 6.563 0.548 1.00 98.25 230 GLU A O 1
ATOM 1861 N N . LEU A 1 231 ? 5.526 6.077 2.594 1.00 98.38 231 LEU A N 1
ATOM 1862 C CA . LEU A 1 231 ? 6.599 5.162 2.951 1.00 98.38 231 LEU A CA 1
ATOM 1863 C C . LEU A 1 231 ? 6.024 3.904 3.594 1.00 98.38 231 LEU A C 1
ATOM 1865 O O . LEU A 1 231 ? 5.443 3.956 4.678 1.00 98.38 231 LEU A O 1
ATOM 1869 N N . ASN A 1 232 ? 6.247 2.762 2.950 1.00 98.69 232 ASN A N 1
ATOM 1870 C CA . ASN A 1 232 ? 5.914 1.462 3.513 1.00 98.69 232 ASN A CA 1
ATOM 1871 C C . ASN A 1 232 ? 7.194 0.685 3.843 1.00 98.69 232 ASN A C 1
ATOM 1873 O O . ASN A 1 232 ? 7.952 0.317 2.945 1.00 98.69 232 ASN A O 1
ATOM 1877 N N . LEU A 1 233 ? 7.431 0.448 5.135 1.00 98.12 233 LEU A N 1
ATOM 1878 C CA . LEU A 1 233 ? 8.541 -0.352 5.660 1.00 98.12 233 LEU A CA 1
ATOM 1879 C C . LEU A 1 233 ? 8.052 -1.635 6.339 1.00 98.12 233 LEU A C 1
ATOM 1881 O O . LEU A 1 233 ? 8.854 -2.310 6.986 1.00 98.12 233 LEU A O 1
ATOM 1885 N N . SER A 1 234 ? 6.766 -1.967 6.216 1.00 98.56 234 SER A N 1
ATOM 1886 C CA . SER A 1 234 ? 6.157 -3.076 6.945 1.00 98.56 234 SER A CA 1
ATOM 1887 C C . SER A 1 234 ? 6.810 -4.428 6.648 1.00 98.56 234 SER A C 1
ATOM 1889 O O . SER A 1 234 ? 7.449 -4.618 5.615 1.00 98.56 234 SER A O 1
ATOM 1891 N N . PHE A 1 235 ? 6.686 -5.384 7.566 1.00 98.44 235 PHE A N 1
ATOM 1892 C CA . PHE A 1 235 ? 7.252 -6.729 7.419 1.00 98.44 235 PHE A CA 1
ATOM 1893 C C . PHE A 1 235 ? 8.760 -6.698 7.111 1.00 98.44 235 PHE A C 1
ATOM 1895 O O . PHE A 1 235 ? 9.248 -7.302 6.156 1.00 98.44 235 PHE A O 1
ATOM 1902 N N . ASN A 1 236 ? 9.500 -5.964 7.942 1.00 98.00 236 ASN A N 1
ATOM 1903 C CA . ASN A 1 236 ? 10.962 -5.918 7.960 1.00 98.00 236 ASN A CA 1
ATOM 1904 C C . ASN A 1 236 ? 11.470 -6.233 9.380 1.00 98.00 236 ASN A C 1
ATOM 1906 O O . ASN A 1 236 ? 10.717 -6.635 10.258 1.00 98.00 236 ASN A O 1
ATOM 1910 N N . SER A 1 237 ? 12.769 -6.106 9.642 1.00 95.62 237 SER A N 1
ATOM 1911 C CA . SER A 1 237 ? 13.366 -6.431 10.947 1.00 95.62 237 SER A CA 1
ATOM 1912 C C . SER A 1 237 ? 14.179 -5.273 11.526 1.00 95.62 237 SER A C 1
ATOM 1914 O O . SER A 1 237 ? 15.256 -5.486 12.073 1.00 95.62 237 SER A O 1
ATOM 1916 N N . ILE A 1 238 ? 13.653 -4.051 11.399 1.00 95.50 238 ILE A N 1
ATOM 1917 C CA . ILE A 1 238 ? 14.365 -2.805 11.716 1.00 95.50 238 ILE A CA 1
ATOM 1918 C C . ILE A 1 238 ? 14.575 -2.645 13.229 1.00 95.50 238 ILE A C 1
ATOM 1920 O O . ILE A 1 238 ? 15.706 -2.493 13.674 1.00 95.50 238 ILE A O 1
ATOM 1924 N N . GLY A 1 239 ? 13.502 -2.688 14.025 1.00 89.81 239 GLY A N 1
ATOM 1925 C CA . GLY A 1 239 ? 13.494 -2.661 15.495 1.00 89.81 239 GLY A CA 1
ATOM 1926 C C . GLY A 1 239 ? 13.999 -1.384 16.191 1.00 89.81 239 GLY A C 1
ATOM 1927 O O . GLY A 1 239 ? 13.436 -1.003 17.215 1.00 89.81 239 GLY A O 1
ATOM 1928 N N . ASP A 1 240 ? 15.021 -0.718 15.652 1.00 89.31 240 ASP A N 1
ATOM 1929 C CA . ASP A 1 240 ? 15.711 0.444 16.226 1.00 89.31 240 ASP A CA 1
ATOM 1930 C C . ASP A 1 240 ? 15.548 1.679 15.326 1.00 89.31 240 ASP A C 1
ATOM 1932 O O . ASP A 1 240 ? 16.445 2.088 14.586 1.00 89.31 240 ASP A O 1
ATOM 1936 N N . LEU A 1 241 ? 14.348 2.263 15.352 1.00 94.00 241 LEU A N 1
ATOM 1937 C CA . LEU A 1 241 ? 14.107 3.566 14.738 1.00 94.00 241 LEU A CA 1
ATOM 1938 C C . LEU A 1 241 ? 14.532 4.695 15.678 1.00 94.00 241 LEU A C 1
ATOM 1940 O O . LEU A 1 241 ? 14.568 4.561 16.894 1.00 94.00 241 LEU A O 1
ATOM 1944 N N . GLN A 1 242 ? 14.827 5.850 15.091 1.00 94.69 242 GLN A N 1
ATOM 1945 C CA . GLN A 1 242 ? 15.273 7.059 15.787 1.00 94.69 242 GLN A CA 1
ATOM 1946 C C . GLN A 1 242 ? 14.691 8.273 15.063 1.00 94.69 242 GLN A C 1
ATOM 1948 O O . GLN A 1 242 ? 14.535 8.195 13.841 1.00 94.69 242 GLN A O 1
ATOM 1953 N N . PRO A 1 243 ? 14.449 9.406 15.748 1.00 94.69 243 PRO A N 1
ATOM 1954 C CA . PRO A 1 243 ? 13.888 10.608 15.123 1.00 94.69 243 PRO A CA 1
ATOM 1955 C C . PRO A 1 243 ? 14.636 11.065 13.863 1.00 94.69 243 PRO A C 1
ATOM 1957 O O . PRO A 1 243 ? 14.029 11.505 12.890 1.00 94.69 243 PRO A O 1
ATOM 1960 N N . ALA A 1 244 ? 15.964 10.906 13.839 1.00 94.81 244 ALA A N 1
ATOM 1961 C CA . ALA A 1 244 ? 16.785 11.273 12.689 1.00 94.81 244 ALA A CA 1
ATOM 1962 C C . ALA A 1 244 ? 16.369 10.549 11.395 1.00 94.81 244 ALA A C 1
ATOM 1964 O O . ALA A 1 244 ? 16.354 11.191 10.345 1.00 94.81 244 ALA A O 1
ATOM 1965 N N . HIS A 1 245 ? 15.957 9.276 11.479 1.00 95.62 245 HIS A N 1
ATOM 1966 C CA . HIS A 1 245 ? 15.547 8.478 10.320 1.00 95.62 245 HIS A CA 1
ATOM 1967 C C . HIS A 1 245 ? 14.376 9.107 9.556 1.00 95.62 245 HIS A C 1
ATOM 1969 O O . HIS A 1 245 ? 14.373 9.077 8.330 1.00 95.62 245 HIS A O 1
ATOM 1975 N N . LEU A 1 246 ? 13.404 9.698 10.261 1.00 95.50 246 LEU A N 1
ATOM 1976 C CA . LEU A 1 246 ? 12.192 10.265 9.656 1.00 95.50 246 LEU A CA 1
ATOM 1977 C C . LEU A 1 246 ? 12.248 11.794 9.514 1.00 95.50 246 LEU A C 1
ATOM 1979 O O . LEU A 1 246 ? 11.423 12.375 8.818 1.00 95.50 246 LEU A O 1
ATOM 1983 N N . SER A 1 247 ? 13.238 12.466 10.110 1.00 94.38 247 SER A N 1
ATOM 1984 C CA . SER A 1 247 ? 13.327 13.938 10.154 1.00 94.38 247 SER A CA 1
ATOM 1985 C C . SER A 1 247 ? 13.311 14.654 8.791 1.00 94.38 247 SER A C 1
ATOM 1987 O O . SER A 1 247 ? 12.945 15.824 8.720 1.00 94.38 247 SER A O 1
ATOM 1989 N N . GLY A 1 248 ? 13.704 13.976 7.705 1.00 93.69 248 GLY A N 1
ATOM 1990 C CA . GLY A 1 248 ? 13.676 14.528 6.344 1.00 93.69 248 GLY A CA 1
ATOM 1991 C C . GLY A 1 248 ? 12.338 14.386 5.613 1.00 93.69 248 GLY A C 1
ATOM 1992 O O . GLY A 1 248 ? 12.159 15.010 4.571 1.00 93.69 248 GLY A O 1
ATOM 1993 N N . LEU A 1 249 ? 11.410 13.581 6.140 1.00 95.62 249 LEU A N 1
ATOM 1994 C CA . LEU A 1 249 ? 10.146 13.202 5.502 1.00 95.62 249 LEU A CA 1
ATOM 1995 C C . LEU A 1 249 ? 9.034 14.207 5.831 1.00 95.62 249 LEU A C 1
ATOM 1997 O O . LEU A 1 249 ? 8.104 13.905 6.577 1.00 95.62 249 LEU A O 1
ATOM 2001 N N . LEU A 1 250 ? 9.178 15.431 5.324 1.00 94.81 250 LEU A N 1
ATOM 2002 C CA . LEU A 1 250 ? 8.326 16.567 5.700 1.00 94.81 250 LEU A CA 1
ATOM 2003 C C . LEU A 1 250 ? 6.927 16.539 5.063 1.00 94.81 250 LEU A C 1
ATOM 2005 O O . LEU A 1 250 ? 6.002 17.113 5.628 1.00 94.81 250 LEU A O 1
ATOM 2009 N N . SER A 1 251 ? 6.773 15.878 3.912 1.00 96.25 251 SER A N 1
ATOM 2010 C CA . SER A 1 251 ? 5.497 15.783 3.178 1.00 96.25 251 SER A CA 1
ATOM 2011 C C . SER A 1 251 ? 4.761 14.459 3.401 1.00 96.25 251 SER A C 1
ATOM 2013 O O . SER A 1 251 ? 3.812 14.157 2.683 1.00 96.25 251 SER A O 1
ATOM 2015 N N . LEU A 1 252 ? 5.202 13.658 4.377 1.00 97.69 252 LEU A N 1
ATOM 2016 C CA . LEU A 1 252 ? 4.723 12.294 4.571 1.00 97.69 252 LEU A CA 1
ATOM 2017 C C . LEU A 1 252 ? 3.261 12.277 5.033 1.00 97.69 252 LEU A C 1
ATOM 2019 O O . LEU A 1 252 ? 2.938 12.823 6.087 1.00 97.69 252 LEU A O 1
ATOM 2023 N N . LYS A 1 253 ? 2.407 11.605 4.259 1.00 98.25 253 LYS A N 1
ATOM 2024 C CA . LYS A 1 253 ? 0.971 11.407 4.507 1.00 98.25 253 LYS A CA 1
ATOM 2025 C C . LYS A 1 253 ? 0.654 9.976 4.930 1.00 98.25 253 LYS A C 1
ATOM 2027 O O . LYS A 1 253 ? -0.251 9.765 5.735 1.00 98.25 253 LYS A O 1
ATOM 2032 N N . TYR A 1 254 ? 1.406 9.003 4.425 1.00 98.75 254 TYR A N 1
ATOM 2033 C CA . TYR A 1 254 ? 1.237 7.586 4.724 1.00 98.75 254 TYR A CA 1
ATOM 2034 C C . TYR A 1 254 ? 2.539 6.993 5.256 1.00 98.75 254 TYR A C 1
ATOM 2036 O O . TYR A 1 254 ? 3.581 7.061 4.598 1.00 98.75 254 TYR A O 1
ATOM 2044 N N . LEU A 1 255 ? 2.466 6.373 6.433 1.00 98.69 255 LEU A N 1
ATOM 2045 C CA . LEU A 1 255 ? 3.575 5.634 7.015 1.00 98.69 255 LEU A CA 1
ATOM 2046 C C . LEU A 1 255 ? 3.106 4.286 7.553 1.00 98.69 255 LEU A C 1
ATOM 2048 O O . LEU A 1 255 ? 2.242 4.215 8.429 1.00 98.69 255 LEU A O 1
ATOM 2052 N N . ASP A 1 256 ? 3.741 3.227 7.065 1.00 98.81 256 ASP A N 1
ATOM 2053 C CA . ASP A 1 256 ? 3.494 1.868 7.524 1.00 98.81 256 ASP A CA 1
ATOM 2054 C C . ASP A 1 256 ? 4.759 1.243 8.115 1.00 98.81 256 ASP A C 1
ATOM 2056 O O . ASP A 1 256 ? 5.760 1.017 7.430 1.00 98.81 256 ASP A O 1
ATOM 2060 N N . LEU A 1 257 ? 4.693 1.002 9.422 1.00 98.19 257 LEU A N 1
ATOM 2061 C CA . LEU A 1 257 ? 5.705 0.377 10.268 1.00 98.19 257 LEU A CA 1
ATOM 2062 C C . LEU A 1 257 ? 5.177 -0.940 10.863 1.00 98.19 257 LEU A C 1
ATOM 2064 O O . LEU A 1 257 ? 5.653 -1.383 11.913 1.00 98.19 257 LEU A O 1
ATOM 2068 N N . THR A 1 258 ? 4.169 -1.550 10.237 1.00 98.62 258 THR A N 1
ATOM 2069 C CA . THR A 1 258 ? 3.586 -2.817 10.692 1.00 98.62 258 THR A CA 1
ATOM 2070 C C . THR A 1 258 ? 4.641 -3.917 10.679 1.00 98.62 258 THR A C 1
ATOM 2072 O O . THR A 1 258 ? 5.347 -4.079 9.688 1.00 98.62 258 THR A O 1
ATOM 2075 N N . ASN A 1 259 ? 4.774 -4.686 11.759 1.00 98.19 259 ASN A N 1
ATOM 2076 C CA . ASN A 1 259 ? 5.716 -5.807 11.835 1.00 98.19 259 ASN A CA 1
ATOM 2077 C C . ASN A 1 259 ? 7.161 -5.440 11.445 1.00 98.19 259 ASN A C 1
ATOM 2079 O O . ASN A 1 259 ? 7.754 -6.032 10.541 1.00 98.19 259 ASN A O 1
ATOM 2083 N N . ILE A 1 260 ? 7.732 -4.435 12.118 1.00 97.56 260 ILE A N 1
ATOM 2084 C CA . ILE A 1 260 ? 9.160 -4.096 11.980 1.00 97.56 260 ILE A CA 1
ATOM 2085 C C . ILE A 1 260 ? 9.967 -4.417 13.242 1.00 97.56 260 ILE A C 1
ATOM 2087 O O . ILE A 1 260 ? 11.109 -3.979 13.368 1.00 97.56 260 ILE A O 1
ATOM 2091 N N . ASN A 1 261 ? 9.390 -5.190 14.169 1.00 96.12 261 ASN A N 1
ATOM 2092 C CA . ASN A 1 261 ? 9.958 -5.563 15.468 1.00 96.12 261 ASN A CA 1
ATOM 2093 C C . ASN A 1 261 ? 10.158 -4.397 16.459 1.00 96.12 261 ASN A C 1
ATOM 2095 O O . ASN A 1 261 ? 11.088 -4.433 17.272 1.00 96.12 261 ASN A O 1
ATOM 2099 N N . LEU A 1 262 ? 9.296 -3.373 16.443 1.00 94.38 262 LEU A N 1
ATOM 2100 C CA . LEU A 1 262 ? 9.353 -2.302 17.447 1.00 94.38 262 LEU A CA 1
ATOM 2101 C C . LEU A 1 262 ? 9.002 -2.841 18.835 1.00 94.38 262 LEU A C 1
ATOM 2103 O O . LEU A 1 262 ? 7.907 -3.345 19.059 1.00 94.38 262 LEU A O 1
ATOM 2107 N N . ARG A 1 263 ? 9.922 -2.687 19.790 1.00 93.00 263 ARG A N 1
ATOM 2108 C CA . ARG A 1 263 ? 9.679 -2.995 21.215 1.00 93.00 263 ARG A CA 1
ATOM 2109 C C . ARG A 1 263 ? 9.223 -1.776 22.006 1.00 93.00 263 ARG A C 1
ATOM 2111 O O . ARG A 1 263 ? 8.490 -1.905 22.979 1.00 93.00 263 ARG A O 1
ATOM 2118 N N . LYS A 1 264 ? 9.703 -0.598 21.613 1.00 91.69 264 LYS A N 1
ATOM 2119 C CA . LYS A 1 264 ? 9.367 0.704 22.191 1.00 91.69 264 LYS A CA 1
ATOM 2120 C C . LYS A 1 264 ? 9.399 1.747 21.085 1.00 91.69 264 LYS A C 1
ATOM 2122 O O . LYS A 1 264 ? 10.186 1.612 20.150 1.00 91.69 264 LYS A O 1
ATOM 2127 N N . LEU A 1 265 ? 8.588 2.790 21.221 1.00 91.25 265 LEU A N 1
ATOM 2128 C CA . LEU A 1 265 ? 8.679 3.969 20.366 1.00 91.25 265 LEU A CA 1
ATOM 2129 C C . LEU A 1 265 ? 9.633 4.998 20.996 1.00 91.25 265 LEU A C 1
ATOM 2131 O O . LEU A 1 265 ? 9.444 5.356 22.160 1.00 91.25 265 LEU A O 1
ATOM 2135 N N . PRO A 1 266 ? 10.650 5.484 20.264 1.00 91.06 266 PRO A N 1
ATOM 2136 C CA . PRO A 1 266 ? 11.465 6.610 20.701 1.00 91.06 266 PRO A CA 1
ATOM 2137 C C . PRO A 1 266 ? 10.627 7.880 20.856 1.00 91.06 266 PRO A C 1
ATOM 2139 O O . PRO A 1 266 ? 9.746 8.163 20.040 1.00 91.06 266 PRO A O 1
ATOM 2142 N N . GLU A 1 267 ? 10.962 8.704 21.848 1.00 89.56 267 GLU A N 1
ATOM 2143 C CA . GLU A 1 267 ? 10.390 10.045 21.956 1.00 89.56 267 GLU A CA 1
ATOM 2144 C C . GLU A 1 267 ? 10.677 10.860 20.692 1.00 89.56 267 GLU A C 1
ATOM 2146 O O . GLU A 1 267 ? 11.780 10.813 20.141 1.00 89.56 267 GLU A O 1
ATOM 2151 N N . LYS A 1 268 ? 9.690 11.652 20.256 1.00 91.19 268 LYS A N 1
ATOM 2152 C CA . LYS A 1 268 ? 9.807 12.557 19.101 1.00 91.19 268 LYS A CA 1
ATOM 2153 C C . LYS A 1 268 ? 10.126 11.860 17.773 1.00 91.19 268 LYS A C 1
ATOM 2155 O O . LYS A 1 268 ? 10.564 12.538 16.846 1.00 91.19 268 LYS A O 1
ATOM 2160 N N . LEU A 1 269 ? 9.891 10.546 17.648 1.00 93.88 269 LEU A N 1
ATOM 2161 C CA . LEU A 1 269 ? 10.111 9.819 16.391 1.00 93.88 269 LEU A CA 1
ATOM 2162 C C . LEU A 1 269 ? 9.409 10.501 15.204 1.00 93.88 269 LEU A C 1
ATOM 2164 O O . LEU A 1 269 ? 9.992 10.594 14.129 1.00 93.88 269 LEU A O 1
ATOM 2168 N N . PHE A 1 270 ? 8.204 11.025 15.436 1.00 94.50 270 PHE A N 1
ATOM 2169 C CA . PHE A 1 270 ? 7.357 11.643 14.417 1.00 94.50 270 PHE A CA 1
ATOM 2170 C C . PHE A 1 270 ? 7.275 13.174 14.507 1.00 94.50 270 PHE A C 1
ATOM 2172 O O . PHE A 1 270 ? 6.331 13.777 14.008 1.00 94.50 270 PHE A O 1
ATOM 2179 N N . ALA A 1 271 ? 8.240 13.836 15.154 1.00 92.62 271 ALA A N 1
ATOM 2180 C CA . ALA A 1 271 ? 8.160 15.277 15.426 1.00 92.62 271 ALA A CA 1
ATOM 2181 C C . ALA A 1 271 ? 8.151 16.179 14.172 1.00 92.62 271 ALA A C 1
ATOM 2183 O O . ALA A 1 271 ? 7.963 17.387 14.299 1.00 92.62 271 ALA A O 1
ATOM 2184 N N . SER A 1 272 ? 8.402 15.622 12.984 1.00 93.69 272 SER A N 1
ATOM 2185 C CA . SER A 1 272 ? 8.378 16.345 11.706 1.00 93.69 272 SER A CA 1
ATOM 2186 C C . SER A 1 272 ? 7.244 15.901 10.773 1.00 93.69 272 SER A C 1
ATOM 2188 O O . SER A 1 272 ? 7.074 16.497 9.714 1.00 93.69 272 SER A O 1
ATOM 2190 N N . GLN A 1 273 ? 6.470 14.875 11.144 1.00 95.06 273 GLN A N 1
ATOM 2191 C CA . GLN A 1 273 ? 5.435 14.252 10.307 1.00 95.06 273 GLN A CA 1
ATOM 2192 C C . GLN A 1 273 ? 4.061 14.889 10.563 1.00 95.06 273 GLN A C 1
ATOM 2194 O O . GLN A 1 273 ? 3.105 14.219 10.939 1.00 95.06 273 GLN A O 1
ATOM 2199 N N . ASN A 1 274 ? 3.967 16.206 10.376 1.00 94.00 274 ASN A N 1
ATOM 2200 C CA . ASN A 1 274 ? 2.760 16.968 10.722 1.00 94.00 274 ASN A CA 1
ATOM 2201 C C . ASN A 1 274 ? 1.595 16.735 9.744 1.00 94.00 274 ASN A C 1
ATOM 2203 O O . ASN A 1 274 ? 0.444 16.934 10.108 1.00 94.00 274 ASN A O 1
ATOM 2207 N N . LEU A 1 275 ? 1.900 16.313 8.513 1.00 96.88 275 LEU A N 1
ATOM 2208 C CA . LEU A 1 275 ? 0.923 16.057 7.445 1.00 96.88 275 LEU A CA 1
ATOM 2209 C C . LEU A 1 275 ? 0.468 14.590 7.394 1.00 96.88 275 LEU A C 1
ATOM 2211 O O . LEU A 1 275 ? -0.145 14.164 6.413 1.00 96.88 275 LEU A O 1
ATOM 2215 N N . LEU A 1 276 ? 0.814 13.795 8.413 1.00 97.56 276 LEU A N 1
ATOM 2216 C CA . LEU A 1 276 ? 0.543 12.366 8.420 1.00 97.56 276 LEU A CA 1
ATOM 2217 C C . LEU A 1 276 ? -0.957 12.111 8.576 1.00 97.56 276 LEU A C 1
ATOM 2219 O O . LEU A 1 276 ? -1.565 12.528 9.553 1.00 97.56 276 LEU A O 1
ATOM 2223 N N . GLN A 1 277 ? -1.530 11.384 7.622 1.00 98.25 277 GLN A N 1
ATOM 2224 C CA . GLN A 1 277 ? -2.951 11.039 7.560 1.00 98.25 277 GLN A CA 1
ATOM 2225 C C . GLN A 1 277 ? -3.197 9.582 7.951 1.00 98.25 277 GLN A C 1
ATOM 2227 O O . GLN A 1 277 ? -4.226 9.260 8.542 1.00 98.25 277 GLN A O 1
ATOM 2232 N N . THR A 1 278 ? -2.251 8.697 7.636 1.00 98.69 278 THR A N 1
ATOM 2233 C CA . THR A 1 278 ? -2.311 7.271 7.968 1.00 98.69 278 THR A CA 1
ATOM 2234 C C . THR A 1 278 ? -1.022 6.832 8.644 1.00 98.69 278 THR A C 1
ATOM 2236 O O . THR A 1 278 ? 0.061 6.966 8.071 1.00 98.69 278 THR A O 1
ATOM 2239 N N . LEU A 1 279 ? -1.158 6.258 9.839 1.00 98.19 279 LEU A N 1
ATOM 2240 C CA . LEU A 1 279 ? -0.069 5.644 10.586 1.00 98.19 279 LEU A CA 1
ATOM 2241 C C . LEU A 1 279 ? -0.441 4.213 10.967 1.00 98.19 279 LEU A C 1
ATOM 2243 O O . LEU A 1 279 ? -1.370 3.983 11.745 1.00 98.19 279 LEU A O 1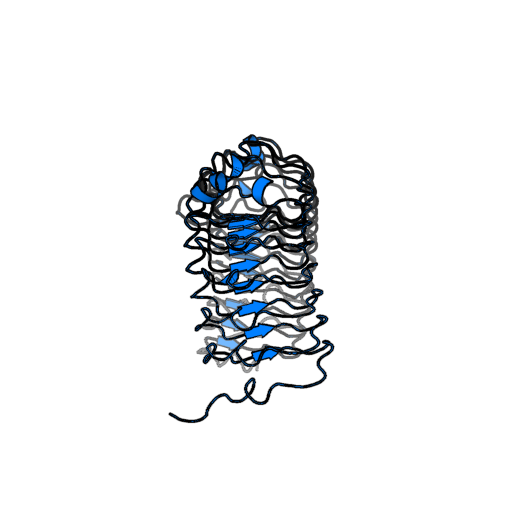
ATOM 2247 N N . ARG A 1 280 ? 0.313 3.249 10.441 1.00 98.75 280 ARG A N 1
ATOM 2248 C CA . ARG A 1 280 ? 0.186 1.833 10.797 1.00 98.75 280 ARG A CA 1
ATOM 2249 C C . ARG A 1 280 ? 1.406 1.383 11.581 1.00 98.75 280 ARG A C 1
ATOM 2251 O O . ARG A 1 280 ? 2.534 1.531 11.123 1.00 98.75 280 ARG A O 1
ATOM 2258 N N . MET A 1 281 ? 1.180 0.863 12.781 1.00 96.94 281 MET A N 1
ATOM 2259 C CA . MET A 1 281 ? 2.216 0.311 13.659 1.00 96.94 281 MET A CA 1
ATOM 2260 C C . MET A 1 281 ? 1.771 -1.036 14.250 1.00 96.94 281 MET A C 1
ATOM 2262 O O . MET A 1 281 ? 2.214 -1.416 15.340 1.00 96.94 281 MET A O 1
ATOM 2266 N N . GLY A 1 282 ? 0.902 -1.756 13.535 1.00 97.62 282 GLY A N 1
ATOM 2267 C CA . GLY A 1 282 ? 0.405 -3.065 13.936 1.00 97.62 282 GLY A CA 1
ATOM 2268 C C . GLY A 1 282 ? 1.501 -4.128 14.021 1.00 97.62 282 GLY A C 1
ATOM 2269 O O . GLY A 1 282 ? 2.625 -3.919 13.560 1.00 97.62 282 GLY A O 1
ATOM 2270 N N . ASP A 1 283 ? 1.191 -5.273 14.622 1.00 98.06 283 ASP A N 1
ATOM 2271 C CA . ASP A 1 283 ? 2.058 -6.463 14.635 1.00 98.06 283 ASP A CA 1
ATOM 2272 C C . ASP A 1 283 ? 3.482 -6.187 15.158 1.00 98.06 283 ASP A C 1
ATOM 2274 O O . ASP A 1 283 ? 4.475 -6.749 14.695 1.00 98.06 283 ASP A O 1
ATOM 2278 N N . ASN A 1 284 ? 3.598 -5.287 16.132 1.00 97.38 284 ASN A N 1
ATOM 2279 C CA . ASN A 1 284 ? 4.845 -4.982 16.824 1.00 97.38 284 ASN A CA 1
ATOM 2280 C C . ASN A 1 284 ? 4.796 -5.526 18.268 1.00 97.38 284 ASN A C 1
ATOM 2282 O O . ASN A 1 284 ? 3.989 -6.381 18.625 1.00 97.38 284 ASN A O 1
ATOM 2286 N N . MET A 1 285 ? 5.724 -5.100 19.123 1.00 95.25 285 MET A N 1
ATOM 2287 C CA . MET A 1 285 ? 5.816 -5.526 20.524 1.00 95.25 285 MET A CA 1
ATOM 2288 C C . MET A 1 285 ? 5.637 -4.341 21.479 1.00 95.25 285 MET A C 1
ATOM 2290 O O . MET A 1 285 ? 6.257 -4.317 22.542 1.00 95.25 285 MET A O 1
ATOM 2294 N N . LEU A 1 286 ? 4.839 -3.341 21.092 1.00 93.31 286 LEU A N 1
ATOM 2295 C CA . LEU A 1 286 ? 4.654 -2.118 21.869 1.00 93.31 286 LEU A CA 1
ATOM 2296 C C . LEU A 1 286 ? 3.802 -2.380 23.113 1.00 93.31 286 LEU A C 1
ATOM 2298 O O . LEU A 1 286 ? 2.712 -2.939 23.022 1.00 93.31 286 LEU A O 1
ATOM 2302 N N . GLU A 1 287 ? 4.286 -1.934 24.270 1.00 91.62 287 GLU A N 1
ATOM 2303 C CA . GLU A 1 287 ? 3.539 -1.963 25.539 1.00 91.62 287 GLU A CA 1
ATOM 2304 C C . GLU A 1 287 ? 2.997 -0.576 25.934 1.00 91.62 287 GLU A C 1
ATOM 2306 O O . GLU A 1 287 ? 2.026 -0.471 26.685 1.00 91.62 287 GLU A O 1
ATOM 2311 N N . GLU A 1 288 ? 3.633 0.490 25.442 1.00 87.12 288 GLU A N 1
ATOM 2312 C CA . GLU A 1 288 ? 3.318 1.892 25.729 1.00 87.12 288 GLU A CA 1
ATOM 2313 C C . GLU A 1 288 ? 3.746 2.799 24.567 1.00 87.12 288 GLU A C 1
ATOM 2315 O O . GLU A 1 288 ? 4.608 2.424 23.764 1.00 87.12 288 GLU A O 1
ATOM 2320 N N . ILE A 1 289 ? 3.172 4.004 24.505 1.00 86.38 289 ILE A N 1
ATOM 2321 C CA . ILE A 1 289 ? 3.548 5.049 23.549 1.00 86.38 289 ILE A CA 1
ATOM 2322 C C . ILE A 1 289 ? 3.904 6.319 24.337 1.00 86.38 289 ILE A C 1
ATOM 2324 O O . ILE A 1 289 ? 3.160 6.688 25.243 1.00 86.38 289 ILE A O 1
ATOM 2328 N N . PRO A 1 290 ? 5.032 6.995 24.044 1.00 86.94 290 PRO A N 1
ATOM 2329 C CA . PRO A 1 290 ? 5.392 8.232 24.734 1.00 86.94 290 PRO A CA 1
ATOM 2330 C C . PRO A 1 290 ? 4.338 9.335 24.579 1.00 86.94 290 PRO A C 1
ATOM 2332 O O . PRO A 1 290 ? 3.807 9.522 23.483 1.00 86.94 290 PRO A O 1
ATOM 2335 N N . GLU A 1 291 ? 4.148 10.150 25.625 1.00 78.94 291 GLU A N 1
ATOM 2336 C CA . GLU A 1 291 ? 3.095 11.182 25.668 1.00 78.94 291 GLU A CA 1
ATOM 2337 C C . GLU A 1 291 ? 3.112 12.159 24.487 1.00 78.94 291 GLU A C 1
ATOM 2339 O O . GLU A 1 291 ? 2.076 12.567 23.976 1.00 78.94 291 GLU A O 1
ATOM 2344 N N . SER A 1 292 ? 4.309 12.501 24.012 1.00 81.06 292 SER A N 1
ATOM 2345 C CA . SER A 1 292 ? 4.516 13.490 22.951 1.00 81.06 292 SER A CA 1
ATOM 2346 C C . SER A 1 292 ? 4.387 12.943 21.525 1.00 81.06 292 SER A C 1
ATOM 2348 O O . SER A 1 292 ? 4.564 13.702 20.573 1.00 81.06 292 SER A O 1
ATOM 2350 N N . THR A 1 293 ? 4.102 11.647 21.350 1.00 87.94 293 THR A N 1
ATOM 2351 C CA . THR A 1 293 ? 4.191 10.966 20.042 1.00 87.94 293 THR A CA 1
ATOM 2352 C C . THR A 1 293 ? 3.269 11.578 18.988 1.00 87.94 293 THR A C 1
ATOM 2354 O O . THR A 1 293 ? 3.673 11.718 17.836 1.00 87.94 293 THR A O 1
ATOM 2357 N N . PHE A 1 294 ? 2.058 11.978 19.385 1.00 88.06 294 PHE A N 1
ATOM 2358 C CA . PHE A 1 294 ? 0.993 12.412 18.472 1.00 88.06 294 PHE A CA 1
ATOM 2359 C C . PHE A 1 294 ? 0.713 13.921 18.499 1.00 88.06 294 PHE A C 1
ATOM 2361 O O . PHE A 1 294 ? -0.221 14.384 17.852 1.00 88.06 294 PHE A O 1
ATOM 2368 N N . PHE A 1 295 ? 1.506 14.713 19.231 1.00 84.56 295 PHE A N 1
ATOM 2369 C CA . PHE A 1 295 ? 1.183 16.121 19.511 1.00 84.56 295 PHE A CA 1
ATOM 2370 C C . PHE A 1 295 ? 1.008 17.003 18.267 1.00 84.56 295 PHE A C 1
ATOM 2372 O O . PHE A 1 295 ? 0.258 17.972 18.335 1.00 84.56 295 PHE A O 1
ATOM 2379 N N . ALA A 1 296 ? 1.678 16.675 17.158 1.00 84.12 296 ALA A N 1
ATOM 2380 C CA . ALA A 1 296 ? 1.660 17.461 15.923 1.00 84.12 296 ALA A CA 1
ATOM 2381 C C . ALA A 1 296 ? 0.850 16.818 14.776 1.00 84.12 296 ALA A C 1
ATOM 2383 O O . ALA A 1 296 ? 0.908 17.306 13.652 1.00 84.12 296 ALA A O 1
ATOM 2384 N N . MET A 1 297 ? 0.127 15.721 15.035 1.00 90.56 297 MET A N 1
ATOM 2385 C CA . MET A 1 297 ? -0.568 14.934 14.005 1.00 90.56 297 MET A CA 1
ATOM 2386 C C . MET A 1 297 ? -2.051 15.316 13.868 1.00 90.56 297 MET A C 1
ATOM 2388 O O . MET A 1 297 ? -2.933 14.471 14.007 1.00 90.56 297 MET A O 1
ATOM 2392 N N . GLU A 1 298 ? -2.334 16.594 13.613 1.00 92.25 298 GLU A N 1
ATOM 2393 C CA . GLU A 1 298 ? -3.717 17.088 13.492 1.00 92.25 298 GLU A CA 1
ATOM 2394 C C . GLU A 1 298 ? -4.455 16.504 12.277 1.00 92.25 298 GLU A C 1
ATOM 2396 O O . GLU A 1 298 ? -5.669 16.316 12.332 1.00 92.25 298 GLU A O 1
ATOM 2401 N N . ASP A 1 299 ? -3.732 16.159 11.208 1.00 95.81 299 ASP A N 1
ATOM 2402 C CA . ASP A 1 299 ? -4.287 15.604 9.965 1.00 95.81 299 ASP A CA 1
ATOM 2403 C C . ASP A 1 299 ? -4.520 14.081 10.008 1.00 95.81 299 ASP A C 1
ATOM 2405 O O . ASP A 1 299 ? -5.026 13.507 9.036 1.00 95.81 299 ASP A O 1
ATOM 2409 N N . LEU A 1 300 ? -4.165 13.410 11.112 1.00 96.94 300 LEU A N 1
ATOM 2410 C CA . LEU A 1 300 ? -4.230 11.953 11.212 1.00 96.94 300 LEU A CA 1
ATOM 2411 C C . LEU A 1 300 ? -5.679 11.470 11.223 1.00 96.94 300 LEU A C 1
ATOM 2413 O O . LEU A 1 300 ? -6.457 11.822 12.104 1.00 96.94 300 LEU A O 1
ATOM 2417 N N . GLN A 1 301 ? -6.013 10.611 10.263 1.00 98.00 301 GLN A N 1
ATOM 2418 C CA . GLN A 1 301 ? -7.348 10.045 10.069 1.00 98.00 301 GLN A CA 1
ATOM 2419 C C . GLN A 1 301 ? -7.409 8.558 10.412 1.00 98.00 301 GLN A C 1
ATOM 2421 O O . GLN A 1 301 ? -8.454 8.081 10.851 1.00 98.00 301 GLN A O 1
ATOM 2426 N N . TYR A 1 302 ? -6.305 7.832 10.230 1.00 98.62 302 TYR A N 1
ATOM 2427 C CA . TYR A 1 302 ? -6.227 6.394 10.465 1.00 98.62 302 TYR A CA 1
ATOM 2428 C C . TYR A 1 302 ? -5.025 6.062 11.349 1.00 98.62 302 TYR A C 1
ATOM 2430 O O . TYR A 1 302 ? -3.877 6.308 10.963 1.00 98.62 302 TYR A O 1
ATOM 2438 N N . LEU A 1 303 ? -5.290 5.464 12.513 1.00 97.31 303 LEU A N 1
ATOM 2439 C CA . LEU A 1 303 ? -4.268 4.971 13.433 1.00 97.31 303 LEU A CA 1
ATOM 2440 C C . LEU A 1 303 ? -4.471 3.480 13.719 1.00 97.31 303 LEU A C 1
ATOM 2442 O O . LEU A 1 303 ? -5.500 3.071 14.258 1.00 97.31 303 LEU A O 1
ATOM 2446 N N . SER A 1 304 ? -3.447 2.692 13.396 1.00 97.88 304 SER A N 1
ATOM 2447 C CA . SER A 1 304 ? -3.398 1.243 13.606 1.00 97.88 304 SER A CA 1
ATOM 2448 C C . SER A 1 304 ? -2.335 0.866 14.628 1.00 97.88 304 SER A C 1
ATOM 2450 O O . SER A 1 304 ? -1.150 1.143 14.428 1.00 97.88 304 SER A O 1
ATOM 2452 N N . LEU A 1 305 ? -2.763 0.214 15.705 1.00 96.62 305 LEU A N 1
ATOM 2453 C CA . LEU A 1 305 ? -1.944 -0.307 16.801 1.00 96.62 305 LEU A CA 1
ATOM 2454 C C . LEU A 1 305 ? -2.286 -1.776 17.108 1.00 96.62 305 LEU A C 1
ATOM 2456 O O . LEU A 1 305 ? -1.992 -2.269 18.198 1.00 96.62 305 LEU A O 1
ATOM 2460 N N . GLU A 1 306 ? -2.928 -2.475 16.177 1.00 97.56 306 GLU A N 1
ATOM 2461 C CA . GLU A 1 306 ? -3.346 -3.868 16.322 1.00 97.56 306 GLU A CA 1
ATOM 2462 C C . GLU A 1 306 ? -2.191 -4.819 16.629 1.00 97.56 306 GLU A C 1
ATOM 2464 O O . GLU A 1 306 ? -1.033 -4.527 16.330 1.00 97.56 306 GLU A O 1
ATOM 2469 N N . ASN A 1 307 ? -2.506 -5.981 17.204 1.00 97.94 307 ASN A N 1
ATOM 2470 C CA . ASN A 1 307 ? -1.536 -7.059 17.419 1.00 97.94 307 ASN A CA 1
ATOM 2471 C C . ASN A 1 307 ? -0.256 -6.578 18.146 1.00 97.94 307 ASN A C 1
ATOM 2473 O O . ASN A 1 307 ? 0.858 -6.969 17.796 1.00 97.94 307 ASN A O 1
ATOM 2477 N N . ASN A 1 308 ? -0.401 -5.700 19.142 1.00 96.94 308 ASN A N 1
ATOM 2478 C CA . ASN A 1 308 ? 0.681 -5.244 20.019 1.00 96.94 308 ASN A CA 1
ATOM 2479 C C . ASN A 1 308 ? 0.489 -5.826 21.437 1.00 96.94 308 ASN A C 1
ATOM 2481 O O . ASN A 1 308 ? -0.211 -6.819 21.634 1.00 96.94 308 ASN A O 1
ATOM 2485 N N . ARG A 1 309 ? 1.163 -5.265 22.448 1.00 95.75 309 ARG A N 1
ATOM 2486 C CA . ARG A 1 309 ? 1.110 -5.722 23.851 1.00 95.75 309 ARG A CA 1
ATOM 2487 C C . ARG A 1 309 ? 0.608 -4.632 24.794 1.00 95.75 309 ARG A C 1
ATOM 2489 O O . ARG A 1 309 ? 1.023 -4.546 25.953 1.00 95.75 309 ARG A O 1
ATOM 2496 N N . ILE A 1 310 ? -0.254 -3.754 24.288 1.00 92.81 310 ILE A N 1
ATOM 2497 C CA . ILE A 1 310 ? -0.742 -2.596 25.030 1.00 92.81 310 ILE A CA 1
ATOM 2498 C C . ILE A 1 310 ? -1.708 -3.074 26.114 1.00 92.81 310 ILE A C 1
ATOM 2500 O O . ILE A 1 310 ? -2.730 -3.680 25.807 1.00 92.81 310 ILE A O 1
ATOM 2504 N N . ARG A 1 311 ? -1.399 -2.778 27.382 1.00 90.12 311 ARG A N 1
ATOM 2505 C CA . ARG A 1 311 ? -2.247 -3.157 28.532 1.00 90.12 311 ARG A CA 1
ATOM 2506 C C . ARG A 1 311 ? -3.256 -2.101 28.955 1.00 90.12 311 ARG A C 1
ATOM 2508 O O . ARG A 1 311 ? -4.313 -2.423 29.484 1.00 90.12 311 ARG A O 1
ATOM 2515 N N . ASN A 1 312 ? -2.916 -0.829 28.771 1.00 85.06 312 ASN A N 1
ATOM 2516 C CA . ASN A 1 312 ? -3.779 0.266 29.185 1.00 85.06 312 ASN A CA 1
ATOM 2517 C C . ASN A 1 312 ? -3.789 1.357 28.119 1.00 85.06 312 ASN A C 1
ATOM 2519 O O . ASN A 1 312 ? -2.749 1.942 27.806 1.00 85.06 312 ASN A O 1
ATOM 2523 N N . LEU A 1 313 ? -4.984 1.638 27.603 1.00 84.38 313 LEU A N 1
ATOM 2524 C CA . LEU A 1 313 ? -5.193 2.615 26.549 1.00 84.38 313 LEU A CA 1
ATOM 2525 C C . LEU A 1 313 ? -4.812 4.028 27.000 1.00 84.38 313 LEU A C 1
ATOM 2527 O O . LEU A 1 313 ? -4.284 4.784 26.196 1.00 84.38 313 LEU A O 1
ATOM 2531 N N . ILE A 1 314 ? -4.944 4.370 28.288 1.00 80.56 314 ILE A N 1
ATOM 2532 C CA . ILE A 1 314 ? -4.529 5.682 28.810 1.00 80.56 314 ILE A CA 1
ATOM 2533 C C . ILE A 1 314 ? -3.024 5.932 28.646 1.00 80.56 314 ILE A C 1
ATOM 2535 O O . ILE A 1 314 ? -2.605 7.078 28.510 1.00 80.56 314 ILE A O 1
ATOM 2539 N N . ARG A 1 315 ? -2.201 4.872 28.626 1.00 74.56 315 ARG A N 1
ATOM 2540 C CA . ARG A 1 315 ? -0.739 4.970 28.447 1.00 74.56 315 ARG A CA 1
ATOM 2541 C C . ARG A 1 315 ? -0.326 5.139 26.985 1.00 74.56 315 ARG A C 1
ATOM 2543 O O . ARG A 1 315 ? 0.861 5.233 26.702 1.00 74.56 315 ARG A O 1
ATOM 2550 N N . VAL A 1 316 ? -1.286 5.099 26.069 1.00 71.69 316 VAL A N 1
ATOM 2551 C CA . VAL A 1 316 ? -1.058 5.104 24.620 1.00 71.69 316 VAL A CA 1
ATOM 2552 C C . VAL A 1 316 ? -1.832 6.240 23.956 1.00 71.69 316 VAL A C 1
ATOM 2554 O O . VAL A 1 316 ? -1.330 6.885 23.044 1.00 71.69 316 VAL A O 1
ATOM 2557 N N . LEU A 1 317 ? -3.042 6.504 24.443 1.00 78.19 317 LEU A N 1
ATOM 2558 C CA . LEU A 1 317 ? -3.981 7.512 23.974 1.00 78.19 317 LEU A CA 1
ATOM 2559 C C . LEU A 1 317 ? -4.663 8.169 25.178 1.00 78.19 317 LEU A C 1
ATOM 2561 O O . LEU A 1 317 ? -5.869 8.066 25.368 1.00 78.19 317 LEU A O 1
ATOM 2565 N N . SER A 1 318 ? -3.889 8.830 26.040 1.00 78.25 318 SER A N 1
ATOM 2566 C CA . SER A 1 318 ? -4.486 9.670 27.089 1.00 78.25 318 SER A CA 1
ATOM 2567 C C . SER A 1 318 ? -5.336 10.796 26.470 1.00 78.25 318 SER A C 1
ATOM 2569 O O . SER A 1 318 ? -5.057 11.204 25.337 1.00 78.25 318 SER A O 1
ATOM 2571 N N . PRO A 1 319 ? -6.299 11.381 27.208 1.00 76.94 319 PRO A N 1
ATOM 2572 C CA . PRO A 1 319 ? -7.056 12.547 26.749 1.00 76.94 319 PRO A CA 1
ATOM 2573 C C . PRO A 1 319 ? -6.171 13.690 26.225 1.00 76.94 319 PRO A C 1
ATOM 2575 O O . PRO A 1 319 ? -6.562 14.419 25.318 1.00 76.94 319 PRO A O 1
ATOM 2578 N N . THR A 1 320 ? -4.945 13.825 26.744 1.00 75.75 320 THR A N 1
ATOM 2579 C CA . THR A 1 320 ? -3.958 14.797 26.252 1.00 75.75 320 THR A CA 1
ATOM 2580 C C . THR A 1 320 ? -3.451 14.464 24.846 1.00 75.75 320 THR A C 1
ATOM 2582 O O . THR A 1 320 ? -3.335 15.373 24.032 1.00 75.75 320 THR A O 1
ATOM 2585 N N . HIS A 1 321 ? -3.169 13.190 24.540 1.00 76.31 321 HIS A N 1
ATOM 2586 C CA . HIS A 1 321 ? -2.760 12.762 23.191 1.00 76.31 321 HIS A CA 1
ATOM 2587 C C . HIS A 1 321 ? -3.882 13.001 22.185 1.00 76.31 321 HIS A C 1
ATOM 2589 O O . HIS A 1 321 ? -3.683 13.531 21.095 1.00 76.31 321 HIS A O 1
ATOM 2595 N N . LEU A 1 322 ? -5.079 12.593 22.590 1.00 78.12 322 LEU A N 1
ATOM 2596 C CA . LEU A 1 322 ? -6.278 12.596 21.778 1.00 78.12 322 LEU A CA 1
ATOM 2597 C C . LEU A 1 322 ? -6.765 14.002 21.431 1.00 78.12 322 LEU A C 1
ATOM 2599 O O . LEU A 1 322 ? -7.374 14.182 20.379 1.00 78.12 322 LEU A O 1
ATOM 2603 N N . LYS A 1 323 ? -6.410 15.002 22.245 1.00 81.00 323 LYS A N 1
ATOM 2604 C CA . LYS A 1 323 ? -6.662 16.417 21.958 1.00 81.00 323 LYS A CA 1
ATOM 2605 C C . LYS A 1 323 ? -6.027 16.894 20.646 1.00 81.00 323 LYS A C 1
ATOM 2607 O O . LYS A 1 323 ? -6.569 17.809 20.038 1.00 81.00 323 LYS A O 1
ATOM 2612 N N . SER A 1 324 ? -4.905 16.309 20.222 1.00 85.25 324 SER A N 1
ATOM 2613 C CA . SER A 1 324 ? -4.271 16.635 18.935 1.00 85.25 324 SER A C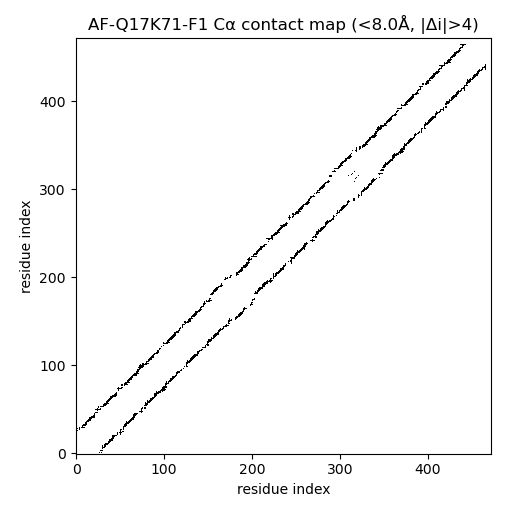A 1
ATOM 2614 C C . SER A 1 324 ? -4.866 15.842 17.768 1.00 85.25 324 SER A C 1
ATOM 2616 O O . SER A 1 324 ? -4.839 16.312 16.638 1.00 85.25 324 SER A O 1
ATOM 2618 N N . LEU A 1 325 ? -5.440 14.662 18.022 1.00 90.06 325 LEU A N 1
ATOM 2619 C CA . LEU A 1 325 ? -5.976 13.752 17.001 1.00 90.06 325 LEU A CA 1
ATOM 2620 C C . LEU A 1 325 ? -7.430 14.095 16.623 1.00 90.06 325 LEU A C 1
ATOM 2622 O O . LEU A 1 325 ? -8.320 13.243 16.635 1.00 90.06 325 LEU A O 1
ATOM 2626 N N . ILE A 1 326 ? -7.685 15.367 16.315 1.00 91.00 326 ILE A N 1
ATOM 2627 C CA . ILE A 1 326 ? -9.041 15.905 16.107 1.00 91.00 326 ILE A CA 1
ATOM 2628 C C . ILE A 1 326 ? -9.721 15.399 14.829 1.00 91.00 326 ILE A C 1
ATOM 2630 O O . ILE A 1 326 ? -10.947 15.389 14.765 1.00 91.00 326 ILE A O 1
ATOM 2634 N N . ASN A 1 327 ? -8.943 14.963 13.834 1.00 94.81 327 ASN A N 1
ATOM 2635 C CA . ASN A 1 327 ? -9.448 14.419 12.571 1.00 94.81 327 ASN A CA 1
ATOM 2636 C C . ASN A 1 327 ? -9.411 12.883 12.519 1.00 94.81 327 ASN A C 1
ATOM 2638 O O . ASN A 1 327 ? -9.641 12.310 11.453 1.00 94.81 327 ASN A O 1
ATOM 2642 N N . LEU A 1 328 ? -9.140 12.206 13.642 1.00 95.81 328 LEU A N 1
ATOM 2643 C CA . LEU A 1 328 ? -9.059 10.748 13.678 1.00 95.81 328 LEU A CA 1
ATOM 2644 C C . LEU A 1 328 ? -10.435 10.135 13.414 1.00 95.81 328 LEU A C 1
ATOM 2646 O O . LEU A 1 328 ? -11.376 10.387 14.160 1.00 95.81 328 LEU A O 1
ATOM 2650 N N . ARG A 1 329 ? -10.532 9.315 12.364 1.00 98.00 329 ARG A N 1
ATOM 2651 C CA . ARG A 1 329 ? -11.765 8.643 11.927 1.00 98.00 329 ARG A CA 1
ATOM 2652 C C . ARG A 1 329 ? -11.759 7.163 12.273 1.00 98.00 329 ARG A C 1
ATOM 2654 O O . ARG A 1 329 ? -12.798 6.630 12.645 1.00 98.00 329 ARG A O 1
ATOM 2661 N N . VAL A 1 330 ? -10.597 6.519 12.189 1.00 98.56 330 VAL A N 1
ATOM 2662 C CA . VAL A 1 330 ? -10.439 5.089 12.467 1.00 98.56 330 VAL A CA 1
ATOM 2663 C C . VAL A 1 330 ? -9.339 4.876 13.494 1.00 98.56 330 VAL A C 1
ATOM 2665 O O . VAL A 1 330 ? -8.194 5.290 13.288 1.00 98.56 330 VAL A O 1
ATOM 2668 N N . LEU A 1 331 ? -9.692 4.190 14.581 1.00 96.94 331 LEU A N 1
ATOM 2669 C CA . LEU A 1 331 ? -8.757 3.732 15.596 1.00 96.94 331 LEU A CA 1
ATOM 2670 C C . LEU A 1 331 ? -8.843 2.212 15.736 1.00 96.94 331 LEU A C 1
ATOM 2672 O O . LEU A 1 331 ? -9.844 1.666 16.203 1.00 96.94 331 LEU A O 1
ATOM 2676 N N . SER A 1 332 ? -7.753 1.543 15.374 1.00 97.94 332 SER A N 1
ATOM 2677 C CA . SER A 1 332 ? -7.601 0.100 15.517 1.00 97.94 332 SER A CA 1
ATOM 2678 C C . SER A 1 332 ? -6.626 -0.231 16.643 1.00 97.94 332 SER A C 1
ATOM 2680 O O . SER A 1 332 ? -5.441 0.088 16.565 1.00 97.94 332 SER A O 1
ATOM 2682 N N . VAL A 1 333 ? -7.124 -0.880 17.696 1.00 96.56 333 VAL A N 1
ATOM 2683 C CA . VAL A 1 333 ? -6.338 -1.396 18.832 1.00 96.56 333 VAL A CA 1
ATOM 2684 C C . VAL A 1 333 ? -6.702 -2.858 19.135 1.00 96.56 333 VAL A C 1
ATOM 2686 O O . VAL A 1 333 ? -6.508 -3.341 20.255 1.00 96.56 333 VAL A O 1
ATOM 2689 N N . PHE A 1 334 ? -7.233 -3.581 18.145 1.00 97.94 334 PHE A N 1
ATOM 2690 C CA . PHE A 1 334 ? -7.634 -4.977 18.307 1.00 97.94 334 PHE A CA 1
ATOM 2691 C C . PHE A 1 334 ? -6.432 -5.894 18.588 1.00 97.94 334 PHE A C 1
ATOM 2693 O O . PHE A 1 334 ? -5.286 -5.555 18.282 1.00 97.94 334 PHE A O 1
ATOM 2700 N N . ASN A 1 335 ? -6.685 -7.060 19.189 1.00 98.19 335 ASN A N 1
ATOM 2701 C CA . ASN A 1 335 ? -5.664 -8.039 19.582 1.00 98.19 335 ASN A CA 1
ATOM 2702 C C . ASN A 1 335 ? -4.500 -7.414 20.381 1.00 98.19 335 ASN A C 1
ATOM 2704 O O . ASN A 1 335 ? -3.326 -7.617 20.072 1.00 98.19 335 ASN A O 1
ATOM 2708 N N . ASN A 1 336 ? -4.825 -6.634 21.410 1.00 97.25 336 ASN A N 1
ATOM 2709 C CA . ASN A 1 336 ? -3.872 -6.151 22.409 1.00 97.25 336 ASN A CA 1
ATOM 2710 C C . ASN A 1 336 ? -4.160 -6.817 23.770 1.00 97.25 336 ASN A C 1
ATOM 2712 O O . ASN A 1 336 ? -4.796 -7.867 23.848 1.00 97.25 336 ASN A O 1
ATOM 2716 N N . ASN A 1 337 ? -3.658 -6.247 24.865 1.00 96.44 337 ASN A N 1
ATOM 2717 C CA . ASN A 1 337 ? -3.877 -6.744 26.222 1.00 96.44 337 ASN A CA 1
ATOM 2718 C C . ASN A 1 337 ? -4.692 -5.757 27.073 1.00 96.44 337 ASN A C 1
ATOM 2720 O O . ASN A 1 337 ? -4.468 -5.678 28.279 1.00 96.44 337 ASN A O 1
ATOM 2724 N N . LEU A 1 338 ? -5.591 -4.975 26.463 1.00 95.62 338 LEU A N 1
ATOM 2725 C CA . LEU A 1 338 ? -6.377 -3.965 27.177 1.00 95.62 338 LEU A CA 1
ATOM 2726 C C . LEU A 1 338 ? -7.297 -4.623 28.208 1.00 95.62 338 LEU A C 1
ATOM 2728 O O . LEU A 1 338 ? -8.087 -5.483 27.841 1.00 95.62 338 LEU A O 1
ATOM 2732 N N . GLU A 1 339 ? -7.217 -4.211 29.474 1.00 95.19 339 GLU A N 1
ATOM 2733 C CA . GLU A 1 339 ? -7.980 -4.831 30.576 1.00 95.19 339 GLU A CA 1
ATOM 2734 C C . GLU A 1 339 ? -9.297 -4.104 30.906 1.00 95.19 339 GLU A C 1
ATOM 2736 O O . GLU A 1 339 ? -10.257 -4.721 31.383 1.00 95.19 339 GLU A O 1
ATOM 2741 N N . SER A 1 340 ? -9.356 -2.791 30.665 1.00 94.62 340 SER A N 1
ATOM 2742 C CA . SER A 1 340 ? -10.533 -1.959 30.932 1.00 94.62 340 SER A CA 1
ATOM 2743 C C . SER A 1 340 ? -10.549 -0.675 30.099 1.00 94.62 340 SER A C 1
ATOM 2745 O O . SER A 1 340 ? -9.532 -0.269 29.531 1.00 94.62 340 SER A O 1
ATOM 2747 N N . LEU A 1 341 ? -11.720 -0.032 30.035 1.00 94.06 341 LEU A N 1
ATOM 2748 C CA . LEU A 1 341 ? -11.896 1.311 29.476 1.00 94.06 341 LEU A CA 1
ATOM 2749 C C . LEU A 1 341 ? -12.306 2.297 30.575 1.00 94.06 341 LEU A C 1
ATOM 2751 O O . LEU A 1 341 ? -13.265 2.060 31.317 1.00 94.06 341 LEU A O 1
ATOM 2755 N N . HIS A 1 342 ? -11.584 3.412 30.666 1.00 91.69 342 HIS A N 1
ATOM 2756 C CA . HIS A 1 342 ? -11.762 4.437 31.695 1.00 91.69 342 HIS A CA 1
ATOM 2757 C C . HIS A 1 342 ? -12.747 5.531 31.264 1.00 91.69 342 HIS A C 1
ATOM 2759 O O . HIS A 1 342 ? -13.008 5.698 30.078 1.00 91.69 342 HIS A O 1
ATOM 2765 N N . ASN A 1 343 ? -13.286 6.290 32.222 1.00 90.94 343 ASN A N 1
ATOM 2766 C CA . ASN A 1 343 ? -14.152 7.438 31.932 1.00 90.94 343 ASN A CA 1
ATOM 2767 C C . ASN A 1 343 ? -13.453 8.470 31.041 1.00 90.94 343 ASN A C 1
ATOM 2769 O O . ASN A 1 343 ? -12.275 8.764 31.247 1.00 90.94 343 ASN A O 1
ATOM 2773 N N . ASP A 1 344 ? -14.210 9.036 30.098 1.00 89.19 344 ASP A N 1
ATOM 2774 C CA . ASP A 1 344 ? -13.780 10.130 29.222 1.00 89.19 344 ASP A CA 1
ATOM 2775 C C . ASP A 1 344 ? -12.499 9.803 28.428 1.00 89.19 344 ASP A C 1
ATOM 2777 O O . ASP A 1 344 ? -11.745 10.691 28.026 1.00 89.19 344 ASP A O 1
ATOM 2781 N N . GLN A 1 345 ? -12.260 8.508 28.180 1.00 87.62 345 GLN A N 1
ATOM 2782 C CA . GLN A 1 345 ? -11.077 7.991 27.491 1.00 87.62 345 GLN A CA 1
ATOM 2783 C C . GLN A 1 345 ? -10.911 8.582 26.090 1.00 87.62 345 GLN A C 1
ATOM 2785 O O . GLN A 1 345 ? -9.776 8.725 25.649 1.00 87.62 345 GLN A O 1
ATOM 2790 N N . PHE A 1 346 ? -12.014 8.929 25.422 1.00 90.31 346 PHE A N 1
ATOM 2791 C CA . PHE A 1 346 ? -12.044 9.476 24.061 1.00 90.31 346 PHE A CA 1
ATOM 2792 C C . PHE A 1 346 ? -12.568 10.916 23.987 1.00 90.31 346 PHE A C 1
ATOM 2794 O O . PHE A 1 346 ? -13.064 11.369 22.951 1.00 90.31 346 PHE A O 1
ATOM 2801 N N . LEU A 1 347 ? -12.485 11.647 25.102 1.00 86.75 347 LEU A N 1
ATOM 2802 C CA . LEU A 1 347 ? -12.960 13.020 25.162 1.00 86.75 347 LEU A CA 1
ATOM 2803 C C . LEU A 1 347 ? -12.241 13.879 24.106 1.00 86.75 347 LEU A C 1
ATOM 2805 O O . LEU A 1 347 ? -11.012 13.938 24.080 1.00 86.75 347 LEU A O 1
ATOM 2809 N N . ASN A 1 348 ? -13.024 14.608 23.303 1.00 80.88 348 ASN A N 1
ATOM 2810 C CA . ASN A 1 348 ? -12.609 15.472 22.184 1.00 80.88 348 ASN A CA 1
ATOM 2811 C C . ASN A 1 348 ? -12.333 14.788 20.825 1.00 80.88 348 ASN A C 1
ATOM 2813 O O . ASN A 1 348 ? -11.983 15.496 19.883 1.00 80.88 348 ASN A O 1
ATOM 2817 N N . ASN A 1 349 ? -12.544 13.475 20.654 1.00 87.38 349 ASN A N 1
ATOM 2818 C CA . ASN A 1 349 ? -12.461 12.824 19.329 1.00 87.38 349 ASN A CA 1
ATOM 2819 C C . ASN A 1 349 ? -13.832 12.665 18.673 1.00 87.38 349 ASN A C 1
ATOM 2821 O O . ASN A 1 349 ? -14.266 11.565 18.338 1.00 87.38 349 ASN A O 1
ATOM 2825 N N . GLU A 1 350 ? -14.508 13.790 18.453 1.00 91.25 350 GLU A N 1
ATOM 2826 C CA . GLU A 1 350 ? -15.844 13.811 17.846 1.00 91.25 350 GLU A CA 1
ATOM 2827 C C . GLU A 1 350 ? -15.860 13.333 16.387 1.00 91.25 350 GLU A C 1
ATOM 2829 O O . GLU A 1 350 ? -16.922 13.012 15.861 1.00 91.25 350 GLU A O 1
ATOM 2834 N N . ALA A 1 351 ? -14.700 13.289 15.725 1.00 95.38 351 ALA A N 1
ATOM 2835 C CA . ALA A 1 351 ? -14.558 12.811 14.354 1.00 95.38 351 ALA A CA 1
ATOM 2836 C C . ALA A 1 351 ? -14.470 11.280 14.227 1.00 95.38 351 ALA A C 1
ATOM 2838 O O . ALA A 1 351 ? -14.570 10.784 13.106 1.00 95.38 351 ALA A O 1
ATOM 2839 N N . LEU A 1 352 ? -14.291 10.542 15.332 1.00 96.88 352 LEU A N 1
ATOM 2840 C CA . LEU A 1 352 ? -14.072 9.098 15.277 1.00 96.88 352 LEU A CA 1
ATOM 2841 C C . LEU A 1 352 ? -15.341 8.375 14.809 1.00 96.88 352 LEU A C 1
ATOM 2843 O O . LEU A 1 352 ? -16.415 8.539 15.385 1.00 96.88 352 LEU A O 1
ATOM 2847 N N . GLU A 1 353 ? -15.196 7.563 13.765 1.00 98.56 353 GLU A N 1
ATOM 2848 C CA . GLU A 1 353 ? -16.269 6.817 13.104 1.00 98.56 353 GLU A CA 1
ATOM 2849 C C . GLU A 1 353 ? -16.172 5.312 13.385 1.00 98.56 353 GLU A C 1
ATOM 2851 O O . GLU A 1 353 ? -17.202 4.650 13.519 1.00 98.56 353 GLU A O 1
ATOM 2856 N N . GLU A 1 354 ? -14.957 4.775 13.517 1.00 98.81 354 GLU A N 1
ATOM 2857 C CA . GLU A 1 354 ? -14.713 3.340 13.681 1.00 98.81 354 GLU A CA 1
ATOM 2858 C C . GLU A 1 354 ? -13.714 3.072 14.811 1.00 98.81 354 GLU A C 1
ATOM 2860 O O . GLU A 1 354 ? -12.612 3.634 14.840 1.00 98.81 354 GLU A O 1
ATOM 2865 N N . LEU A 1 355 ? -14.108 2.200 15.743 1.00 98.31 355 LEU A N 1
ATOM 2866 C CA . LEU A 1 355 ? -13.304 1.808 16.895 1.00 98.31 355 LEU A CA 1
ATOM 2867 C C . LEU A 1 355 ? -13.262 0.283 17.031 1.00 98.31 355 LEU A C 1
ATOM 2869 O O . LEU A 1 355 ? -14.269 -0.359 17.351 1.00 98.31 355 LEU A O 1
ATOM 2873 N N . PHE A 1 356 ? -12.069 -0.278 16.835 1.00 98.69 356 PHE A N 1
ATOM 2874 C CA . PHE A 1 356 ? -11.816 -1.717 16.912 1.00 98.69 356 PHE A CA 1
ATOM 2875 C C . PHE A 1 356 ? -11.056 -2.061 18.195 1.00 98.69 356 PHE A C 1
ATOM 2877 O O . PHE A 1 356 ? -9.879 -1.723 18.345 1.00 98.69 356 PHE A O 1
ATOM 2884 N N . LEU A 1 357 ? -11.747 -2.715 19.131 1.00 98.06 357 LEU A N 1
ATOM 2885 C CA . LEU A 1 357 ? -11.253 -3.145 20.447 1.00 98.06 357 LEU A CA 1
ATOM 2886 C C . LEU A 1 357 ? -11.344 -4.669 20.627 1.00 98.06 357 LEU A C 1
ATOM 2888 O O . LEU A 1 357 ? -11.128 -5.190 21.725 1.00 98.06 357 LEU A O 1
ATOM 2892 N N . ASP A 1 358 ? -11.677 -5.395 19.568 1.00 98.31 358 ASP A N 1
ATOM 2893 C CA . ASP A 1 358 ? -11.841 -6.841 19.578 1.00 98.31 358 ASP A CA 1
ATOM 2894 C C . ASP A 1 358 ? -10.547 -7.594 19.933 1.00 98.31 358 ASP A C 1
ATOM 2896 O O . ASP A 1 358 ? -9.434 -7.102 19.763 1.00 98.31 358 ASP A O 1
ATOM 2900 N N . GLY A 1 359 ? -10.683 -8.792 20.503 1.00 98.38 359 GLY A N 1
ATOM 2901 C CA . GLY A 1 359 ? -9.541 -9.644 20.850 1.00 98.38 359 GLY A CA 1
ATOM 2902 C C . GLY A 1 359 ? -8.644 -9.111 21.972 1.00 98.38 359 GLY A C 1
ATOM 2903 O O . GLY A 1 359 ? -7.472 -9.478 22.024 1.00 98.38 359 GLY A O 1
ATOM 2904 N N . ASN A 1 360 ? -9.166 -8.246 22.841 1.00 98.31 360 ASN A N 1
ATOM 2905 C CA . ASN A 1 360 ? -8.472 -7.743 24.025 1.00 98.31 360 ASN A CA 1
ATOM 2906 C C . ASN A 1 360 ? -8.866 -8.531 25.293 1.00 98.31 360 ASN A C 1
ATOM 2908 O O . ASN A 1 360 ? -9.515 -9.574 25.244 1.00 98.31 360 ASN A O 1
ATOM 2912 N N . GLU A 1 361 ? -8.451 -8.034 26.456 1.00 97.75 361 GLU A N 1
ATOM 2913 C CA . GLU A 1 361 ? -8.702 -8.630 27.769 1.00 97.75 361 GLU A CA 1
ATOM 2914 C C . GLU A 1 361 ? -9.740 -7.821 28.574 1.00 97.75 361 GLU A C 1
ATOM 2916 O O . GLU A 1 361 ? -9.761 -7.879 29.807 1.00 97.75 361 GLU A O 1
ATOM 2921 N N . ILE A 1 362 ? -10.596 -7.046 27.888 1.00 97.75 362 ILE A N 1
ATOM 2922 C CA . ILE A 1 362 ? -11.453 -6.034 28.515 1.00 97.75 362 ILE A CA 1
ATOM 2923 C C . ILE A 1 362 ? -12.511 -6.731 29.364 1.00 97.75 362 ILE A C 1
ATOM 2925 O O . ILE A 1 362 ? -13.357 -7.462 28.850 1.00 97.75 362 ILE A O 1
ATOM 2929 N N . SER A 1 363 ? -12.471 -6.483 30.669 1.00 97.06 363 SER A N 1
ATOM 2930 C CA . SER A 1 363 ? -13.413 -7.049 31.644 1.00 97.06 363 SER A CA 1
ATOM 2931 C C . SER A 1 363 ? -14.381 -6.013 32.219 1.00 97.06 363 SER A C 1
ATOM 2933 O O . SER A 1 363 ? -15.455 -6.379 32.700 1.00 97.06 363 SER A O 1
ATOM 2935 N N . GLU A 1 364 ? -14.036 -4.727 32.118 1.00 95.94 364 GLU A N 1
ATOM 2936 C CA . GLU A 1 364 ? -14.836 -3.608 32.609 1.00 95.94 364 GLU A CA 1
ATOM 2937 C C . GLU A 1 364 ? -14.797 -2.422 31.635 1.00 95.94 364 GLU A C 1
ATOM 2939 O O . GLU A 1 364 ? -13.741 -2.034 31.131 1.00 95.94 364 GLU A O 1
ATOM 2944 N N . ILE A 1 365 ? -15.964 -1.819 31.406 1.00 96.88 365 ILE A N 1
ATOM 2945 C CA . ILE A 1 365 ? -16.125 -0.571 30.659 1.00 96.88 365 ILE A CA 1
ATOM 2946 C C . ILE A 1 365 ? -16.805 0.421 31.596 1.00 96.88 365 ILE A C 1
ATOM 2948 O O . ILE A 1 365 ? -17.904 0.158 32.091 1.00 96.88 365 ILE A O 1
ATOM 2952 N N . SER A 1 366 ? -16.147 1.549 31.849 1.00 95.44 366 SER A N 1
ATOM 2953 C CA . SER A 1 366 ? -16.719 2.610 32.678 1.00 95.44 366 SER A CA 1
ATOM 2954 C C . SER A 1 366 ? -17.904 3.275 31.969 1.00 95.44 366 SER A C 1
ATOM 2956 O O . SER A 1 366 ? -17.888 3.422 30.748 1.00 95.44 366 SER A O 1
ATOM 2958 N N . ILE A 1 367 ? -18.905 3.734 32.726 1.00 95.12 367 ILE A N 1
ATOM 2959 C CA . ILE A 1 367 ? -20.151 4.310 32.187 1.00 95.12 367 ILE A CA 1
ATOM 2960 C C . ILE A 1 367 ? -19.934 5.451 31.178 1.00 95.12 367 ILE A C 1
ATOM 2962 O O . ILE A 1 367 ? -20.668 5.556 30.203 1.00 95.12 367 ILE A O 1
ATOM 2966 N N . ASN A 1 368 ? -18.889 6.260 31.373 1.00 94.56 368 ASN A N 1
ATOM 2967 C CA . ASN A 1 368 ? -18.570 7.410 30.527 1.00 94.56 368 ASN A CA 1
ATOM 2968 C C . ASN A 1 368 ? -17.399 7.135 29.573 1.00 94.56 368 ASN A C 1
ATOM 2970 O O . ASN A 1 368 ? -16.768 8.072 29.086 1.00 94.56 368 ASN A O 1
ATOM 2974 N N . ALA A 1 369 ? -17.043 5.869 29.332 1.00 94.62 369 ALA A N 1
ATOM 2975 C CA . ALA A 1 369 ? -15.851 5.539 28.555 1.00 94.62 369 ALA A CA 1
ATOM 2976 C C . ALA A 1 369 ? -15.884 6.099 27.128 1.00 94.62 369 ALA A C 1
ATOM 2978 O O . ALA A 1 369 ? -14.859 6.547 26.623 1.00 94.62 369 ALA A O 1
ATOM 2979 N N . PHE A 1 370 ? -17.066 6.128 26.512 1.00 95.56 370 PHE A N 1
ATOM 2980 C CA . PHE A 1 370 ? -17.271 6.559 25.129 1.00 95.56 370 PHE A CA 1
ATOM 2981 C C . PHE A 1 370 ? -17.754 8.012 24.988 1.00 95.56 370 PHE A C 1
ATOM 2983 O O . PHE A 1 370 ? -18.220 8.412 23.919 1.00 95.56 370 PHE A O 1
ATOM 2990 N N . ASN A 1 371 ? -17.666 8.819 26.048 1.00 92.94 371 ASN A N 1
ATOM 2991 C CA . ASN A 1 371 ? -18.016 10.235 25.968 1.00 92.94 371 ASN A CA 1
ATOM 2992 C C . ASN A 1 371 ? -17.194 10.953 24.886 1.00 92.94 371 ASN A C 1
ATOM 2994 O O . ASN A 1 371 ? -15.983 10.772 24.783 1.00 92.94 371 ASN A O 1
ATOM 2998 N N . GLY A 1 372 ? -17.868 11.790 24.094 1.00 89.62 372 GLY A N 1
ATOM 2999 C CA . GLY A 1 372 ? -17.275 12.525 22.970 1.00 89.62 372 GLY A CA 1
ATOM 3000 C C . GLY A 1 372 ? -17.395 11.828 21.610 1.00 89.62 372 GLY A C 1
ATOM 3001 O O . GLY A 1 372 ? -17.262 12.491 20.589 1.00 89.62 372 GLY A O 1
ATOM 3002 N N . LEU A 1 373 ? -17.732 10.535 21.560 1.00 95.06 373 LEU A N 1
ATOM 3003 C CA . LEU A 1 373 ? -17.790 9.749 20.320 1.00 95.06 373 LEU A CA 1
ATOM 3004 C C . LEU A 1 373 ? -19.131 9.873 19.568 1.00 95.06 373 LEU A C 1
ATOM 3006 O O . LEU A 1 373 ? -19.774 8.883 19.222 1.00 95.06 373 LEU A O 1
ATOM 3010 N N . SER A 1 374 ? -19.571 11.105 19.308 1.00 93.56 374 SER A N 1
ATOM 3011 C CA . SER A 1 374 ? -20.901 11.395 18.743 1.00 93.56 374 SER A CA 1
ATOM 3012 C C . SER A 1 374 ? -21.099 10.926 17.293 1.00 93.56 374 SER A C 1
ATOM 3014 O O . SER A 1 374 ? -22.239 10.734 16.867 1.00 93.56 374 SER A O 1
ATOM 3016 N N . ARG A 1 375 ? -20.009 10.722 16.538 1.00 97.19 375 ARG A N 1
ATOM 3017 C CA . ARG A 1 375 ? -20.017 10.227 15.149 1.00 97.19 375 ARG A CA 1
ATOM 3018 C C . ARG A 1 375 ? -19.653 8.751 15.008 1.00 97.19 375 ARG A C 1
ATOM 3020 O O . ARG A 1 375 ? -19.596 8.268 13.879 1.00 97.19 375 ARG A O 1
ATOM 3027 N N . LEU A 1 376 ? -19.430 8.035 16.110 1.00 98.38 376 LEU A N 1
ATOM 3028 C CA . LEU A 1 376 ? -19.014 6.639 16.040 1.00 98.38 376 LEU A CA 1
ATOM 3029 C C . LEU A 1 376 ? -20.137 5.781 15.455 1.00 98.38 376 LEU A C 1
ATOM 3031 O O . LEU A 1 376 ? -21.258 5.768 15.964 1.00 98.38 376 LEU A O 1
ATOM 3035 N N . ARG A 1 377 ? -19.811 5.064 14.383 1.00 98.69 377 ARG A N 1
ATOM 3036 C CA . ARG A 1 377 ? -20.719 4.213 13.611 1.00 98.69 377 ARG A CA 1
ATOM 3037 C C . ARG A 1 377 ? -20.450 2.737 13.847 1.00 98.69 377 ARG A C 1
ATOM 3039 O O . ARG A 1 377 ? -21.400 1.958 13.886 1.00 98.69 377 ARG A O 1
ATOM 3046 N N . ILE A 1 378 ? -19.185 2.363 14.019 1.00 98.88 378 ILE A N 1
ATOM 3047 C CA . ILE A 1 378 ? -18.763 0.972 14.185 1.00 98.88 378 ILE A CA 1
ATOM 3048 C C . ILE A 1 378 ? -18.001 0.833 15.500 1.00 98.88 378 ILE A C 1
ATOM 3050 O O . ILE A 1 378 ? -16.994 1.511 15.716 1.00 98.88 378 ILE A O 1
ATOM 3054 N N . LEU A 1 379 ? -18.483 -0.061 16.364 1.00 98.81 379 LEU A N 1
ATOM 3055 C CA . LEU A 1 379 ? -17.820 -0.425 17.611 1.00 98.81 379 LEU A CA 1
ATOM 3056 C C . LEU A 1 379 ? -17.708 -1.941 17.727 1.00 98.81 379 LEU A C 1
ATOM 3058 O O . LEU A 1 379 ? -18.716 -2.640 17.877 1.00 98.81 379 LEU A O 1
ATOM 3062 N N . TYR A 1 380 ? -16.477 -2.446 17.712 1.00 98.81 380 TYR A N 1
ATOM 3063 C CA . TYR A 1 380 ? -16.202 -3.866 17.912 1.00 98.81 380 TYR A CA 1
ATOM 3064 C C . TYR A 1 380 ? -15.553 -4.104 19.267 1.00 98.81 380 TYR A C 1
ATOM 3066 O O . TYR A 1 380 ? -14.487 -3.579 19.572 1.00 98.81 380 TYR A O 1
ATOM 3074 N N . LEU A 1 381 ? -16.215 -4.926 20.075 1.00 98.69 381 LEU A N 1
ATOM 3075 C CA . LEU A 1 381 ? -15.790 -5.386 21.397 1.00 98.69 381 LEU A CA 1
ATOM 3076 C C . LEU A 1 381 ? -15.775 -6.923 21.463 1.00 98.69 381 LEU A C 1
ATOM 3078 O O . LEU A 1 381 ? -15.738 -7.502 22.553 1.00 98.69 381 LEU A O 1
ATOM 3082 N N . SER A 1 382 ? -15.802 -7.591 20.308 1.00 98.69 382 SER A N 1
ATOM 3083 C CA . SER A 1 382 ? -15.805 -9.048 20.191 1.00 98.69 382 SER A CA 1
ATOM 3084 C C . SER A 1 382 ? -14.601 -9.680 20.883 1.00 98.69 382 SER A C 1
ATOM 3086 O O . SER A 1 382 ? -13.526 -9.084 20.929 1.00 98.69 382 SER A O 1
ATOM 3088 N N . LYS A 1 383 ? -14.731 -10.918 21.365 1.00 98.62 383 LYS A N 1
ATOM 3089 C CA . LYS A 1 383 ? -13.599 -11.688 21.912 1.00 98.62 383 LYS A CA 1
ATOM 3090 C C . LYS A 1 383 ? -12.868 -10.929 23.037 1.00 98.62 383 LYS A C 1
ATOM 3092 O O . LYS A 1 383 ? -11.650 -10.783 23.006 1.00 98.62 383 LYS A O 1
ATOM 3097 N N . ASN A 1 384 ? -13.633 -10.426 24.003 1.00 98.75 384 ASN A N 1
ATOM 3098 C CA . ASN A 1 384 ? -13.143 -9.801 25.235 1.00 98.75 384 ASN A CA 1
ATOM 3099 C C . ASN A 1 384 ? -13.588 -10.626 26.463 1.00 98.75 384 ASN A C 1
ATOM 3101 O O . ASN A 1 384 ? -14.047 -11.764 26.344 1.00 98.75 384 ASN A O 1
ATOM 3105 N N . LYS A 1 385 ? -13.425 -10.080 27.671 1.00 98.38 385 LYS A N 1
ATOM 3106 C CA . LYS A 1 385 ? -13.750 -10.737 28.949 1.00 98.38 385 LYS A CA 1
ATOM 3107 C C . LYS A 1 385 ? -14.954 -10.112 29.658 1.00 98.38 385 LYS A C 1
ATOM 3109 O O . LYS A 1 385 ? -15.090 -10.245 30.877 1.00 98.38 385 LYS A O 1
ATOM 3114 N N . LEU A 1 386 ? -15.838 -9.439 28.924 1.00 98.50 386 LEU A N 1
ATOM 3115 C CA . LEU A 1 386 ? -16.996 -8.771 29.514 1.00 98.50 386 LEU A CA 1
ATOM 3116 C C . LEU A 1 386 ? -17.955 -9.804 30.110 1.00 98.50 386 LEU A C 1
ATOM 3118 O O . LEU A 1 386 ? -18.354 -10.755 29.442 1.00 98.50 386 LEU A O 1
ATOM 3122 N N . THR A 1 387 ? -18.336 -9.606 31.372 1.00 97.75 387 THR A N 1
ATOM 3123 C CA . THR A 1 387 ? -19.326 -10.450 32.074 1.00 97.75 387 THR A CA 1
ATOM 3124 C C . THR A 1 387 ? -20.672 -9.756 32.260 1.00 97.75 387 THR A C 1
ATOM 3126 O O . THR A 1 387 ? -21.706 -10.413 32.367 1.00 97.75 387 THR A O 1
ATOM 3129 N N . LYS A 1 388 ? -20.653 -8.422 32.265 1.00 96.56 388 LYS A N 1
ATOM 3130 C CA . LYS A 1 388 ? -21.804 -7.530 32.384 1.00 96.56 388 LYS A CA 1
ATOM 3131 C C . LYS A 1 388 ? -21.511 -6.225 31.652 1.00 96.56 388 LYS A C 1
ATOM 3133 O O . LYS A 1 388 ? -20.346 -5.870 31.467 1.00 96.56 388 LYS A O 1
ATOM 3138 N N . ILE A 1 389 ? -22.562 -5.494 31.305 1.00 96.44 389 ILE A N 1
ATOM 3139 C CA . ILE A 1 389 ? -22.477 -4.148 30.737 1.00 96.44 389 ILE A CA 1
ATOM 3140 C C . ILE A 1 389 ? -23.374 -3.231 31.566 1.00 96.44 389 ILE A C 1
ATOM 3142 O O . ILE A 1 389 ? -24.489 -3.612 31.913 1.00 96.44 389 ILE A O 1
ATOM 3146 N N . GLN A 1 390 ? -22.873 -2.048 31.923 1.00 95.12 390 GLN A N 1
ATOM 3147 C CA . GLN A 1 390 ? -23.658 -1.064 32.668 1.00 95.12 390 GLN A CA 1
ATOM 3148 C C . GLN A 1 390 ? -24.684 -0.393 31.748 1.00 95.12 390 GLN A C 1
ATOM 3150 O O . GLN A 1 390 ? -24.386 -0.076 30.595 1.00 95.12 390 GLN A O 1
ATOM 3155 N N . GLU A 1 391 ? -25.889 -0.166 32.265 1.00 94.25 391 GLU A N 1
ATOM 3156 C CA . GLU A 1 391 ? -26.927 0.583 31.557 1.00 94.25 391 GLU A CA 1
ATOM 3157 C C . GLU A 1 391 ? -26.434 1.994 31.231 1.00 94.25 391 GLU A C 1
ATOM 3159 O O . GLU A 1 391 ? -25.836 2.644 32.081 1.00 94.25 391 GLU A O 1
ATOM 3164 N N . GLY A 1 392 ? -26.663 2.460 30.002 1.00 93.88 392 GLY A N 1
ATOM 3165 C CA . GLY A 1 392 ? -26.256 3.796 29.562 1.00 93.88 392 GLY A CA 1
ATOM 3166 C C . GLY A 1 392 ? -24.812 3.919 29.065 1.00 93.88 392 GLY A C 1
ATOM 3167 O O . GLY A 1 392 ? -24.459 4.989 28.576 1.00 93.88 392 GLY A O 1
ATOM 3168 N N . VAL A 1 393 ? -23.992 2.857 29.096 1.00 96.94 393 VAL A N 1
ATOM 3169 C CA . VAL A 1 393 ? -22.578 2.928 28.655 1.00 96.94 393 VAL A CA 1
ATOM 3170 C C . VAL A 1 393 ? -22.422 3.372 27.198 1.00 96.94 393 VAL A C 1
ATOM 3172 O O . VAL A 1 393 ? -21.463 4.049 26.840 1.00 96.94 393 VAL A O 1
ATOM 3175 N N . PHE A 1 394 ? -23.392 3.031 26.348 1.00 97.25 394 PHE A N 1
ATOM 3176 C CA . PHE A 1 394 ? -23.419 3.429 24.944 1.00 97.25 394 PHE A CA 1
ATOM 3177 C C . PHE A 1 394 ? -24.191 4.735 24.721 1.00 97.25 394 PHE A C 1
ATOM 3179 O O . PHE A 1 394 ? -24.388 5.133 23.580 1.00 97.25 394 PHE A O 1
ATOM 3186 N N . GLY A 1 395 ? -24.628 5.439 25.769 1.00 95.50 395 GLY A N 1
ATOM 3187 C CA . GLY A 1 395 ? -25.522 6.598 25.660 1.00 95.50 395 GLY A CA 1
ATOM 3188 C C . GLY A 1 395 ? -24.997 7.727 24.764 1.00 95.50 395 GLY A C 1
ATOM 3189 O O . GLY A 1 395 ? -25.789 8.392 24.101 1.00 95.50 395 GLY A O 1
ATOM 3190 N N . ALA A 1 396 ? -23.673 7.903 24.681 1.00 94.88 396 ALA A N 1
ATOM 3191 C CA . ALA A 1 396 ? -23.028 8.892 23.811 1.00 94.88 396 ALA A CA 1
ATOM 3192 C C . ALA A 1 396 ? -23.008 8.503 22.314 1.00 94.88 396 ALA A C 1
ATOM 3194 O O . ALA A 1 396 ? -22.795 9.359 21.456 1.00 94.88 396 ALA A O 1
ATOM 3195 N N .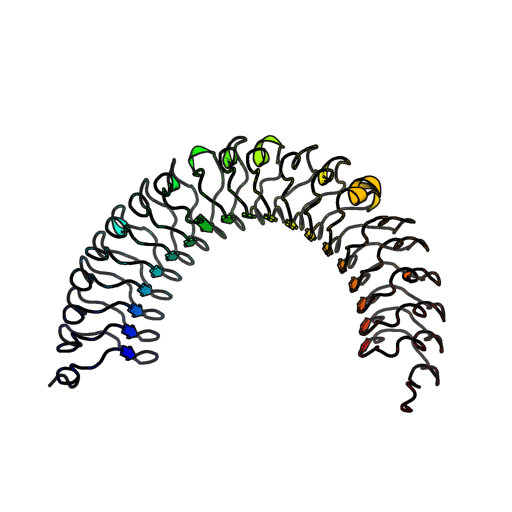 LEU A 1 397 ? -23.240 7.228 21.987 1.00 97.38 397 LEU A N 1
ATOM 3196 C CA . LEU A 1 397 ? -23.061 6.645 20.655 1.00 97.38 397 LEU A CA 1
ATOM 3197 C C . LEU A 1 397 ? -24.357 6.692 19.829 1.00 97.38 397 LEU A C 1
ATOM 3199 O O . LEU A 1 397 ? -24.878 5.662 19.397 1.00 97.38 397 LEU A O 1
ATOM 3203 N N . ALA A 1 398 ? -24.929 7.882 19.641 1.00 95.19 398 ALA A N 1
ATOM 3204 C CA . ALA A 1 398 ? -26.220 8.044 18.960 1.00 95.19 398 ALA A CA 1
ATOM 3205 C C . ALA A 1 398 ? -26.178 7.684 17.458 1.00 95.19 398 ALA A C 1
ATOM 3207 O O . ALA A 1 398 ? -27.201 7.311 16.884 1.00 95.19 398 ALA A O 1
ATOM 3208 N N . ALA A 1 399 ? -25.001 7.784 16.829 1.00 97.75 399 ALA A N 1
ATOM 3209 C CA . ALA A 1 399 ? -24.772 7.460 15.419 1.00 97.75 399 ALA A CA 1
ATOM 3210 C C . ALA A 1 399 ? -24.392 5.987 15.166 1.00 97.75 399 ALA A C 1
ATOM 3212 O O . ALA A 1 399 ? -24.114 5.627 14.022 1.00 97.75 399 ALA A O 1
ATOM 3213 N N . LEU A 1 400 ? -24.370 5.142 16.206 1.00 98.56 400 LEU A N 1
ATOM 3214 C CA . LEU A 1 400 ? -23.888 3.766 16.102 1.00 98.56 400 LEU A CA 1
ATOM 3215 C C . LEU A 1 400 ? -24.789 2.932 15.188 1.00 98.56 400 LEU A C 1
ATOM 3217 O O . LEU A 1 400 ? -25.985 2.794 15.446 1.00 98.56 400 LEU A O 1
ATOM 3221 N N . THR A 1 401 ? -24.195 2.358 14.145 1.00 98.69 401 THR A N 1
ATOM 3222 C CA . THR A 1 401 ? -24.863 1.497 13.160 1.00 98.69 401 THR A CA 1
ATOM 3223 C C . THR A 1 401 ? -24.501 0.029 13.339 1.00 98.69 401 THR A C 1
ATOM 3225 O O . THR A 1 401 ? -25.314 -0.840 13.038 1.00 98.69 401 THR A O 1
ATOM 3228 N N . GLU A 1 402 ? -23.306 -0.267 13.849 1.00 98.81 402 GLU A N 1
ATOM 3229 C CA . GLU A 1 402 ? -22.826 -1.634 14.031 1.00 98.81 402 GLU A CA 1
ATOM 3230 C C . GLU A 1 402 ? -22.173 -1.809 15.403 1.00 98.81 402 GLU A C 1
ATOM 3232 O O . GLU A 1 402 ? -21.234 -1.091 15.756 1.00 98.81 402 GLU A O 1
ATOM 3237 N N . LEU A 1 403 ? -22.669 -2.790 16.159 1.00 98.75 403 LEU A N 1
ATOM 3238 C CA . LEU A 1 403 ? -22.139 -3.168 17.463 1.00 98.75 403 LEU A CA 1
ATOM 3239 C C . LEU A 1 403 ? -21.865 -4.670 17.510 1.00 98.75 403 LEU A C 1
ATOM 3241 O O . LEU A 1 403 ? -22.774 -5.487 17.344 1.00 98.75 403 LEU A O 1
ATOM 3245 N N . LYS A 1 404 ? -20.614 -5.033 17.799 1.00 98.88 404 LYS A N 1
ATOM 3246 C CA . LYS A 1 404 ? -20.219 -6.425 18.032 1.00 98.88 404 LYS A CA 1
ATOM 3247 C C . LYS A 1 404 ? -19.761 -6.638 19.464 1.00 98.88 404 LYS A C 1
ATOM 3249 O O . LYS A 1 404 ? -18.840 -5.978 19.938 1.00 98.88 404 LYS A O 1
ATOM 3254 N N . LEU A 1 405 ? -20.415 -7.573 20.138 1.00 98.62 405 LEU A N 1
ATOM 3255 C CA . LEU A 1 405 ? -20.178 -7.991 21.519 1.00 98.62 405 LEU A CA 1
ATOM 3256 C C . LEU A 1 405 ? -20.026 -9.518 21.619 1.00 98.62 405 LEU A C 1
ATOM 3258 O O . LEU A 1 405 ? -20.060 -10.079 22.718 1.00 98.62 405 LEU A O 1
ATOM 3262 N N . ASP A 1 406 ? -19.865 -10.202 20.487 1.00 98.69 406 ASP A N 1
ATOM 3263 C CA . ASP A 1 406 ? -19.739 -11.653 20.428 1.00 98.69 406 ASP A CA 1
ATOM 3264 C C . ASP A 1 406 ? -18.485 -12.173 21.133 1.00 98.69 406 ASP A C 1
ATOM 3266 O O . ASP A 1 406 ? -17.530 -11.432 21.381 1.00 98.69 406 ASP A O 1
ATOM 3270 N N . LYS A 1 407 ? -18.481 -13.462 21.480 1.00 98.56 407 LYS A N 1
ATOM 3271 C CA . LYS A 1 407 ? -17.331 -14.130 22.116 1.00 98.56 407 LYS A CA 1
ATOM 3272 C C . LYS A 1 407 ? -16.891 -13.461 23.422 1.00 98.56 407 LYS A C 1
ATOM 3274 O O . LYS A 1 407 ? -15.700 -13.384 23.719 1.00 98.56 407 LYS A O 1
ATOM 3279 N N . ASN A 1 408 ? -17.847 -12.962 24.198 1.00 98.75 408 ASN A N 1
ATOM 3280 C CA . ASN A 1 408 ? -17.624 -12.466 25.554 1.00 98.75 408 ASN A CA 1
ATOM 3281 C C . ASN A 1 408 ? -18.142 -13.499 26.577 1.00 98.75 408 ASN A C 1
ATOM 3283 O O . ASN A 1 408 ? -18.265 -14.692 26.303 1.00 98.75 408 ASN A O 1
ATOM 3287 N N . SER A 1 409 ? -18.374 -13.084 27.818 1.00 98.31 409 SER A N 1
ATOM 3288 C CA . SER A 1 409 ? -18.959 -13.917 28.874 1.00 98.31 409 SER A CA 1
ATOM 3289 C C . SER A 1 409 ? -20.190 -13.256 29.496 1.00 98.31 409 SER A C 1
ATOM 3291 O O . SER A 1 409 ? -20.438 -13.436 30.688 1.00 98.31 409 SER A O 1
ATOM 3293 N N . LEU A 1 410 ? -20.948 -12.495 28.700 1.00 98.25 410 LEU A N 1
ATOM 3294 C CA . LEU A 1 410 ? -22.129 -11.763 29.152 1.00 98.25 410 LEU A CA 1
ATOM 3295 C C . LEU A 1 410 ? -23.208 -12.736 29.623 1.00 98.25 410 LEU A C 1
ATOM 3297 O O . LEU A 1 410 ? -23.582 -13.641 28.881 1.00 98.25 410 LEU A O 1
ATOM 3301 N N . VAL A 1 411 ? -23.693 -12.551 30.851 1.00 97.06 411 VAL A N 1
ATOM 3302 C CA . VAL A 1 411 ? -24.729 -13.411 31.462 1.00 97.06 411 VAL A CA 1
ATOM 3303 C C . VAL A 1 411 ? -26.126 -12.801 31.331 1.00 97.06 411 VAL A C 1
ATOM 3305 O O . VAL A 1 411 ? -27.115 -13.516 31.161 1.00 97.06 411 VAL A O 1
ATOM 3308 N N . GLU A 1 412 ? -26.196 -11.474 31.372 1.00 94.94 412 GLU A N 1
ATOM 3309 C CA . GLU A 1 412 ? -27.413 -10.678 31.252 1.00 94.94 412 GLU A CA 1
ATOM 3310 C C . GLU A 1 412 ? -27.105 -9.330 30.584 1.00 94.94 412 GLU A C 1
ATOM 3312 O O . GLU A 1 412 ? -25.945 -8.908 30.511 1.00 94.94 412 GLU A O 1
ATOM 3317 N N . LEU A 1 413 ? -28.153 -8.657 30.108 1.00 95.38 413 LEU A N 1
ATOM 3318 C CA . LEU A 1 413 ? -28.093 -7.311 29.539 1.00 95.38 413 LEU A CA 1
ATOM 3319 C C . LEU A 1 413 ? -29.124 -6.417 30.246 1.00 95.38 413 LEU A C 1
ATOM 3321 O O . LEU A 1 413 ? -30.226 -6.892 30.525 1.00 95.38 413 LEU A O 1
ATOM 3325 N N . PRO A 1 414 ? -28.818 -5.136 30.510 1.00 94.88 414 PRO A N 1
ATOM 3326 C CA . PRO A 1 414 ? -29.821 -4.168 30.947 1.00 94.88 414 PRO A CA 1
ATOM 3327 C C . PRO A 1 414 ? -30.911 -3.961 29.889 1.00 94.88 414 PRO A C 1
ATOM 3329 O O . PRO A 1 414 ? -30.617 -3.959 28.692 1.00 94.88 414 PRO A O 1
ATOM 3332 N N . ALA A 1 415 ? -32.152 -3.732 30.326 1.00 90.75 415 ALA A N 1
ATOM 3333 C CA . ALA A 1 415 ? -33.292 -3.559 29.425 1.00 90.75 415 ALA A CA 1
ATOM 3334 C C . ALA A 1 415 ? -33.161 -2.323 28.522 1.00 90.75 415 ALA A C 1
ATOM 3336 O O . ALA A 1 415 ? -33.481 -2.397 27.346 1.00 90.75 415 ALA A O 1
ATOM 3337 N N . GLU A 1 416 ? -32.620 -1.214 29.028 1.00 91.75 416 GLU A N 1
ATOM 3338 C CA . GLU A 1 416 ? -32.480 0.031 28.257 1.00 91.75 416 GLU A CA 1
ATOM 3339 C C . GLU A 1 416 ? -31.072 0.233 27.668 1.00 91.75 416 GLU A C 1
ATOM 3341 O O . GLU A 1 416 ? -30.714 1.338 27.254 1.00 91.75 416 GLU A O 1
ATOM 3346 N N . LEU A 1 417 ? -30.254 -0.826 27.591 1.00 94.94 417 LEU A N 1
ATOM 3347 C CA . LEU A 1 417 ? -28.850 -0.731 27.171 1.00 94.94 417 LEU A CA 1
ATOM 3348 C C . LEU A 1 417 ? -28.660 -0.020 25.818 1.00 94.94 417 LEU A C 1
ATOM 3350 O O . LEU A 1 417 ? -27.696 0.729 25.660 1.00 94.94 417 LEU A O 1
ATOM 3354 N N . LEU A 1 418 ? -29.562 -0.261 24.859 1.00 95.25 418 LEU A N 1
ATOM 3355 C CA . LEU A 1 418 ? -29.474 0.231 23.477 1.00 95.25 418 LEU A CA 1
ATOM 3356 C C . LEU A 1 418 ? -30.534 1.290 23.134 1.00 95.25 418 LEU A C 1
ATOM 3358 O O . LEU A 1 418 ? -30.731 1.619 21.960 1.00 95.25 418 LEU A O 1
ATOM 3362 N N . HIS A 1 419 ? -31.207 1.859 24.141 1.00 92.81 419 HIS A N 1
ATOM 3363 C CA . HIS A 1 419 ? -32.343 2.771 23.957 1.00 92.81 419 HIS A CA 1
ATOM 3364 C C . HIS A 1 419 ? -32.000 4.014 23.103 1.00 92.81 419 HIS A C 1
ATOM 3366 O O . HIS A 1 419 ? -32.876 4.560 22.423 1.00 92.81 419 HIS A O 1
ATOM 3372 N N . GLN A 1 420 ? -30.737 4.467 23.117 1.00 94.56 420 GLN A N 1
ATOM 3373 C CA . GLN A 1 420 ? -30.267 5.635 22.353 1.00 94.56 420 GLN A CA 1
ATOM 3374 C C . GLN A 1 420 ? -29.768 5.300 20.936 1.00 94.56 420 GLN A C 1
ATOM 3376 O O . GLN A 1 420 ? -29.706 6.191 20.088 1.00 94.56 420 GLN A O 1
ATOM 3381 N N . GLN A 1 421 ? -29.452 4.035 20.641 1.00 96.56 421 GLN A N 1
ATOM 3382 C CA . GLN A 1 421 ? -28.827 3.588 19.386 1.00 96.56 421 GLN A CA 1
ATOM 3383 C C . GLN A 1 421 ? -29.852 3.454 18.242 1.00 96.56 421 GLN A C 1
ATOM 3385 O O . GLN A 1 421 ? -29.992 2.412 17.607 1.00 96.56 421 GLN A O 1
ATOM 3390 N N . LYS A 1 422 ? -30.606 4.515 17.946 1.00 95.06 422 LYS A N 1
ATOM 3391 C CA . LYS A 1 422 ? -31.694 4.490 16.943 1.00 95.06 422 LYS A CA 1
ATOM 3392 C C . LYS A 1 422 ? -31.215 4.187 15.517 1.00 95.06 422 LYS A C 1
ATOM 3394 O O . LYS A 1 422 ? -32.011 3.754 14.686 1.00 95.06 422 LYS A O 1
ATOM 3399 N N . ALA A 1 423 ? -29.936 4.423 15.229 1.00 97.12 423 ALA A N 1
ATOM 3400 C CA . ALA A 1 423 ? -29.307 4.135 13.942 1.00 97.12 423 ALA A CA 1
ATOM 3401 C C . ALA A 1 423 ? -28.793 2.687 13.808 1.00 97.12 423 ALA A C 1
ATOM 3403 O O . ALA A 1 423 ? -28.291 2.339 12.744 1.00 97.12 423 ALA A O 1
ATOM 3404 N N . LEU A 1 424 ? -28.905 1.854 14.851 1.00 98.19 424 LEU A N 1
ATOM 3405 C CA . LEU A 1 424 ? -28.323 0.511 14.869 1.00 98.19 424 LEU A CA 1
ATOM 3406 C C . LEU A 1 424 ? -28.946 -0.379 13.792 1.00 98.19 424 LEU A C 1
ATOM 3408 O O . LEU A 1 424 ? -30.161 -0.553 13.759 1.00 98.19 424 LEU A O 1
ATOM 3412 N N . GLU A 1 425 ? -28.099 -0.960 12.945 1.00 98.31 425 GLU A N 1
ATOM 3413 C CA . GLU A 1 425 ? -28.475 -1.850 11.846 1.00 98.31 425 GLU A CA 1
ATOM 3414 C C . GLU A 1 425 ? -27.994 -3.289 12.067 1.00 98.31 425 GLU A C 1
ATOM 3416 O O . GLU A 1 425 ? -28.658 -4.232 11.635 1.00 98.31 425 GLU A O 1
ATOM 3421 N N . PHE A 1 426 ? -26.865 -3.471 12.752 1.00 98.50 426 PHE A N 1
ATOM 3422 C CA . PHE A 1 426 ? -26.274 -4.778 13.025 1.00 98.50 426 PHE A CA 1
ATOM 3423 C C . PHE A 1 426 ? -25.877 -4.896 14.498 1.00 98.50 426 PHE A C 1
ATOM 3425 O O . PHE A 1 426 ? -25.132 -4.062 15.022 1.00 98.50 426 PHE A O 1
ATOM 3432 N N . LEU A 1 427 ? -26.351 -5.959 15.149 1.00 98.25 427 LEU A N 1
ATOM 3433 C CA . LEU A 1 427 ? -25.999 -6.322 16.517 1.00 98.25 427 LEU A CA 1
ATOM 3434 C C . LEU A 1 427 ? -25.603 -7.797 16.582 1.00 98.25 427 LEU A C 1
ATOM 3436 O O . LEU A 1 427 ? -26.416 -8.672 16.283 1.00 98.25 427 LEU A O 1
ATOM 3440 N N . CYS A 1 428 ? -24.382 -8.073 17.037 1.00 98.38 428 CYS A N 1
ATOM 3441 C CA . CYS A 1 428 ? -23.926 -9.436 17.301 1.00 98.38 428 CYS A CA 1
ATOM 3442 C C . CYS A 1 428 ? -23.619 -9.634 18.788 1.00 98.38 428 CYS A C 1
ATOM 3444 O O . CYS A 1 428 ? -22.764 -8.961 19.363 1.00 98.38 428 CYS A O 1
ATOM 3446 N N . LEU A 1 429 ? -24.344 -10.566 19.400 1.00 97.94 429 LEU A N 1
ATOM 3447 C CA . LEU A 1 429 ? -24.249 -11.008 20.794 1.00 97.94 429 LEU A CA 1
ATOM 3448 C C . LEU A 1 429 ? -23.916 -12.506 20.880 1.00 97.94 429 LEU A C 1
ATOM 3450 O O . LEU A 1 429 ? -24.025 -13.108 21.952 1.00 97.94 429 LEU A O 1
ATOM 3454 N N . SER A 1 430 ? -23.548 -13.124 19.760 1.00 98.12 430 SER A N 1
ATOM 3455 C CA . SER A 1 430 ? -23.304 -14.559 19.671 1.00 98.12 430 SER A CA 1
ATOM 3456 C C . SER A 1 430 ? -22.148 -15.024 20.553 1.00 98.12 430 SER A C 1
ATOM 3458 O O . SER A 1 430 ? -21.288 -14.236 20.940 1.00 98.12 430 SER A O 1
ATOM 3460 N N . GLU A 1 431 ? -22.110 -16.312 20.885 1.00 98.38 431 GLU A N 1
ATOM 3461 C CA . GLU A 1 431 ? -21.032 -16.901 21.694 1.00 98.38 431 GLU A CA 1
ATOM 3462 C C . GLU A 1 431 ? -20.853 -16.181 23.053 1.00 98.38 431 GLU A C 1
ATOM 3464 O O . GLU A 1 431 ? -19.747 -15.815 23.452 1.00 98.38 431 GLU A O 1
ATOM 3469 N N . ASN A 1 432 ? -21.962 -15.950 23.762 1.00 98.50 432 ASN A N 1
ATOM 3470 C CA . ASN A 1 432 ? -22.005 -15.401 25.122 1.00 98.50 432 ASN A CA 1
ATOM 3471 C C . ASN A 1 432 ? -22.660 -16.409 26.095 1.00 98.50 432 ASN A C 1
ATOM 3473 O O . ASN A 1 432 ? -22.790 -17.599 25.810 1.00 98.50 432 ASN A O 1
ATOM 3477 N N . LYS A 1 433 ? -23.027 -15.968 27.303 1.00 98.12 433 LYS A N 1
ATOM 3478 C CA . LYS A 1 433 ? -23.674 -16.793 28.339 1.00 98.12 433 LYS A CA 1
ATOM 3479 C C . LYS A 1 433 ? -25.075 -16.278 28.683 1.00 98.12 433 LYS A C 1
ATOM 3481 O O . LYS A 1 433 ? -25.539 -16.486 29.803 1.00 98.12 433 LYS A O 1
ATOM 3486 N N . LEU A 1 434 ? -25.739 -15.603 27.742 1.00 96.56 434 LEU A N 1
ATOM 3487 C CA . LEU A 1 434 ? -27.045 -14.990 27.977 1.00 96.56 434 LEU A CA 1
ATOM 3488 C C . LEU A 1 434 ? -28.094 -16.073 28.217 1.00 96.56 434 LEU A C 1
ATOM 3490 O O . LEU A 1 434 ? -28.252 -16.974 27.396 1.00 96.56 434 LEU A O 1
ATOM 3494 N N . SER A 1 435 ? -28.813 -15.973 29.334 1.00 94.38 435 SER A N 1
ATOM 3495 C CA . SER A 1 435 ? -29.901 -16.900 29.695 1.00 94.38 435 SER A CA 1
ATOM 3496 C C . SER A 1 435 ? -31.283 -16.421 29.239 1.00 94.38 435 SER A C 1
ATOM 3498 O O . SER A 1 435 ? -32.197 -17.220 29.037 1.00 94.38 435 SER A O 1
ATOM 3500 N N . SER A 1 436 ? -31.429 -15.111 29.043 1.00 91.94 436 SER A N 1
ATOM 3501 C CA . SER A 1 436 ? -32.624 -14.453 28.519 1.00 91.94 436 SER A CA 1
ATOM 3502 C C . SER A 1 436 ? -32.235 -13.165 27.790 1.00 91.94 436 SER A C 1
ATOM 3504 O O . SER A 1 436 ? -31.115 -12.671 27.939 1.00 91.94 436 SER A O 1
ATOM 3506 N N . ILE A 1 437 ? -33.164 -12.632 26.997 1.00 90.81 437 ILE A N 1
ATOM 3507 C CA . ILE A 1 437 ? -33.073 -11.298 26.398 1.00 90.81 437 ILE A CA 1
ATOM 3508 C C . ILE A 1 437 ? -34.125 -10.421 27.092 1.00 90.81 437 ILE A C 1
ATOM 3510 O O . ILE A 1 437 ? -35.248 -10.890 27.252 1.00 90.81 437 ILE A O 1
ATOM 3514 N N . PRO A 1 438 ? -33.813 -9.192 27.533 1.00 89.81 438 PRO A N 1
ATOM 3515 C CA . PRO A 1 438 ? -34.831 -8.27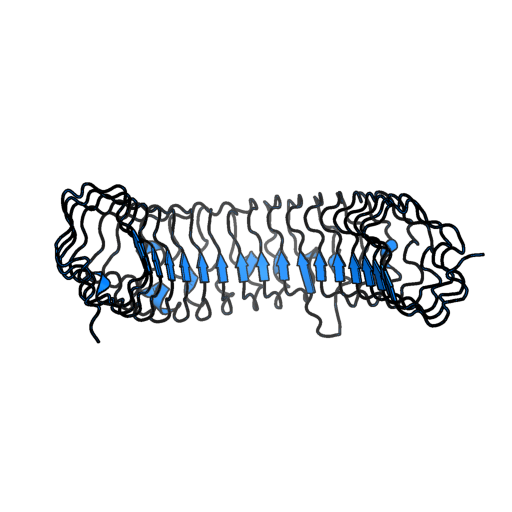4 28.040 1.00 89.81 438 PRO A CA 1
ATOM 3516 C C . PRO A 1 438 ? -35.842 -7.895 26.953 1.00 89.81 438 PRO A C 1
ATOM 3518 O O . PRO A 1 438 ? -35.465 -7.711 25.796 1.00 89.81 438 PRO A O 1
ATOM 3521 N N . GLU A 1 439 ? -37.113 -7.734 27.323 1.00 83.75 439 GLU A N 1
ATOM 3522 C CA . GLU A 1 439 ? -38.190 -7.410 26.375 1.00 83.75 439 GLU A CA 1
ATOM 3523 C C . GLU A 1 439 ? -37.930 -6.090 25.629 1.00 83.75 439 GLU A C 1
ATOM 3525 O O . GLU A 1 439 ? -38.042 -6.046 24.404 1.00 83.75 439 GLU A O 1
ATOM 3530 N N . ASP A 1 440 ? -37.461 -5.067 26.349 1.00 85.81 440 ASP A N 1
ATOM 3531 C CA . ASP A 1 440 ? -37.247 -3.718 25.812 1.00 85.81 440 ASP A CA 1
ATOM 3532 C C . ASP A 1 440 ? -35.850 -3.475 25.214 1.00 85.81 440 ASP A C 1
ATOM 3534 O O . ASP A 1 440 ? -35.595 -2.381 24.707 1.00 85.81 440 ASP A O 1
ATOM 3538 N N . LEU A 1 441 ? -34.962 -4.486 25.195 1.00 88.31 441 LEU A N 1
ATOM 3539 C CA . LEU A 1 441 ? -33.556 -4.328 24.775 1.00 88.31 441 LEU A CA 1
ATOM 3540 C C . LEU A 1 441 ? -33.413 -3.623 23.425 1.00 88.31 441 LEU A C 1
ATOM 3542 O O . LEU A 1 441 ? -32.535 -2.777 23.263 1.00 88.31 441 LEU A O 1
ATOM 3546 N N . ILE A 1 442 ? -34.260 -4.007 22.465 1.00 86.75 442 ILE A N 1
ATOM 3547 C CA . ILE A 1 442 ? -34.206 -3.530 21.080 1.00 86.75 442 ILE A CA 1
ATOM 3548 C C . ILE A 1 442 ? -35.449 -2.754 20.638 1.00 86.75 442 ILE A C 1
ATOM 3550 O O . ILE A 1 442 ? -35.598 -2.464 19.452 1.00 86.75 442 ILE A O 1
ATOM 3554 N N . HIS A 1 443 ? -36.330 -2.378 21.572 1.00 86.19 443 HIS A N 1
ATOM 3555 C CA . HIS A 1 443 ? -37.616 -1.741 21.261 1.00 86.19 443 HIS A CA 1
ATOM 3556 C C . HIS A 1 443 ? -37.465 -0.479 20.387 1.00 86.19 443 HIS A C 1
ATOM 3558 O O . HIS A 1 443 ? -38.274 -0.221 19.497 1.00 86.19 443 HIS A O 1
ATOM 3564 N N . ASN A 1 444 ? -36.400 0.300 20.602 1.00 86.12 444 ASN A N 1
ATOM 3565 C CA . ASN A 1 444 ? -36.153 1.550 19.877 1.00 86.12 444 ASN A CA 1
ATOM 3566 C C . ASN A 1 444 ? -35.218 1.416 18.667 1.00 86.12 444 ASN A C 1
ATOM 3568 O O . ASN A 1 444 ? -35.022 2.394 17.939 1.00 86.12 444 ASN A O 1
ATOM 3572 N N . ASN A 1 445 ? -34.630 0.242 18.431 1.00 91.00 445 ASN A N 1
ATOM 3573 C CA . ASN A 1 445 ? -33.673 0.021 17.346 1.00 91.00 445 ASN A CA 1
ATOM 3574 C C . ASN A 1 445 ? -34.408 -0.376 16.055 1.00 91.00 445 ASN A C 1
ATOM 3576 O O . ASN A 1 445 ? -34.170 -1.432 15.480 1.00 91.00 445 ASN A O 1
ATOM 3580 N N . ILE A 1 446 ? -35.313 0.488 15.584 1.00 89.00 446 ILE A N 1
ATOM 3581 C CA . ILE A 1 446 ? -36.205 0.220 14.438 1.00 89.00 446 ILE A CA 1
ATOM 3582 C C . ILE A 1 446 ? -35.475 -0.030 13.107 1.00 89.00 446 ILE A C 1
ATOM 3584 O O . ILE A 1 446 ? -36.061 -0.577 12.177 1.00 89.00 446 ILE A O 1
ATOM 3588 N N . ASN A 1 447 ? -34.205 0.374 13.009 1.00 93.12 447 ASN A N 1
ATOM 3589 C CA . ASN A 1 447 ? -33.363 0.170 11.830 1.00 93.12 447 ASN A CA 1
ATOM 3590 C C . ASN A 1 447 ? -32.573 -1.148 11.875 1.00 93.12 447 ASN A C 1
ATOM 3592 O O . ASN A 1 447 ? -31.820 -1.420 10.940 1.00 93.12 447 ASN A O 1
ATOM 3596 N N . LEU A 1 448 ? -32.733 -1.961 12.929 1.00 94.69 448 LEU A N 1
ATOM 3597 C CA . LEU A 1 448 ? -31.986 -3.201 13.108 1.00 94.69 448 LEU A CA 1
ATOM 3598 C C . LEU A 1 448 ? -32.362 -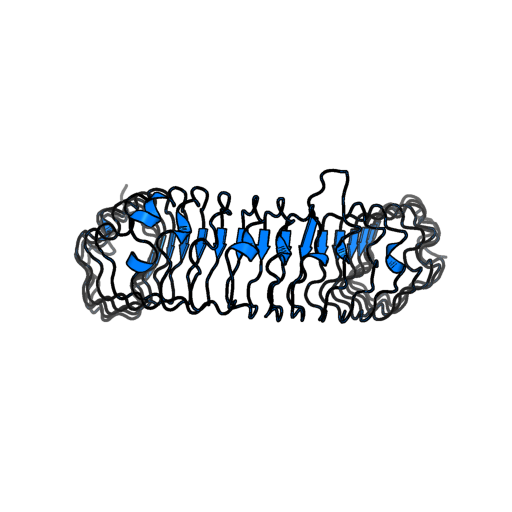4.206 12.011 1.00 94.69 448 LEU A C 1
ATOM 3600 O O . LEU A 1 448 ? -33.507 -4.645 11.905 1.00 94.69 448 LEU A O 1
ATOM 3604 N N . LYS A 1 449 ? -31.378 -4.566 11.185 1.00 94.75 449 LYS A N 1
ATOM 3605 C CA . LYS A 1 449 ? -31.508 -5.500 10.058 1.00 94.75 449 LYS A CA 1
ATOM 3606 C C . LYS A 1 449 ? -31.033 -6.895 10.435 1.00 94.75 449 LYS A C 1
ATOM 3608 O O . LYS A 1 449 ? -31.590 -7.878 9.955 1.00 94.75 449 LYS A O 1
ATOM 3613 N N . ILE A 1 450 ? -29.986 -6.977 11.255 1.00 95.50 450 ILE A N 1
ATOM 3614 C CA . ILE A 1 450 ? -29.337 -8.234 11.622 1.00 95.50 450 ILE A CA 1
ATOM 3615 C C . ILE A 1 450 ? -29.141 -8.274 13.138 1.00 95.50 450 ILE A C 1
ATOM 3617 O O . ILE A 1 450 ? -28.521 -7.383 13.720 1.00 95.50 450 ILE A O 1
ATOM 3621 N N . LEU A 1 451 ? -29.668 -9.334 13.754 1.00 95.00 451 LEU A N 1
ATOM 3622 C CA . LEU A 1 451 ? -29.468 -9.680 15.156 1.00 95.00 451 LEU A CA 1
ATOM 3623 C C . LEU A 1 451 ? -28.926 -11.107 15.241 1.00 95.00 451 LEU A C 1
ATOM 3625 O O . LEU A 1 451 ? -29.638 -12.065 14.942 1.00 95.00 451 LEU A O 1
ATOM 3629 N N . GLU A 1 452 ? -27.680 -11.242 15.678 1.00 96.75 452 GLU A N 1
ATOM 3630 C CA . GLU A 1 452 ? -27.030 -12.534 15.884 1.00 96.75 452 GLU A CA 1
ATOM 3631 C C . GLU A 1 452 ? -26.927 -12.824 17.385 1.00 96.75 452 GLU A C 1
ATOM 3633 O O . GLU A 1 452 ? -26.328 -12.062 18.142 1.00 96.75 452 GLU A O 1
ATOM 3638 N N . ILE A 1 453 ? -27.562 -13.913 17.825 1.00 95.19 453 ILE A N 1
ATOM 3639 C CA . ILE A 1 453 ? -27.628 -14.346 19.235 1.00 95.19 453 ILE A CA 1
ATOM 3640 C C . ILE A 1 453 ? -27.326 -15.845 19.395 1.00 95.19 453 ILE A C 1
ATOM 3642 O O . ILE A 1 453 ? -27.627 -16.431 20.438 1.00 95.19 453 ILE A O 1
ATOM 3646 N N . ASN A 1 454 ? -26.760 -16.489 18.368 1.00 94.62 454 ASN A N 1
ATOM 3647 C CA . ASN A 1 454 ? -26.416 -17.914 18.406 1.00 94.62 454 ASN A CA 1
ATOM 3648 C C . ASN A 1 454 ? -25.371 -18.219 19.488 1.00 94.62 454 ASN A C 1
ATOM 3650 O O . ASN A 1 454 ? -24.666 -17.332 19.960 1.00 94.62 454 ASN A O 1
ATOM 3654 N N . ASP A 1 455 ? -25.284 -19.483 19.901 1.00 97.38 455 ASP A N 1
ATOM 3655 C CA . ASP A 1 455 ? -24.306 -19.939 20.898 1.00 97.38 455 ASP A CA 1
ATOM 3656 C C . ASP A 1 455 ? -24.393 -19.177 22.238 1.00 97.38 455 ASP A C 1
ATOM 3658 O O . ASP A 1 455 ? -23.395 -18.781 22.832 1.00 97.38 455 ASP A O 1
ATOM 3662 N N . ASN A 1 456 ? -25.628 -18.980 22.712 1.00 97.12 456 ASN A N 1
ATOM 3663 C CA . ASN A 1 456 ? -25.972 -18.495 24.053 1.00 97.12 456 ASN A CA 1
ATOM 3664 C C . ASN A 1 456 ? -26.687 -19.596 24.870 1.00 97.12 456 ASN A C 1
ATOM 3666 O O . ASN A 1 456 ? -26.754 -20.752 24.458 1.00 97.12 456 ASN A O 1
ATOM 3670 N N . GLN A 1 457 ? -27.236 -19.250 26.038 1.00 96.56 457 GLN A N 1
ATOM 3671 C CA . GLN A 1 457 ? -27.963 -20.155 26.944 1.00 96.56 457 GLN A CA 1
ATOM 3672 C C . GLN A 1 457 ? -29.460 -19.800 27.040 1.00 96.56 457 GLN A C 1
ATOM 3674 O O . GLN A 1 457 ? -30.096 -20.018 28.072 1.00 96.56 457 GLN A O 1
ATOM 3679 N N . LEU A 1 458 ? -30.019 -19.224 25.972 1.00 93.19 458 LEU A N 1
ATOM 3680 C CA . LEU A 1 458 ? -31.398 -18.736 25.931 1.00 93.19 458 LEU A CA 1
ATOM 3681 C C . LEU A 1 458 ? -32.396 -19.897 26.020 1.00 93.19 458 LEU A C 1
ATOM 3683 O O . LEU A 1 458 ? -32.343 -20.833 25.223 1.00 93.19 458 LEU A O 1
ATOM 3687 N N . THR A 1 459 ? -33.334 -19.818 26.963 1.00 88.75 459 THR A N 1
ATOM 3688 C CA . THR A 1 459 ? -34.421 -20.808 27.113 1.00 88.75 459 THR A CA 1
ATOM 3689 C C . THR A 1 459 ? -35.737 -20.342 26.497 1.00 88.75 459 THR A C 1
ATOM 3691 O O . THR A 1 459 ? -36.559 -21.163 26.093 1.00 88.75 459 THR A O 1
ATOM 3694 N N . THR A 1 460 ? -35.930 -19.028 26.399 1.00 82.56 460 THR A N 1
ATOM 3695 C CA . THR A 1 460 ? -37.121 -18.383 25.842 1.00 82.56 460 THR A CA 1
ATOM 3696 C C . THR A 1 460 ? -36.729 -17.109 25.104 1.00 82.56 460 THR A C 1
ATOM 3698 O O . THR A 1 460 ? -35.757 -16.450 25.473 1.00 82.56 460 THR A O 1
ATOM 3701 N N . ILE A 1 461 ? -37.526 -16.725 24.110 1.00 75.94 461 ILE A N 1
ATOM 3702 C CA . ILE A 1 461 ? -37.471 -15.399 23.487 1.00 75.94 461 ILE A CA 1
ATOM 3703 C C . ILE A 1 461 ? -38.690 -14.624 24.008 1.00 75.94 461 ILE A C 1
ATOM 3705 O O . ILE A 1 461 ? -39.792 -15.172 23.930 1.00 75.94 461 ILE A O 1
ATOM 3709 N N . PRO A 1 462 ? -38.534 -13.408 24.563 1.00 70.38 462 PRO A N 1
ATOM 3710 C CA . PRO A 1 462 ? -39.675 -12.613 25.008 1.00 70.38 462 PRO A CA 1
ATOM 3711 C C . PRO A 1 462 ? -40.637 -12.336 23.851 1.00 70.38 462 PRO A C 1
ATOM 3713 O O . PRO A 1 462 ? -40.204 -12.049 22.733 1.00 70.38 462 PRO A O 1
ATOM 3716 N N . GLU A 1 463 ? -41.941 -12.379 24.129 1.00 64.62 463 GLU A N 1
ATOM 3717 C CA . GLU A 1 463 ? -42.992 -12.152 23.125 1.00 64.62 463 GLU A CA 1
ATOM 3718 C C . GLU A 1 463 ? -42.873 -10.764 22.453 1.00 64.62 463 GLU A C 1
ATOM 3720 O O . GLU A 1 463 ? -43.257 -10.609 21.293 1.00 64.62 463 GLU A O 1
ATOM 3725 N N . GLY A 1 464 ? -42.261 -9.783 23.133 1.00 60.16 464 GLY A N 1
ATOM 3726 C CA . GLY A 1 464 ? -42.015 -8.430 22.627 1.00 60.16 464 GLY A CA 1
ATOM 3727 C C . GLY A 1 464 ? -40.761 -8.247 21.758 1.00 60.16 464 GLY A C 1
ATOM 3728 O O . GLY A 1 464 ? -40.763 -7.373 20.889 1.00 60.16 464 GLY A O 1
ATOM 3729 N N . THR A 1 465 ? -39.724 -9.087 21.890 1.00 54.94 465 THR A N 1
ATOM 3730 C CA . THR A 1 465 ? -38.409 -8.885 21.231 1.00 54.94 465 THR A CA 1
ATOM 3731 C C . THR A 1 465 ? -38.477 -8.981 19.705 1.00 54.94 465 THR A C 1
ATOM 3733 O O . THR A 1 465 ? -37.679 -8.372 19.003 1.00 54.94 465 THR A O 1
ATOM 3736 N N . VAL A 1 466 ? -39.452 -9.719 19.169 1.00 52.59 466 VAL A N 1
ATOM 3737 C CA . VAL A 1 466 ? -39.682 -9.865 17.717 1.00 52.59 466 VAL A CA 1
ATOM 3738 C C . VAL A 1 466 ? -40.950 -9.129 17.273 1.00 52.59 466 VAL A C 1
ATOM 3740 O O . VAL A 1 466 ? -41.318 -9.171 16.099 1.00 52.59 466 VAL A O 1
ATOM 3743 N N . SER A 1 467 ? -41.621 -8.412 18.182 1.00 47.47 467 SER A N 1
ATOM 3744 C CA . SER A 1 467 ? -42.800 -7.602 17.869 1.00 47.47 467 SER A CA 1
ATOM 3745 C C . SER A 1 467 ? -42.399 -6.274 17.215 1.00 47.47 467 SER A C 1
ATOM 3747 O O . SER A 1 467 ? -42.812 -5.187 17.609 1.00 47.47 467 SER A O 1
ATOM 3749 N N . ASN A 1 468 ? -41.595 -6.365 16.153 1.00 43.72 468 ASN A N 1
ATOM 3750 C CA . ASN A 1 468 ? -41.429 -5.280 15.207 1.00 43.72 468 ASN A CA 1
ATOM 3751 C C . ASN A 1 468 ? -42.811 -5.070 14.574 1.00 43.72 468 ASN A C 1
ATOM 3753 O O . ASN A 1 468 ? -43.246 -5.844 13.714 1.00 43.72 468 ASN A O 1
ATOM 3757 N N . ARG A 1 469 ? -43.574 -4.110 15.111 1.00 47.03 469 ARG A N 1
ATOM 3758 C CA . ARG A 1 469 ? -44.912 -3.774 14.633 1.00 47.03 469 ARG A CA 1
ATOM 3759 C C . ARG A 1 469 ? -44.787 -3.349 13.179 1.00 47.03 469 ARG A C 1
ATOM 3761 O O . ARG A 1 469 ? -44.468 -2.211 12.860 1.00 47.03 469 ARG A O 1
ATOM 3768 N N . SER A 1 470 ? -45.107 -4.288 12.304 1.00 37.47 470 SER A N 1
ATOM 3769 C CA . SER A 1 470 ? -45.580 -4.049 10.952 1.00 37.47 470 SER A CA 1
ATOM 3770 C C . SER A 1 470 ? -46.899 -3.272 11.027 1.00 37.47 470 SER A C 1
ATOM 3772 O O . SER A 1 470 ? -47.971 -3.845 10.884 1.00 37.47 470 SER A O 1
ATOM 3774 N N . ALA A 1 471 ? -46.836 -1.972 11.327 1.00 35.78 471 ALA A N 1
ATOM 3775 C CA . ALA A 1 471 ? -47.961 -1.049 11.192 1.00 35.78 471 ALA A CA 1
ATOM 3776 C C . ALA A 1 471 ? -47.516 0.419 11.335 1.00 35.78 471 ALA A C 1
ATOM 3778 O O . ALA A 1 471 ? -47.642 0.988 12.420 1.00 35.78 471 ALA A O 1
ATOM 3779 N N . ALA A 1 472 ? -47.019 1.012 10.244 1.00 31.59 472 ALA A N 1
ATOM 3780 C CA . ALA A 1 472 ? -47.454 2.302 9.674 1.00 31.59 472 ALA A CA 1
ATOM 3781 C C . ALA A 1 472 ? -46.460 2.776 8.608 1.00 31.59 472 ALA A C 1
ATOM 3783 O O . ALA A 1 472 ? -45.296 3.053 8.972 1.00 31.59 472 ALA A O 1
#

Nearest PDB structures (foldseek):
  4r5c-assembly1_A  TM=8.967E-01  e=3.874E-12  synthetic construct
  4pq8-assembly1_A  TM=8.523E-01  e=3.610E-09  synthetic construct
  5o0o-assembly1_C  TM=7.706E-01  e=4.745E-09  Mus musculus
  4psj-assembly1_A  TM=7.132E-01  e=8.787E-10  synthetic construct
  4k79-assembly1_A  TM=9.130E-01  e=2.803E-06  Petromyzon marinus